Protein AF-0000000084757538 (afdb_homodimer)

Organism: Klebsiella aerogenes (strain ATCC 13048 / DSM 30053 / CCUG 1429 / JCM 1235 / KCTC 2190 / NBRC 13534 / NCIMB 10102 / NCTC 10006 / CDC 819-56) (NCBI:txid1028307)

Solvent-accessible surface area (backbone atoms only — not comparable to full-atom values): 34537 Å² total; per-residue (Å²): 108,47,73,35,72,35,31,36,33,19,5,46,74,22,21,28,42,41,33,50,49,86,73,46,60,85,51,63,68,59,29,51,52,49,52,36,50,53,30,12,39,52,32,66,54,6,53,72,26,73,19,21,38,37,78,52,29,20,33,37,40,35,35,41,74,34,88,49,92,84,24,53,26,31,37,37,36,36,43,40,37,40,66,39,83,50,72,43,50,78,51,77,53,51,27,54,52,47,32,46,46,53,50,35,38,75,71,64,66,38,85,64,34,67,53,53,28,76,38,34,33,28,35,59,49,45,71,28,42,34,42,30,37,35,39,8,58,91,46,37,78,48,45,73,45,81,43,66,53,62,70,42,88,70,55,14,21,58,26,41,37,34,36,67,42,27,43,11,31,82,69,70,29,46,38,45,61,75,39,51,56,49,73,46,95,90,31,67,27,20,45,36,14,27,58,37,47,28,39,39,30,51,15,62,76,74,77,37,78,32,73,70,50,40,69,60,54,58,67,34,64,70,58,51,54,55,52,47,53,40,40,42,54,47,15,40,53,41,68,65,39,82,27,87,89,48,64,52,42,24,42,28,29,34,28,77,42,87,79,84,46,55,30,17,35,44,35,28,66,58,87,37,48,42,59,40,71,56,51,31,53,48,48,28,52,50,50,35,26,40,38,81,69,22,62,52,12,70,72,52,70,46,64,68,68,46,78,37,32,39,30,29,76,45,42,51,48,62,37,37,39,43,44,92,80,74,40,79,68,56,39,26,40,32,37,76,42,32,30,42,71,36,34,42,36,36,31,47,37,86,122,109,48,75,36,71,34,30,38,32,19,5,47,75,22,20,29,42,40,33,49,49,86,74,46,59,85,53,63,67,58,28,51,52,49,51,36,50,52,30,12,38,52,31,65,55,6,52,73,27,73,19,22,38,37,78,52,27,22,33,37,40,35,35,41,72,34,90,48,94,85,25,54,27,31,36,38,36,36,43,40,38,38,66,38,84,49,74,43,50,78,51,75,52,50,28,53,52,47,33,46,48,53,50,36,38,76,70,64,65,38,84,64,34,67,53,54,26,77,38,32,32,27,35,59,50,42,72,28,43,34,43,31,38,34,40,9,58,88,47,37,77,48,44,71,46,80,43,68,55,62,71,42,87,70,54,14,21,57,27,40,38,34,38,68,44,26,44,10,31,82,70,69,29,46,39,45,62,74,39,49,56,47,73,48,94,89,31,66,27,19,46,35,13,27,57,37,47,29,40,38,30,52,15,64,75,74,77,38,79,33,74,70,50,38,68,60,54,58,68,34,62,70,58,50,52,56,50,49,52,40,41,42,50,47,16,41,53,43,68,63,41,84,27,87,91,48,62,51,42,22,41,29,30,35,28,78,42,87,81,84,45,56,30,16,36,42,34,28,66,58,86,36,47,42,60,41,72,55,50,31,52,49,48,29,51,48,50,34,26,40,36,83,70,20,62,52,12,70,73,51,70,46,63,68,68,45,77,37,32,38,30,29,76,44,43,53,49,61,38,37,40,45,45,91,80,74,41,78,68,58,38,26,39,32,38,77,43,32,32,41,72,35,35,42,35,37,32,48,37,85,122

pLDDT: mean 95.44, std 4.36, range [70.56, 98.94]

Structure (mmCIF, N/CA/C/O backbone):
data_AF-0000000084757538-model_v1
#
loop_
_entity.id
_entity.type
_entity.pdbx_description
1 polymer 'FldA family protein'
#
loop_
_atom_site.group_PDB
_atom_site.id
_atom_site.type_symbol
_atom_site.label_atom_id
_atom_site.label_alt_id
_atom_site.label_comp_id
_atom_site.label_asym_id
_atom_site.label_entity_id
_atom_site.label_seq_id
_atom_site.pdbx_PDB_ins_code
_atom_site.Cartn_x
_atom_site.Cartn_y
_atom_site.Cartn_z
_atom_site.occupancy
_atom_site.B_iso_or_equiv
_atom_site.auth_seq_id
_atom_site.auth_comp_id
_atom_site.auth_asym_id
_atom_site.auth_atom_id
_atom_site.pdbx_PDB_model_num
ATOM 1 N N . MET A 1 1 ? -20.234 8.828 -9.836 1 85.88 1 MET A N 1
ATOM 2 C CA . MET A 1 1 ? -19.266 7.762 -9.641 1 85.88 1 MET A CA 1
ATOM 3 C C . MET A 1 1 ? -19.875 6.402 -9.977 1 85.88 1 MET A C 1
ATOM 5 O O . MET A 1 1 ? -21.031 6.137 -9.641 1 85.88 1 MET A O 1
ATOM 9 N N . LYS A 1 2 ? -19.125 5.648 -10.805 1 92.38 2 LYS A N 1
ATOM 10 C CA . LYS A 1 2 ? -19.469 4.25 -11.039 1 92.38 2 LYS A CA 1
ATOM 11 C C . LYS A 1 2 ? -19.094 3.385 -9.836 1 92.38 2 LYS A C 1
ATOM 13 O O . LYS A 1 2 ? -18.047 3.588 -9.227 1 92.38 2 LYS A O 1
ATOM 18 N N . GLN A 1 3 ? -20 2.49 -9.469 1 97.19 3 GLN A N 1
ATOM 19 C CA . GLN A 1 3 ? -19.75 1.592 -8.352 1 97.19 3 GLN A CA 1
ATOM 20 C C . GLN A 1 3 ? -19.656 0.142 -8.812 1 97.19 3 GLN A C 1
ATOM 22 O O . GLN A 1 3 ? -20.453 -0.307 -9.641 1 97.19 3 GLN A O 1
ATOM 27 N N . ILE A 1 4 ? -18.672 -0.597 -8.312 1 98.5 4 ILE A N 1
ATOM 28 C CA . ILE A 1 4 ? -18.453 -2.002 -8.641 1 98.5 4 ILE A CA 1
ATOM 29 C C . ILE A 1 4 ? -18.219 -2.799 -7.355 1 98.5 4 ILE A C 1
ATOM 31 O O . ILE A 1 4 ? -17.406 -2.402 -6.508 1 98.5 4 ILE A O 1
ATOM 35 N N . PRO A 1 5 ? -19 -3.91 -7.133 1 98.75 5 PRO A N 1
ATOM 36 C CA . PRO A 1 5 ? -18.672 -4.762 -5.988 1 98.75 5 PRO A CA 1
ATOM 37 C C . PRO A 1 5 ? -17.219 -5.234 -6.016 1 98.75 5 PRO A C 1
ATOM 39 O O . PRO A 1 5 ? -16.703 -5.621 -7.07 1 98.75 5 PRO A O 1
ATOM 42 N N . CYS A 1 6 ? -16.547 -5.117 -4.914 1 98.75 6 CYS A N 1
ATOM 43 C CA . CYS A 1 6 ? -15.133 -5.422 -4.828 1 98.75 6 CYS A CA 1
ATOM 44 C C . CYS A 1 6 ? -14.781 -6.027 -3.473 1 98.75 6 CYS A C 1
ATOM 46 O O . CYS A 1 6 ? -15.344 -5.629 -2.449 1 98.75 6 CYS A O 1
ATOM 48 N N . VAL A 1 7 ? -13.977 -7.02 -3.447 1 98.88 7 VAL A N 1
ATOM 49 C CA . VAL A 1 7 ? -13.438 -7.59 -2.217 1 98.88 7 VAL A CA 1
ATOM 50 C C . VAL A 1 7 ? -11.914 -7.488 -2.223 1 98.88 7 VAL A C 1
ATOM 52 O O . VAL A 1 7 ? -11.266 -7.84 -3.213 1 98.88 7 VAL A O 1
ATOM 55 N N . LEU A 1 8 ? -11.367 -6.906 -1.212 1 98.88 8 LEU A N 1
ATOM 56 C CA . LEU A 1 8 ? -9.922 -6.938 -0.974 1 98.88 8 LEU A CA 1
ATOM 57 C C . LEU A 1 8 ? -9.539 -8.164 -0.153 1 98.88 8 LEU A C 1
ATOM 59 O O . LEU A 1 8 ? -10.047 -8.359 0.954 1 98.88 8 LEU A O 1
ATOM 63 N N . MET A 1 9 ? -8.648 -9.031 -0.701 1 98.81 9 MET A N 1
ATOM 64 C CA . MET A 1 9 ? -8.25 -10.242 -0.001 1 98.81 9 MET A CA 1
ATOM 65 C C . MET A 1 9 ? -6.734 -10.414 -0.024 1 98.81 9 MET A C 1
ATOM 67 O O . MET A 1 9 ? -6.055 -9.875 -0.899 1 98.81 9 MET A O 1
ATOM 71 N N . ARG A 1 10 ? -6.254 -11.062 0.943 1 98.38 10 ARG A N 1
ATOM 72 C CA . ARG A 1 10 ? -4.898 -11.609 0.933 1 98.38 10 ARG A CA 1
ATOM 73 C C . ARG A 1 10 ? -4.902 -13.078 0.513 1 98.38 10 ARG A C 1
ATOM 75 O O . ARG A 1 10 ? -5.676 -13.875 1.045 1 98.38 10 ARG A O 1
ATOM 82 N N . GLY A 1 11 ? -4.164 -13.445 -0.445 1 98 11 GLY A N 1
ATOM 83 C CA . GLY A 1 11 ? -3.82 -14.805 -0.809 1 98 11 GLY A CA 1
ATOM 84 C C . GLY A 1 11 ? -2.336 -15.102 -0.694 1 98 11 GLY A C 1
ATOM 85 O O . GLY A 1 11 ? -1.524 -14.508 -1.412 1 98 11 GLY A O 1
ATOM 86 N N . GLY A 1 12 ? -2.047 -16.094 0.207 1 96.38 12 GLY A N 1
ATOM 87 C CA . GLY A 1 12 ? -0.625 -16.266 0.453 1 96.38 12 GLY A CA 1
ATOM 88 C C . GLY A 1 12 ? 0.081 -14.977 0.838 1 96.38 12 GLY A C 1
ATOM 89 O O . GLY A 1 12 ? -0.339 -14.289 1.771 1 96.38 12 GLY A O 1
ATOM 90 N N . THR A 1 13 ? 1.152 -14.703 0.089 1 95.19 13 THR A N 1
ATOM 91 C CA . THR A 1 13 ? 1.952 -13.516 0.381 1 95.19 13 THR A CA 1
ATOM 92 C C . THR A 1 13 ? 1.604 -12.375 -0.575 1 95.19 13 THR A C 1
ATOM 94 O O . THR A 1 13 ? 2.455 -11.539 -0.888 1 95.19 13 THR A O 1
ATOM 97 N N . SER A 1 14 ? 0.384 -12.43 -1.133 1 96 14 SER A N 1
ATOM 98 C CA . SER A 1 14 ? -0.091 -11.391 -2.035 1 96 14 SER A CA 1
ATOM 99 C C . SER A 1 14 ? -1.436 -10.828 -1.578 1 96 14 SER A C 1
ATOM 101 O O . SER A 1 14 ? -2.137 -11.461 -0.786 1 96 14 SER A O 1
ATOM 103 N N . LYS A 1 15 ? -1.733 -9.711 -2.025 1 97.69 15 LYS A N 1
ATOM 104 C CA . LYS A 1 15 ? -2.979 -9.008 -1.733 1 97.69 15 LYS A CA 1
ATOM 105 C C . LYS A 1 15 ? -3.514 -8.297 -2.977 1 97.69 15 LYS A C 1
ATOM 107 O O . LYS A 1 15 ? -2.742 -7.758 -3.77 1 97.69 15 LYS A O 1
ATOM 112 N N . GLY A 1 16 ? -4.832 -8.312 -3.16 1 98.5 16 GLY A N 1
ATOM 113 C CA . GLY A 1 16 ? -5.371 -7.602 -4.305 1 98.5 16 GLY A CA 1
ATOM 114 C C . GLY A 1 16 ? -6.887 -7.57 -4.332 1 98.5 16 GLY A C 1
ATOM 115 O O . GLY A 1 16 ? -7.535 -7.891 -3.332 1 98.5 16 GLY A O 1
ATOM 116 N N . ALA A 1 17 ? -7.438 -7.074 -5.441 1 98.88 17 ALA A N 1
ATOM 117 C CA . ALA A 1 17 ? -8.875 -6.949 -5.664 1 98.88 17 ALA A CA 1
ATOM 118 C C . ALA A 1 17 ? -9.453 -8.227 -6.27 1 98.88 17 ALA A C 1
ATOM 120 O O . ALA A 1 17 ? -8.859 -8.812 -7.18 1 98.88 17 ALA A O 1
ATOM 121 N N . PHE A 1 18 ? -10.516 -8.672 -5.742 1 98.94 18 PHE A N 1
ATOM 122 C CA . PHE A 1 18 ? -11.297 -9.766 -6.297 1 98.94 18 PHE A CA 1
ATOM 123 C C . PHE A 1 18 ? -12.625 -9.258 -6.844 1 98.94 18 PHE A C 1
ATOM 125 O O . PHE A 1 18 ? -13.406 -8.648 -6.121 1 98.94 18 PHE A O 1
ATOM 132 N N . LEU A 1 19 ? -12.844 -9.484 -8.109 1 98.94 19 LEU A N 1
ATOM 133 C CA . LEU A 1 19 ? -14 -8.977 -8.836 1 98.94 19 LEU A CA 1
ATOM 134 C C . LEU A 1 19 ? -14.688 -10.094 -9.609 1 98.94 19 LEU A C 1
ATOM 136 O O . LEU A 1 19 ? -14.039 -11.039 -10.055 1 98.94 19 LEU A O 1
ATOM 140 N N . LEU A 1 20 ? -15.984 -10.008 -9.734 1 98.88 20 LEU A N 1
ATOM 141 C CA . LEU A 1 20 ? -16.688 -10.875 -10.664 1 98.88 20 LEU A CA 1
ATOM 142 C C . LEU A 1 20 ? -16.609 -10.344 -12.086 1 98.88 20 LEU A C 1
ATOM 144 O O . LEU A 1 20 ? -16.734 -9.133 -12.312 1 98.88 20 LEU A O 1
ATOM 148 N N . ALA A 1 21 ? -16.375 -11.25 -13.039 1 98.62 21 ALA A N 1
ATOM 149 C CA . ALA A 1 21 ? -16.297 -10.859 -14.445 1 98.62 21 ALA A CA 1
ATOM 150 C C . ALA A 1 21 ? -17.547 -10.109 -14.875 1 98.62 21 ALA A C 1
ATOM 152 O O . ALA A 1 21 ? -17.484 -9.156 -15.648 1 98.62 21 ALA A O 1
ATOM 153 N N . ASP A 1 22 ? -18.672 -10.453 -14.352 1 98.12 22 ASP A N 1
ATOM 154 C CA . ASP A 1 22 ? -19.953 -9.898 -14.75 1 98.12 22 ASP A CA 1
ATOM 155 C C . ASP A 1 22 ? -20.094 -8.445 -14.32 1 98.12 22 ASP A C 1
ATOM 157 O O . ASP A 1 22 ? -20.953 -7.715 -14.828 1 98.12 22 ASP A O 1
ATOM 161 N N . ASP A 1 23 ? -19.328 -8.016 -13.391 1 98.38 23 ASP A N 1
ATOM 162 C CA . ASP A 1 23 ? -19.406 -6.648 -12.891 1 98.38 23 ASP A CA 1
ATOM 163 C C . ASP A 1 23 ? -18.469 -5.73 -13.68 1 98.38 23 ASP A C 1
ATOM 165 O O . ASP A 1 23 ? -18.438 -4.52 -13.445 1 98.38 23 ASP A O 1
ATOM 169 N N . LEU A 1 24 ? -17.703 -6.289 -14.602 1 98.56 24 LEU A N 1
ATOM 170 C CA . LEU A 1 24 ? -16.703 -5.539 -15.367 1 98.56 24 LEU A CA 1
ATOM 171 C C . LEU A 1 24 ? -17.141 -5.383 -16.812 1 98.56 24 LEU A C 1
ATOM 173 O O . LEU A 1 24 ? -17.953 -6.164 -17.312 1 98.56 24 LEU A O 1
ATOM 177 N N . PRO A 1 25 ? -16.594 -4.367 -17.531 1 97.5 25 PRO A N 1
ATOM 178 C CA . PRO A 1 25 ? -16.859 -4.266 -18.969 1 97.5 25 PRO A CA 1
ATOM 179 C C . PRO A 1 25 ? -16.406 -5.5 -19.734 1 97.5 25 PRO A C 1
ATOM 181 O O . PRO A 1 25 ? -15.359 -6.078 -19.422 1 97.5 25 PRO A O 1
ATOM 184 N N . GLU A 1 26 ? -17.094 -5.875 -20.75 1 96.69 26 GLU A N 1
ATOM 185 C CA . GLU A 1 26 ? -16.734 -6.988 -21.609 1 96.69 26 GLU A CA 1
ATOM 186 C C . GLU A 1 26 ? -15.57 -6.617 -22.531 1 96.69 26 GLU A C 1
ATOM 188 O O . GLU A 1 26 ? -14.719 -7.453 -22.844 1 96.69 26 GLU A O 1
ATOM 193 N N . ASP A 1 27 ? -15.625 -5.324 -22.938 1 97.75 27 ASP A N 1
ATOM 194 C CA . ASP A 1 27 ? -14.523 -4.824 -23.75 1 97.75 27 ASP A CA 1
ATOM 195 C C . ASP A 1 27 ? -13.211 -4.84 -22.969 1 97.75 27 ASP A C 1
ATOM 197 O O . ASP A 1 27 ? -13.109 -4.234 -21.906 1 97.75 27 ASP A O 1
ATOM 201 N N . ILE A 1 28 ? -12.211 -5.484 -23.5 1 96.88 28 ILE A N 1
ATOM 202 C CA . ILE A 1 28 ? -10.953 -5.746 -22.797 1 96.88 28 ILE A CA 1
ATOM 203 C C . ILE A 1 28 ? -10.273 -4.422 -22.453 1 96.88 28 ILE A C 1
ATOM 205 O O . ILE A 1 28 ? -9.742 -4.254 -21.359 1 96.88 28 ILE A O 1
ATOM 209 N N . GLN A 1 29 ? -10.25 -3.502 -23.375 1 97 29 GLN A N 1
ATOM 210 C CA . GLN A 1 29 ? -9.609 -2.215 -23.125 1 97 29 GLN A CA 1
ATOM 211 C C . GLN A 1 29 ? -10.305 -1.461 -22 1 97 29 GLN A C 1
ATOM 213 O O . GLN A 1 29 ? -9.648 -0.88 -21.141 1 97 29 GLN A O 1
ATOM 218 N N . LYS A 1 30 ? -11.625 -1.469 -22.047 1 97.5 30 LYS A N 1
ATOM 219 C CA . LYS A 1 30 ? -12.398 -0.808 -21 1 97.5 30 LYS A CA 1
ATOM 220 C C . LYS A 1 30 ? -12.227 -1.519 -19.656 1 97.5 30 LYS A C 1
ATOM 222 O O . LYS A 1 30 ? -12.156 -0.872 -18.609 1 97.5 30 LYS A O 1
ATOM 227 N N . ARG A 1 31 ? -12.219 -2.82 -19.703 1 98.12 31 ARG A N 1
ATOM 228 C CA . ARG A 1 31 ? -11.961 -3.605 -18.5 1 98.12 31 ARG A CA 1
ATOM 229 C C . ARG A 1 31 ? -10.625 -3.225 -17.875 1 98.12 31 ARG A C 1
ATOM 231 O O . ARG A 1 31 ? -10.555 -2.934 -16.672 1 98.12 31 ARG A O 1
ATOM 238 N N . ASP A 1 32 ? -9.562 -3.193 -18.719 1 97.69 32 ASP A N 1
ATOM 239 C CA . ASP A 1 32 ? -8.227 -2.895 -18.219 1 97.69 32 ASP A CA 1
ATOM 240 C C . ASP A 1 32 ? -8.164 -1.49 -17.625 1 97.69 32 ASP A C 1
ATOM 242 O O . ASP A 1 32 ? -7.559 -1.283 -16.562 1 97.69 32 ASP A O 1
ATOM 246 N N . GLU A 1 33 ? -8.805 -0.548 -18.266 1 97.06 33 GLU A N 1
ATOM 247 C CA . GLU A 1 33 ? -8.859 0.81 -17.734 1 97.06 33 GLU A CA 1
ATOM 248 C C . GLU A 1 33 ? -9.57 0.848 -16.391 1 97.06 33 GLU A C 1
ATOM 250 O O . GLU A 1 33 ? -9.172 1.587 -15.484 1 97.06 33 GLU A O 1
ATOM 255 N N . THR A 1 34 ? -10.625 0.096 -16.281 1 98.12 34 THR A N 1
ATOM 256 C CA . THR A 1 34 ? -11.359 -0.01 -15.031 1 98.12 34 THR A CA 1
ATOM 257 C C . THR A 1 34 ? -10.469 -0.562 -13.93 1 98.12 34 THR A C 1
ATOM 259 O O . THR A 1 34 ? -10.438 -0.02 -12.82 1 98.12 34 THR A O 1
ATOM 262 N N . LEU A 1 35 ? -9.695 -1.594 -14.234 1 98.62 35 LEU A N 1
ATOM 263 C CA . LEU A 1 35 ? -8.812 -2.213 -13.25 1 98.62 35 LEU A CA 1
ATOM 264 C C . LEU A 1 35 ? -7.719 -1.243 -12.812 1 98.62 35 LEU A C 1
ATOM 266 O O . LEU A 1 35 ? -7.379 -1.173 -11.633 1 98.62 35 LEU A O 1
ATOM 270 N N . LEU A 1 36 ? -7.176 -0.509 -13.805 1 97.88 36 LEU A N 1
ATOM 271 C CA . LEU A 1 36 ? -6.141 0.476 -13.508 1 97.88 36 LEU A CA 1
ATOM 272 C C . LEU A 1 36 ? -6.664 1.551 -12.562 1 97.88 36 LEU A C 1
ATOM 274 O O . LEU A 1 36 ? -5.961 1.973 -11.648 1 97.88 36 LEU A O 1
ATOM 278 N N . THR A 1 37 ? -7.887 1.945 -12.727 1 97 37 THR A N 1
ATOM 279 C CA . THR A 1 37 ? -8.508 2.965 -11.891 1 97 37 THR A CA 1
ATOM 280 C C . THR A 1 37 ? -8.82 2.412 -10.5 1 97 37 THR A C 1
ATOM 282 O O . THR A 1 37 ? -8.586 3.08 -9.492 1 97 37 THR A O 1
ATOM 285 N N . ILE A 1 38 ? -9.312 1.183 -10.43 1 98.44 38 ILE A N 1
ATOM 286 C CA . ILE A 1 38 ? -9.617 0.542 -9.156 1 98.44 38 ILE A CA 1
ATOM 287 C C . ILE A 1 38 ? -8.359 0.479 -8.297 1 98.44 38 ILE A C 1
ATOM 289 O O . ILE A 1 38 ? -8.398 0.799 -7.105 1 98.44 38 ILE A O 1
ATOM 293 N N . MET A 1 39 ? -7.258 0.162 -8.914 1 98.31 39 MET A N 1
ATOM 294 C CA . MET A 1 39 ? -6.031 -0.082 -8.156 1 98.31 39 MET A CA 1
ATOM 295 C C . MET A 1 39 ? -5.27 1.219 -7.922 1 98.31 39 MET A C 1
ATOM 297 O O . MET A 1 39 ? -4.5 1.326 -6.965 1 98.31 39 MET A O 1
ATOM 301 N N . GLY A 1 40 ? -5.488 2.219 -8.695 1 97.12 40 GLY A N 1
ATOM 302 C CA . GLY A 1 40 ? -4.785 3.488 -8.578 1 97.12 40 GLY A CA 1
ATOM 303 C C . GLY A 1 40 ? -3.408 3.469 -9.219 1 97.12 40 GLY A C 1
ATOM 304 O O . GLY A 1 40 ? -2.484 4.121 -8.734 1 97.12 40 GLY A O 1
ATOM 305 N N . SER A 1 41 ? -3.262 2.705 -10.266 1 95.19 41 SER A N 1
ATOM 306 C CA . SER A 1 41 ? -1.971 2.584 -10.93 1 95.19 41 SER A CA 1
ATOM 307 C C . SER A 1 41 ? -1.569 3.895 -11.602 1 95.19 41 SER A C 1
ATOM 309 O O . SER A 1 41 ? -2.426 4.719 -11.93 1 95.19 41 SER A O 1
ATOM 311 N N . GLY A 1 42 ? -0.297 4.117 -11.875 1 93.69 42 GLY A N 1
ATOM 312 C CA . GLY A 1 42 ? 0.25 5.34 -12.445 1 93.69 42 GLY A CA 1
ATOM 313 C C . GLY A 1 42 ? 0.878 6.254 -11.406 1 93.69 42 GLY A C 1
ATOM 314 O O . GLY A 1 42 ? 1.385 7.324 -11.742 1 93.69 42 GLY A O 1
ATOM 315 N N . HIS A 1 43 ? 0.747 5.84 -10.242 1 93.19 43 HIS A N 1
ATOM 316 C CA . HIS A 1 43 ? 1.344 6.504 -9.086 1 93.19 43 HIS A CA 1
ATOM 317 C C . HIS A 1 43 ? 2.074 5.508 -8.195 1 93.19 43 HIS A C 1
ATOM 319 O O . HIS A 1 43 ? 1.571 4.41 -7.945 1 93.19 43 HIS A O 1
ATOM 325 N N . GLU A 1 44 ? 3.207 5.836 -7.66 1 91.94 44 GLU A N 1
ATOM 326 C CA . GLU A 1 44 ? 4.09 4.898 -6.973 1 91.94 44 GLU A CA 1
ATOM 327 C C . GLU A 1 44 ? 3.42 4.312 -5.734 1 91.94 44 GLU A C 1
ATOM 329 O O . GLU A 1 44 ? 3.703 3.178 -5.344 1 91.94 44 GLU A O 1
ATOM 334 N N . LEU A 1 45 ? 2.498 5.082 -5.137 1 94.12 45 LEU A N 1
ATOM 335 C CA . LEU A 1 45 ? 1.846 4.617 -3.916 1 94.12 45 LEU A CA 1
ATOM 336 C C . LEU A 1 45 ? 0.435 4.117 -4.211 1 94.12 45 LEU A C 1
ATOM 338 O O . LEU A 1 45 ? -0.309 3.768 -3.291 1 94.12 45 LEU A O 1
ATOM 342 N N . GLU A 1 46 ? 0.058 4.188 -5.52 1 96.62 46 GLU A N 1
ATOM 343 C CA . GLU A 1 46 ? -1.331 3.896 -5.863 1 96.62 46 GLU A CA 1
ATOM 344 C C . GLU A 1 46 ? -2.295 4.598 -4.91 1 96.62 46 GLU A C 1
ATOM 346 O O . GLU A 1 46 ? -3.242 3.984 -4.414 1 96.62 46 GLU A O 1
ATOM 351 N N . ILE A 1 47 ? -2.045 5.836 -4.695 1 95.88 47 ILE A N 1
ATOM 352 C CA . ILE A 1 47 ? -2.672 6.609 -3.629 1 95.88 47 ILE A CA 1
ATOM 353 C C . ILE A 1 47 ? -4.152 6.816 -3.941 1 95.88 47 ILE A C 1
ATOM 355 O O . ILE A 1 47 ? -4.961 7.023 -3.035 1 95.88 47 ILE A O 1
ATOM 359 N N . ASP A 1 48 ? -4.582 6.789 -5.219 1 96.56 48 ASP A N 1
ATOM 360 C CA . ASP A 1 48 ? -5.953 7.039 -5.645 1 96.56 48 ASP A CA 1
ATOM 361 C C . ASP A 1 48 ? -6.668 5.734 -5.996 1 96.56 48 ASP A C 1
ATOM 363 O O . ASP A 1 48 ? -7.512 5.703 -6.891 1 96.56 48 ASP A O 1
ATOM 367 N N . GLY A 1 49 ? -6.359 4.668 -5.391 1 97.69 49 GLY A N 1
ATOM 368 C CA . GLY A 1 49 ? -6.969 3.357 -5.551 1 97.69 49 GLY A CA 1
ATOM 369 C C . GLY A 1 49 ? -6.688 2.422 -4.391 1 97.69 49 GLY A C 1
ATOM 370 O O . GLY A 1 49 ? -6.133 2.836 -3.371 1 97.69 49 GLY A O 1
ATOM 371 N N . ILE A 1 50 ? -7.098 1.163 -4.512 1 98.31 50 ILE A N 1
ATOM 372 C CA . ILE A 1 50 ? -7.016 0.241 -3.385 1 98.31 50 ILE A CA 1
ATOM 373 C C . ILE A 1 50 ? -5.652 -0.445 -3.377 1 98.31 50 ILE A C 1
ATOM 375 O O . ILE A 1 50 ? -5.316 -1.162 -2.43 1 98.31 50 ILE A O 1
ATOM 379 N N . GLY A 1 51 ? -4.809 -0.222 -4.418 1 98 51 GLY A N 1
ATOM 380 C CA . GLY A 1 51 ? -3.502 -0.852 -4.504 1 98 51 GLY A CA 1
ATOM 381 C C . GLY A 1 51 ? -2.57 -0.451 -3.375 1 98 51 GLY A C 1
ATOM 382 O O . GLY A 1 51 ? -2.742 0.609 -2.77 1 98 51 GLY A O 1
ATOM 383 N N . GLY A 1 52 ? -1.586 -1.267 -3.152 1 96.56 52 GLY A N 1
ATOM 384 C CA . GLY A 1 52 ? -0.682 -1.064 -2.031 1 96.56 52 GLY A CA 1
ATOM 385 C C . GLY A 1 52 ? 0.665 -0.502 -2.445 1 96.56 52 GLY A C 1
ATOM 386 O O . GLY A 1 52 ? 1.566 -0.363 -1.616 1 96.56 52 GLY A O 1
ATOM 387 N N . GLY A 1 53 ? 0.869 -0.27 -3.703 1 94.94 53 GLY A N 1
ATOM 388 C CA . GLY A 1 53 ? 2.094 0.371 -4.152 1 94.94 53 GLY A CA 1
ATOM 389 C C . GLY A 1 53 ? 3.234 -0.607 -4.367 1 94.94 53 GLY A C 1
ATOM 390 O O . GLY A 1 53 ? 4.398 -0.205 -4.445 1 94.94 53 GLY A O 1
ATOM 391 N N . SER A 1 54 ? 2.979 -1.874 -4.355 1 92.12 54 SER A N 1
ATOM 392 C CA . SER A 1 54 ? 3.947 -2.93 -4.625 1 92.12 54 SER A CA 1
ATOM 393 C C . SER A 1 54 ? 3.375 -3.977 -5.578 1 92.12 54 SER A C 1
ATOM 395 O O . SER A 1 54 ? 2.16 -4.184 -5.621 1 92.12 54 SER A O 1
ATOM 397 N N . PRO A 1 55 ? 4.305 -4.621 -6.32 1 90 55 PRO A N 1
ATOM 398 C CA . PRO A 1 55 ? 3.803 -5.684 -7.195 1 90 55 PRO A CA 1
ATOM 399 C C . PRO A 1 55 ? 3.068 -6.781 -6.426 1 90 55 PRO A C 1
ATOM 401 O O . PRO A 1 55 ? 2.146 -7.402 -6.961 1 90 55 PRO A O 1
ATOM 404 N N . GLN A 1 56 ? 3.377 -7.043 -5.176 1 92.81 56 GLN A N 1
ATOM 405 C CA . GLN A 1 56 ? 2.781 -8.094 -4.355 1 92.81 56 GLN A CA 1
ATOM 406 C C . GLN A 1 56 ? 1.41 -7.672 -3.834 1 92.81 56 GLN A C 1
ATOM 408 O O . GLN A 1 56 ? 0.629 -8.508 -3.377 1 92.81 56 GLN A O 1
ATOM 413 N N . THR A 1 57 ? 1.12 -6.324 -3.883 1 96.56 57 THR A N 1
ATOM 414 C CA . THR A 1 57 ? -0.138 -5.836 -3.328 1 96.56 57 THR A CA 1
ATOM 415 C C . THR A 1 57 ? -0.911 -5.031 -4.371 1 96.56 57 THR A C 1
ATOM 417 O O . THR A 1 57 ? -1.735 -4.184 -4.02 1 96.56 57 THR A O 1
ATOM 420 N N . SER A 1 58 ? -0.544 -5.129 -5.582 1 96.31 58 SER A N 1
ATOM 421 C CA . SER A 1 58 ? -1.222 -4.504 -6.715 1 96.31 58 SER A CA 1
ATOM 422 C C . SER A 1 58 ? -1.652 -5.547 -7.742 1 96.31 58 SER A C 1
ATOM 424 O O . SER A 1 58 ? -1.135 -5.574 -8.859 1 96.31 58 SER A O 1
ATOM 426 N N . LYS A 1 59 ? -2.627 -6.352 -7.297 1 96.94 59 LYS A N 1
ATOM 427 C CA . LYS A 1 59 ? -3.062 -7.504 -8.086 1 96.94 59 LYS A CA 1
ATOM 428 C C . LYS A 1 59 ? -4.586 -7.562 -8.18 1 96.94 59 LYS A C 1
ATOM 430 O O . LYS A 1 59 ? -5.285 -7.031 -7.312 1 96.94 59 LYS A O 1
ATOM 435 N N . VAL A 1 60 ? -5.066 -8.156 -9.305 1 98.69 60 VAL A N 1
ATOM 436 C CA . VAL A 1 60 ? -6.508 -8.328 -9.477 1 98.69 60 VAL A CA 1
ATOM 437 C C . VAL A 1 60 ? -6.82 -9.766 -9.867 1 98.69 60 VAL A C 1
ATOM 439 O O . VAL A 1 60 ? -6.117 -10.359 -10.695 1 98.69 60 VAL A O 1
ATOM 442 N N . ALA A 1 61 ? -7.773 -10.344 -9.211 1 98.81 61 ALA A N 1
ATOM 443 C CA . ALA A 1 61 ? -8.383 -11.609 -9.602 1 98.81 61 ALA A CA 1
ATOM 444 C C . ALA A 1 61 ? -9.789 -11.391 -10.156 1 98.81 61 ALA A C 1
ATOM 446 O O . ALA A 1 61 ? -10.641 -10.812 -9.484 1 98.81 61 ALA A O 1
ATOM 447 N N . ILE A 1 62 ? -10.016 -11.773 -11.328 1 98.88 62 ILE A N 1
ATOM 448 C CA . ILE A 1 62 ? -11.336 -11.766 -11.938 1 98.88 62 ILE A CA 1
ATOM 449 C C . ILE A 1 62 ? -11.891 -13.188 -11.984 1 98.88 62 ILE A C 1
ATOM 451 O O . ILE A 1 62 ? -11.258 -14.086 -12.531 1 98.88 62 ILE A O 1
ATOM 455 N N . VAL A 1 63 ? -13.078 -13.398 -11.422 1 98.88 63 VAL A N 1
ATOM 456 C CA . VAL A 1 63 ? -13.625 -14.742 -11.242 1 98.88 63 VAL A CA 1
ATOM 457 C C . VAL A 1 63 ? -14.992 -14.836 -11.914 1 98.88 63 VAL A C 1
ATOM 459 O O . VAL A 1 63 ? -15.781 -13.891 -11.859 1 98.88 63 VAL A O 1
ATOM 462 N N . SER A 1 64 ? -15.266 -15.906 -12.547 1 98.75 64 SER A N 1
ATOM 463 C CA . SER A 1 64 ? -16.562 -16.188 -13.156 1 98.75 64 SER A CA 1
ATOM 464 C C . SER A 1 64 ? -16.859 -17.688 -13.125 1 98.75 64 SER A C 1
ATOM 466 O O . SER A 1 64 ? -15.984 -18.5 -12.828 1 98.75 64 SER A O 1
ATOM 468 N N . LYS A 1 65 ? -18.109 -18.031 -13.336 1 98.38 65 LYS A N 1
ATOM 469 C CA . LYS A 1 65 ? -18.422 -19.422 -13.594 1 98.38 65 LYS A CA 1
ATOM 470 C C . LYS A 1 65 ? -17.688 -19.938 -14.828 1 98.38 65 LYS A C 1
ATOM 472 O O . LYS A 1 65 ? -17.594 -19.234 -15.836 1 98.38 65 LYS A O 1
ATOM 477 N N . SER A 1 66 ? -17.203 -21.156 -14.711 1 98.31 66 SER A N 1
ATOM 478 C CA . SER A 1 66 ? -16.422 -21.688 -15.828 1 98.31 66 SER A CA 1
ATOM 479 C C . SER A 1 66 ? -17.328 -22.219 -16.938 1 98.31 66 SER A C 1
ATOM 481 O O . SER A 1 66 ? -18.406 -22.766 -16.656 1 98.31 66 SER A O 1
ATOM 483 N N . THR A 1 67 ? -16.797 -22.078 -18.141 1 94.44 67 THR A N 1
ATOM 484 C CA . THR A 1 67 ? -17.484 -22.719 -19.266 1 94.44 67 THR A CA 1
ATOM 485 C C . THR A 1 67 ? -16.938 -24.125 -19.5 1 94.44 67 THR A C 1
ATOM 487 O O . THR A 1 67 ? -17.516 -24.891 -20.281 1 94.44 67 THR A O 1
ATOM 490 N N . SER A 1 68 ? -15.875 -24.406 -18.891 1 95.81 68 SER A N 1
ATOM 491 C CA . SER A 1 68 ? -15.289 -25.734 -19.016 1 95.81 68 SER A CA 1
ATOM 492 C C . SER A 1 68 ? -15.992 -26.734 -18.109 1 95.81 68 SER A C 1
ATOM 494 O O . SER A 1 68 ? -16.344 -26.422 -16.969 1 95.81 68 SER A O 1
ATOM 496 N N . GLN A 1 69 ? -16.172 -27.969 -18.547 1 95.44 69 GLN A N 1
ATOM 497 C CA . GLN A 1 69 ? -16.766 -29.031 -17.75 1 95.44 69 GLN A CA 1
ATOM 498 C C . GLN A 1 69 ? -15.773 -29.531 -16.688 1 95.44 69 GLN A C 1
ATOM 500 O O . GLN A 1 69 ? -16.172 -30.234 -15.758 1 95.44 69 GLN A O 1
ATOM 505 N N . GLN A 1 70 ? -14.562 -29.156 -16.844 1 96.75 70 GLN A N 1
ATOM 506 C CA . GLN A 1 70 ? -13.516 -29.641 -15.953 1 96.75 70 GLN A CA 1
ATOM 507 C C . GLN A 1 70 ? -13.297 -28.703 -14.781 1 96.75 70 GLN A C 1
ATOM 509 O O . GLN A 1 70 ? -12.492 -28.984 -13.891 1 96.75 70 GLN A O 1
ATOM 514 N N . ALA A 1 71 ? -14.031 -27.609 -14.781 1 98.56 71 ALA A N 1
ATOM 515 C CA . ALA A 1 71 ? -13.812 -26.625 -13.727 1 98.56 71 ALA A CA 1
ATOM 516 C C . ALA A 1 71 ? -15.141 -26.031 -13.25 1 98.56 71 ALA A C 1
ATOM 518 O O . ALA A 1 71 ? -16.109 -25.984 -14.008 1 98.56 71 ALA A O 1
ATOM 519 N N . ASP A 1 72 ? -15.172 -25.625 -12 1 98.75 72 ASP A N 1
ATOM 520 C CA . ASP A 1 72 ? -16.312 -24.906 -11.445 1 98.75 72 ASP A CA 1
ATOM 521 C C . ASP A 1 72 ? -16.25 -23.422 -11.797 1 98.75 72 ASP A C 1
ATOM 523 O O . ASP A 1 72 ? -17.266 -22.828 -12.133 1 98.75 72 ASP A O 1
ATOM 527 N N . ILE A 1 73 ? -15.062 -22.844 -11.727 1 98.88 73 ILE A N 1
ATOM 528 C CA . ILE A 1 73 ? -14.906 -21.422 -11.953 1 98.88 73 ILE A CA 1
ATOM 529 C C . ILE A 1 73 ? -13.672 -21.172 -12.82 1 98.88 73 ILE A C 1
ATOM 531 O O . ILE A 1 73 ? -12.789 -22.031 -12.93 1 98.88 73 ILE A O 1
ATOM 535 N N . ASP A 1 74 ? -13.695 -19.984 -13.523 1 98.69 74 ASP A N 1
ATOM 536 C CA . ASP A 1 74 ? -12.531 -19.422 -14.195 1 98.69 74 ASP A CA 1
ATOM 537 C C . ASP A 1 74 ? -11.891 -18.312 -13.359 1 98.69 74 ASP A C 1
ATOM 539 O O . ASP A 1 74 ? -12.602 -17.531 -12.727 1 98.69 74 ASP A O 1
ATOM 543 N N . TYR A 1 75 ? -10.648 -18.359 -13.289 1 98.62 75 TYR A N 1
ATOM 544 C CA . TYR A 1 75 ? -9.836 -17.344 -12.633 1 98.62 75 TYR A CA 1
ATOM 545 C C . TYR A 1 75 ? -8.883 -16.688 -13.617 1 98.62 75 TYR A C 1
ATOM 547 O O . TYR A 1 75 ? -8.016 -17.344 -14.195 1 98.62 75 TYR A O 1
ATOM 555 N N . LEU A 1 76 ? -9.047 -15.375 -13.859 1 98.25 76 LEU A N 1
ATOM 556 C CA . LEU A 1 76 ? -8.102 -14.57 -14.617 1 98.25 76 LEU A CA 1
ATOM 557 C C . LEU A 1 76 ? -7.305 -13.648 -13.695 1 98.25 76 LEU A C 1
ATOM 559 O O . LEU A 1 76 ? -7.879 -12.805 -13.008 1 98.25 76 LEU A O 1
ATOM 563 N N . PHE A 1 77 ? -6.031 -13.906 -13.703 1 97.38 77 PHE A N 1
ATOM 564 C CA . PHE A 1 77 ? -5.133 -13.047 -12.953 1 97.38 77 PHE A CA 1
ATOM 565 C C . PHE A 1 77 ? -4.711 -11.844 -13.781 1 97.38 77 PHE A C 1
ATOM 567 O O . PHE A 1 77 ? -4.379 -11.984 -14.961 1 97.38 77 PHE A O 1
ATOM 574 N N . VAL A 1 78 ? -4.719 -10.68 -13.188 1 96.88 78 VAL A N 1
ATOM 575 C CA . VAL A 1 78 ? -4.234 -9.469 -13.828 1 96.88 78 VAL A CA 1
ATOM 576 C C . VAL A 1 78 ? -3.197 -8.789 -12.938 1 96.88 78 VAL A C 1
ATOM 578 O O . VAL A 1 78 ? -3.508 -8.383 -11.812 1 96.88 78 VAL A O 1
ATOM 581 N N . GLN A 1 79 ? -1.973 -8.781 -13.391 1 93 79 GLN A N 1
ATOM 582 C CA . GLN A 1 79 ? -0.961 -7.965 -12.727 1 93 79 GLN A CA 1
ATOM 583 C C . GLN A 1 79 ? -1.081 -6.496 -13.125 1 93 79 GLN A C 1
ATOM 585 O O . GLN A 1 79 ? -0.983 -6.164 -14.312 1 93 79 GLN A O 1
ATOM 590 N N . VAL A 1 80 ? -1.316 -5.664 -12.172 1 94.56 80 VAL A N 1
ATOM 591 C CA . VAL A 1 80 ? -1.341 -4.223 -12.414 1 94.56 80 VAL A CA 1
ATOM 592 C C . VAL A 1 80 ? 0.044 -3.635 -12.156 1 94.56 80 VAL A C 1
ATOM 594 O O . VAL A 1 80 ? 0.632 -3.854 -11.094 1 94.56 80 VAL A O 1
ATOM 597 N N . ILE A 1 81 ? 0.628 -2.953 -13.133 1 90.44 81 ILE A N 1
ATOM 598 C CA . ILE A 1 81 ? 1.935 -2.328 -12.961 1 90.44 81 ILE A CA 1
ATOM 599 C C . ILE A 1 81 ? 1.781 -1.013 -12.203 1 90.44 81 ILE A C 1
ATOM 601 O O . ILE A 1 81 ? 1.104 -0.093 -12.664 1 90.44 81 ILE A O 1
ATOM 605 N N . VAL A 1 82 ? 2.389 -0.911 -11.094 1 91.75 82 VAL A N 1
ATOM 606 C CA . VAL A 1 82 ? 2.139 0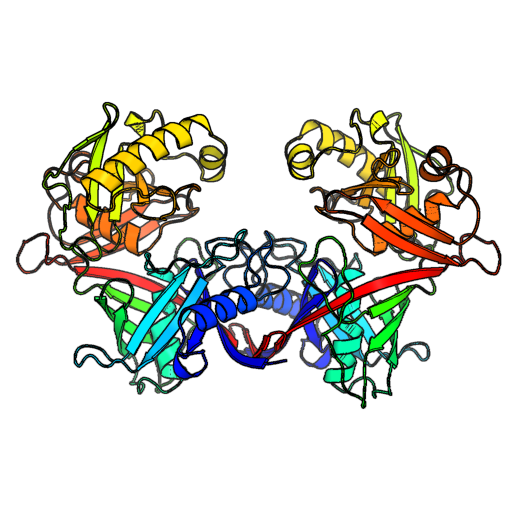.135 -10.102 1 91.75 82 VAL A CA 1
ATOM 607 C C . VAL A 1 82 ? 2.395 1.505 -10.727 1 91.75 82 VAL A C 1
ATOM 609 O O . VAL A 1 82 ? 1.517 2.371 -10.719 1 91.75 82 VAL A O 1
ATOM 612 N N . ASN A 1 83 ? 3.58 1.67 -11.375 1 91.06 83 ASN A N 1
ATOM 613 C CA . ASN A 1 83 ? 4.035 2.998 -11.773 1 91.06 83 ASN A CA 1
ATOM 614 C C . ASN A 1 83 ? 3.6 3.336 -13.195 1 91.06 83 ASN A C 1
ATOM 616 O O . ASN A 1 83 ? 3.824 4.453 -13.664 1 91.06 83 ASN A O 1
ATOM 620 N N . GLU A 1 84 ? 3.023 2.293 -13.797 1 90.88 84 GLU A N 1
ATOM 621 C CA . GLU A 1 84 ? 2.58 2.471 -15.18 1 90.88 84 GLU A CA 1
ATOM 622 C C . GLU A 1 84 ? 1.098 2.145 -15.328 1 90.88 84 GLU A C 1
ATOM 624 O O . GLU A 1 84 ? 0.583 1.245 -14.656 1 90.88 84 GLU A O 1
ATOM 629 N N . ARG A 1 85 ? 0.426 2.879 -16.141 1 91.56 85 ARG A N 1
ATOM 630 C CA . ARG A 1 85 ? -0.973 2.568 -16.422 1 91.56 85 ARG A CA 1
ATOM 631 C C . ARG A 1 85 ? -1.094 1.441 -17.438 1 91.56 85 ARG A C 1
ATOM 633 O O . ARG A 1 85 ? -1.592 1.652 -18.547 1 91.56 85 ARG A O 1
ATOM 640 N N . ARG A 1 86 ? -0.663 0.297 -17.031 1 92.81 86 ARG A N 1
ATOM 641 C CA . ARG A 1 86 ? -0.726 -0.903 -17.859 1 92.81 86 ARG A CA 1
ATOM 642 C C . ARG A 1 86 ? -0.958 -2.146 -17.016 1 92.81 86 ARG A C 1
ATOM 644 O O . ARG A 1 86 ? -0.603 -2.172 -15.836 1 92.81 86 ARG A O 1
ATOM 651 N N . VAL A 1 87 ? -1.66 -3.105 -17.609 1 93.62 87 VAL A N 1
ATOM 652 C CA . VAL A 1 87 ? -1.865 -4.398 -16.969 1 93.62 87 VAL A CA 1
ATOM 653 C C . VAL A 1 87 ? -1.172 -5.496 -17.781 1 93.62 87 VAL A C 1
ATOM 655 O O . VAL A 1 87 ? -0.865 -5.305 -18.953 1 93.62 87 VAL A O 1
ATOM 658 N N . ASP A 1 88 ? -0.771 -6.539 -17.156 1 90 88 ASP A N 1
ATOM 659 C CA . ASP A 1 88 ? -0.178 -7.719 -17.781 1 90 88 ASP A CA 1
ATOM 660 C C . ASP A 1 88 ? -0.934 -8.984 -17.391 1 90 88 ASP A C 1
ATOM 662 O O . ASP A 1 88 ? -1.059 -9.297 -16.203 1 90 88 ASP A O 1
ATOM 666 N N . ILE A 1 89 ? -1.474 -9.695 -18.328 1 91.56 89 ILE A N 1
ATOM 667 C CA . ILE A 1 89 ? -2.225 -10.906 -18.031 1 91.56 89 ILE A CA 1
ATOM 668 C C . ILE A 1 89 ? -1.402 -12.133 -18.406 1 91.56 89 ILE A C 1
ATOM 670 O O . ILE A 1 89 ? -1.912 -13.258 -18.422 1 91.56 89 ILE A O 1
ATOM 674 N N . THR A 1 90 ? -0.152 -11.961 -18.703 1 83.75 90 THR A N 1
ATOM 675 C CA . THR A 1 90 ? 0.677 -13.07 -19.156 1 83.75 90 THR A CA 1
ATOM 676 C C . THR A 1 90 ? 1.069 -13.961 -17.984 1 83.75 90 THR A C 1
ATOM 678 O O . THR A 1 90 ? 1.257 -15.172 -18.141 1 83.75 90 THR A O 1
ATOM 681 N N . PRO A 1 91 ? 1.181 -13.359 -16.844 1 83.25 91 PRO A N 1
ATOM 682 C CA . PRO A 1 91 ? 1.525 -14.227 -15.711 1 83.25 91 PRO A CA 1
ATOM 683 C C . PRO A 1 91 ? 0.296 -14.773 -14.992 1 83.25 91 PRO A C 1
ATOM 685 O O . PRO A 1 91 ? -0.823 -14.312 -15.234 1 83.25 91 PRO A O 1
ATOM 688 N N . ASN A 1 92 ? 0.481 -15.867 -14.281 1 89.12 92 ASN A N 1
ATOM 689 C CA . ASN A 1 92 ? -0.467 -16.297 -13.258 1 89.12 92 ASN A CA 1
ATOM 690 C C . ASN A 1 92 ? 0.085 -16.062 -11.852 1 89.12 92 ASN A C 1
ATOM 692 O O . ASN A 1 92 ? 1.28 -15.82 -11.68 1 89.12 92 ASN A O 1
ATOM 696 N N . CYS A 1 93 ? -0.769 -16.094 -10.906 1 92.12 93 CYS A N 1
ATOM 697 C CA . CYS A 1 93 ? -0.349 -15.906 -9.523 1 92.12 93 CYS A CA 1
ATOM 698 C C . CYS A 1 93 ? -0.961 -16.969 -8.625 1 92.12 93 CYS A C 1
ATOM 700 O O . CYS A 1 93 ? -2.156 -16.938 -8.32 1 92.12 93 CYS A O 1
ATOM 702 N N . GLY A 1 94 ? -0.152 -17.844 -8.156 1 94.75 94 GLY A N 1
ATOM 703 C CA . GLY A 1 94 ? -0.609 -18.891 -7.258 1 94.75 94 GLY A CA 1
ATOM 704 C C . GLY A 1 94 ? -1.068 -18.375 -5.914 1 94.75 94 GLY A C 1
ATOM 705 O O . GLY A 1 94 ? -1.937 -18.969 -5.27 1 94.75 94 GLY A O 1
ATOM 706 N N . ASN A 1 95 ? -0.488 -17.297 -5.492 1 95.81 95 ASN A N 1
ATOM 707 C CA . ASN A 1 95 ? -0.9 -16.703 -4.223 1 95.81 95 ASN A CA 1
ATOM 708 C C . ASN A 1 95 ? -2.342 -16.203 -4.277 1 95.81 95 ASN A C 1
ATOM 710 O O . ASN A 1 95 ? -3.156 -16.562 -3.424 1 95.81 95 ASN A O 1
ATOM 714 N N . MET A 1 96 ? -2.629 -15.398 -5.293 1 97.44 96 MET A N 1
ATOM 715 C CA . MET A 1 96 ? -3.996 -14.906 -5.434 1 97.44 96 MET A CA 1
ATOM 716 C C . MET A 1 96 ? -4.98 -16.062 -5.57 1 97.44 96 MET A C 1
ATOM 718 O O . MET A 1 96 ? -6.105 -15.992 -5.066 1 97.44 96 MET A O 1
ATOM 722 N N . LEU A 1 97 ? -4.535 -17.109 -6.203 1 97.56 97 LEU A N 1
ATOM 723 C CA . LEU A 1 97 ? -5.355 -18.297 -6.406 1 97.56 97 LEU A CA 1
ATOM 724 C C . LEU A 1 97 ? -5.809 -18.891 -5.074 1 97.56 97 LEU A C 1
ATOM 726 O O . LEU A 1 97 ? -6.891 -19.469 -4.984 1 97.56 97 LEU A O 1
ATOM 730 N N . CYS A 1 98 ? -5.051 -18.656 -4.012 1 97.31 98 CYS A N 1
ATOM 731 C CA . CYS A 1 98 ? -5.375 -19.172 -2.686 1 97.31 98 CYS A CA 1
ATOM 732 C C . CYS A 1 98 ? -6.699 -18.625 -2.189 1 97.31 98 CYS A C 1
ATOM 734 O O . CYS A 1 98 ? -7.398 -19.266 -1.404 1 97.31 98 CYS A O 1
ATOM 736 N N . ALA A 1 99 ? -7.059 -17.469 -2.652 1 98.69 99 ALA A N 1
ATOM 737 C CA . ALA A 1 99 ? -8.234 -16.797 -2.109 1 98.69 99 ALA A CA 1
ATOM 738 C C . ALA A 1 99 ? -9.43 -16.953 -3.047 1 98.69 99 ALA A C 1
ATOM 740 O O . ALA A 1 99 ? -10.562 -16.609 -2.684 1 98.69 99 ALA A O 1
ATOM 741 N N . VAL A 1 100 ? -9.227 -17.531 -4.254 1 98.81 100 VAL A N 1
ATOM 742 C CA . VAL A 1 100 ? -10.234 -17.547 -5.309 1 98.81 100 VAL A CA 1
ATOM 743 C C . VAL A 1 100 ? -11.375 -18.484 -4.918 1 98.81 100 VAL A C 1
ATOM 745 O O . VAL A 1 100 ? -12.547 -18.156 -5.133 1 98.81 100 VAL A O 1
ATOM 748 N N . GLY A 1 101 ? -11.008 -19.656 -4.371 1 98.81 101 GLY A N 1
ATOM 749 C CA . GLY A 1 101 ? -12.031 -20.625 -3.99 1 98.81 101 GLY A CA 1
ATOM 750 C C . GLY A 1 101 ? -13.008 -20.062 -2.963 1 98.81 101 GLY A C 1
ATOM 751 O O . GLY A 1 101 ? -14.227 -20.156 -3.145 1 98.81 101 GLY A O 1
ATOM 752 N N . GLY A 1 102 ? -12.477 -19.547 -1.819 1 98.75 102 GLY A N 1
ATOM 753 C CA . GLY A 1 102 ? -13.32 -18.938 -0.803 1 98.75 102 GLY A CA 1
ATOM 754 C C . GLY A 1 102 ? -14.188 -17.828 -1.34 1 98.75 102 GLY A C 1
ATOM 755 O O . GLY A 1 102 ? -15.383 -17.75 -1.034 1 98.75 102 GLY A O 1
ATOM 756 N N . PHE A 1 103 ? -13.602 -16.984 -2.18 1 98.88 103 PHE A N 1
ATOM 757 C CA . PHE A 1 103 ? -14.328 -15.891 -2.816 1 98.88 103 PHE A CA 1
ATOM 758 C C . PHE A 1 103 ? -15.5 -16.422 -3.631 1 98.88 103 PHE A C 1
ATOM 760 O O . PHE A 1 103 ? -16.625 -15.914 -3.535 1 98.88 103 PHE A O 1
ATOM 767 N N . ALA A 1 104 ? -15.234 -17.422 -4.457 1 98.88 104 ALA A N 1
ATOM 768 C CA . ALA A 1 104 ? -16.25 -17.984 -5.332 1 98.88 104 ALA A CA 1
ATOM 769 C C . ALA A 1 104 ? -17.422 -18.562 -4.523 1 98.88 104 ALA A C 1
ATOM 771 O O . ALA A 1 104 ? -18.578 -18.391 -4.883 1 98.88 104 ALA A O 1
ATOM 772 N N . ILE A 1 105 ? -17.078 -19.297 -3.453 1 98.81 105 ILE A N 1
ATOM 773 C CA . ILE A 1 105 ? -18.109 -19.859 -2.59 1 98.81 105 ILE A CA 1
ATOM 774 C C . ILE A 1 105 ? -18.953 -18.75 -1.99 1 98.81 105 ILE A C 1
ATOM 776 O O . ILE A 1 105 ? -20.188 -18.812 -2.033 1 98.81 105 ILE A O 1
ATOM 780 N N . GLU A 1 106 ? -18.328 -17.672 -1.502 1 98.5 106 GLU A N 1
ATOM 781 C CA . GLU A 1 106 ? -19.031 -16.578 -0.839 1 98.5 106 GLU A CA 1
ATOM 782 C C . GLU A 1 106 ? -19.891 -15.805 -1.828 1 98.5 106 GLU A C 1
ATOM 784 O O . GLU A 1 106 ? -20.938 -15.258 -1.45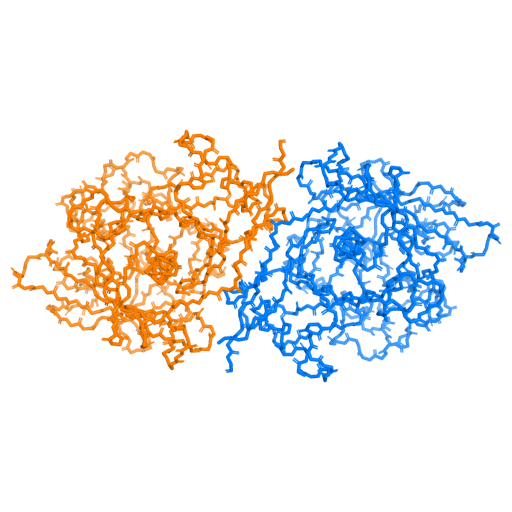8 1 98.5 106 GLU A O 1
ATOM 789 N N . LYS A 1 107 ? -19.5 -15.812 -3.064 1 98.38 107 LYS A N 1
ATOM 790 C CA . LYS A 1 107 ? -20.266 -15.094 -4.086 1 98.38 107 LYS A CA 1
ATOM 791 C C . LYS A 1 107 ? -21.328 -15.992 -4.703 1 98.38 107 LYS A C 1
ATOM 793 O O . LYS A 1 107 ? -22.062 -15.562 -5.602 1 98.38 107 LYS A O 1
ATOM 798 N N . GLY A 1 108 ? -21.391 -17.219 -4.324 1 98.06 108 GLY A N 1
ATOM 799 C CA . GLY A 1 108 ? -22.453 -18.125 -4.746 1 98.06 108 GLY A CA 1
ATOM 800 C C . GLY A 1 108 ? -22.156 -18.812 -6.07 1 98.06 108 GLY A C 1
ATOM 801 O O . GLY A 1 108 ? -23.062 -19.375 -6.688 1 98.06 108 GLY A O 1
ATOM 802 N N . LEU A 1 109 ? -20.922 -18.75 -6.547 1 98.5 109 LEU A N 1
ATOM 803 C CA . LEU A 1 109 ? -20.562 -19.391 -7.812 1 98.5 109 LEU A CA 1
ATOM 804 C C . LEU A 1 109 ? -20.406 -20.891 -7.629 1 98.5 109 LEU A C 1
ATOM 806 O O . LEU A 1 109 ? -20.531 -21.656 -8.586 1 98.5 109 LEU A O 1
ATOM 810 N N . VAL A 1 110 ? -20.016 -21.297 -6.418 1 98.56 110 VAL A N 1
ATOM 811 C CA . VAL A 1 110 ? -19.828 -22.703 -6.07 1 98.56 110 VAL A CA 1
ATOM 812 C C . VAL A 1 110 ? -20.594 -23.016 -4.785 1 98.56 110 VAL A C 1
ATOM 814 O O . VAL A 1 110 ? -20.5 -22.266 -3.805 1 98.56 110 VAL A O 1
ATOM 817 N N . ALA A 1 111 ? -21.344 -24.078 -4.777 1 98.12 111 ALA A N 1
ATOM 818 C CA . ALA A 1 111 ? -22.031 -24.516 -3.57 1 98.12 111 ALA A CA 1
ATOM 819 C C . ALA A 1 111 ? -21.062 -25.125 -2.568 1 98.12 111 ALA A C 1
ATOM 821 O O . ALA A 1 111 ? -20.188 -25.906 -2.943 1 98.12 111 ALA A O 1
ATOM 822 N N . ALA A 1 112 ? -21.234 -24.766 -1.329 1 98.25 112 ALA A N 1
ATOM 823 C CA . ALA A 1 112 ? -20.344 -25.25 -0.285 1 98.25 112 ALA A CA 1
ATOM 824 C C . ALA A 1 112 ? -20.75 -26.641 0.178 1 98.25 112 ALA A C 1
ATOM 826 O O . ALA A 1 112 ? -21.938 -26.969 0.229 1 98.25 112 ALA A O 1
ATOM 827 N N . ASN A 1 113 ? -19.766 -27.375 0.438 1 97.12 113 ASN A N 1
ATOM 828 C CA . ASN A 1 113 ? -19.906 -28.625 1.179 1 97.12 113 ASN A CA 1
ATOM 829 C C . ASN A 1 113 ? -19.375 -28.5 2.604 1 97.12 113 ASN A C 1
ATOM 831 O O . ASN A 1 113 ? -18.984 -27.406 3.029 1 97.12 113 ASN A O 1
ATOM 835 N N . SER A 1 114 ? -19.484 -29.594 3.387 1 97.19 114 SER A N 1
ATOM 836 C CA . SER A 1 114 ? -18.953 -29.656 4.742 1 97.19 114 SER A CA 1
ATOM 837 C C . SER A 1 114 ? -18.125 -30.922 4.953 1 97.19 114 SER A C 1
ATOM 839 O O . SER A 1 114 ? -18.516 -32 4.5 1 97.19 114 SER A O 1
ATOM 841 N N . PRO A 1 115 ? -16.984 -30.797 5.723 1 97.94 115 PRO A N 1
ATOM 842 C CA . PRO A 1 115 ? -16.375 -29.609 6.316 1 97.94 115 PRO A CA 1
ATOM 843 C C . PRO A 1 115 ? -15.414 -28.891 5.359 1 97.94 115 PRO A C 1
ATOM 845 O O . PRO A 1 115 ? -14.875 -27.828 5.691 1 97.94 115 PRO A O 1
ATOM 848 N N . VAL A 1 116 ? -15.133 -29.531 4.191 1 98.62 116 VAL A N 1
ATOM 849 C CA . VAL A 1 116 ? -14.227 -29 3.182 1 98.62 116 VAL A CA 1
ATOM 850 C C . VAL A 1 116 ? -14.93 -28.953 1.826 1 98.62 116 VAL A C 1
ATOM 852 O O . VAL A 1 116 ? -15.695 -29.859 1.488 1 98.62 116 VAL A O 1
ATOM 855 N N . THR A 1 117 ? -14.773 -27.938 1.075 1 98.81 117 THR A N 1
ATOM 856 C CA . THR A 1 117 ? -15.273 -27.812 -0.291 1 98.81 117 THR A CA 1
ATOM 857 C C . THR A 1 117 ? -14.109 -27.781 -1.285 1 98.81 117 THR A C 1
ATOM 859 O O . THR A 1 117 ? -13.234 -26.922 -1.197 1 98.81 117 THR A O 1
ATOM 862 N N . ARG A 1 118 ? -14.031 -28.672 -2.188 1 98.62 118 ARG A N 1
ATOM 863 C CA . ARG A 1 118 ? -13.078 -28.625 -3.295 1 98.62 118 ARG A CA 1
ATOM 864 C C . ARG A 1 118 ? -13.617 -27.766 -4.438 1 98.62 118 ARG A C 1
ATOM 866 O O . ARG A 1 118 ? -14.695 -28.047 -4.977 1 98.62 118 ARG A O 1
ATOM 873 N N . VAL A 1 119 ? -13.016 -26.719 -4.738 1 98.88 119 VAL A N 1
ATOM 874 C CA . VAL A 1 119 ? -13.344 -25.875 -5.875 1 98.88 119 VAL A CA 1
ATOM 875 C C . VAL A 1 119 ? -12.391 -26.156 -7.031 1 98.88 119 VAL A C 1
ATOM 877 O O . VAL A 1 119 ? -11.172 -26.016 -6.887 1 98.88 119 VAL A O 1
ATOM 880 N N . ARG A 1 120 ? -12.875 -26.609 -8.188 1 98.69 120 ARG A N 1
ATOM 881 C CA . ARG A 1 120 ? -12.078 -26.812 -9.391 1 98.69 120 ARG A CA 1
ATOM 882 C C . ARG A 1 120 ? -11.93 -25.516 -10.172 1 98.69 120 ARG A C 1
ATOM 884 O O . ARG A 1 120 ? -12.922 -24.938 -10.625 1 98.69 120 ARG A O 1
ATOM 891 N N . ILE A 1 121 ? -10.688 -25.078 -10.344 1 98.69 121 ILE A N 1
ATOM 892 C CA . ILE A 1 121 ? -10.414 -23.75 -10.891 1 98.69 121 ILE A CA 1
ATOM 893 C C . ILE A 1 121 ? -9.68 -23.891 -12.227 1 98.69 121 ILE A C 1
ATOM 895 O O . ILE A 1 121 ? -8.68 -24.609 -12.32 1 98.69 121 ILE A O 1
ATOM 899 N N . ARG A 1 122 ? -10.18 -23.281 -13.227 1 98.38 122 ARG A N 1
ATOM 900 C CA . ARG A 1 122 ? -9.422 -23.094 -14.461 1 98.38 122 ARG A CA 1
ATOM 901 C C . ARG A 1 122 ? -8.688 -21.766 -14.461 1 98.38 122 ARG A C 1
ATOM 903 O O . ARG A 1 122 ? -9.32 -20.703 -14.375 1 98.38 122 ARG A O 1
ATOM 910 N N . ASN A 1 123 ? -7.398 -21.797 -14.406 1 96.69 123 ASN A N 1
ATOM 911 C CA . ASN A 1 123 ? -6.59 -20.609 -14.617 1 96.69 123 ASN A CA 1
ATOM 912 C C . ASN A 1 123 ? -6.598 -20.172 -16.078 1 96.69 123 ASN A C 1
ATOM 914 O O . ASN A 1 123 ? -5.977 -20.812 -16.922 1 96.69 123 ASN A O 1
ATOM 918 N N . VAL A 1 124 ? -7.168 -19.062 -16.344 1 95.44 124 VAL A N 1
ATOM 919 C CA . VAL A 1 124 ? -7.398 -18.609 -17.703 1 95.44 124 VAL A CA 1
ATOM 920 C C . VAL A 1 124 ? -6.09 -18.109 -18.312 1 95.44 124 VAL A C 1
ATOM 922 O O . VAL A 1 124 ? -5.887 -18.219 -19.531 1 95.44 124 VAL A O 1
ATOM 925 N N . ASN A 1 125 ? -5.172 -17.578 -17.516 1 93.12 125 ASN A N 1
ATOM 926 C CA . ASN A 1 125 ? -3.9 -17.094 -18.031 1 93.12 125 ASN A CA 1
ATOM 927 C C . ASN A 1 125 ? -3.123 -18.188 -18.75 1 93.12 125 ASN A C 1
ATOM 929 O O . ASN A 1 125 ? -2.426 -17.922 -19.734 1 93.12 125 ASN A O 1
ATOM 933 N N . THR A 1 126 ? -3.238 -19.453 -18.203 1 90.19 126 THR A N 1
ATOM 934 C CA . THR A 1 126 ? -2.375 -20.531 -18.672 1 90.19 126 THR A CA 1
ATOM 935 C C . THR A 1 126 ? -3.201 -21.719 -19.141 1 90.19 126 THR A C 1
ATOM 937 O O . THR A 1 126 ? -2.652 -22.719 -19.625 1 90.19 126 THR A O 1
ATOM 940 N N . ASN A 1 127 ? -4.445 -21.609 -19.047 1 91.75 127 ASN A N 1
ATOM 941 C CA . ASN A 1 127 ? -5.367 -22.703 -19.344 1 91.75 127 ASN A CA 1
ATOM 942 C C . ASN A 1 127 ? -5 -23.969 -18.578 1 91.75 127 ASN A C 1
ATOM 944 O O . ASN A 1 127 ? -4.926 -25.047 -19.172 1 91.75 127 ASN A O 1
ATOM 948 N N . THR A 1 128 ? -4.668 -23.844 -17.359 1 93.94 128 THR A N 1
ATOM 949 C CA . THR A 1 128 ? -4.367 -24.953 -16.469 1 93.94 128 THR A CA 1
ATOM 950 C C . THR A 1 128 ? -5.453 -25.109 -15.406 1 93.94 128 THR A C 1
ATOM 952 O O . THR A 1 128 ? -6.312 -24.234 -15.266 1 93.94 128 THR A O 1
ATOM 955 N N . PHE A 1 129 ? -5.438 -26.266 -14.734 1 96.69 129 PHE A N 1
ATOM 956 C CA . PHE A 1 129 ? -6.473 -26.594 -13.766 1 96.69 129 PHE A CA 1
ATOM 957 C C . PHE A 1 129 ? -5.871 -26.812 -12.383 1 96.69 129 PHE A C 1
ATOM 959 O O . PHE A 1 129 ? -4.809 -27.422 -12.25 1 96.69 129 PHE A O 1
ATOM 966 N N . VAL A 1 130 ? -6.539 -26.234 -11.391 1 97.75 130 VAL A N 1
ATOM 967 C CA . VAL A 1 130 ? -6.094 -26.312 -10 1 97.75 130 VAL A CA 1
ATOM 968 C C . VAL A 1 130 ? -7.266 -26.703 -9.102 1 97.75 130 VAL A C 1
ATOM 970 O O . VAL A 1 130 ? -8.375 -26.172 -9.266 1 97.75 130 VAL A O 1
ATOM 973 N N . ASP A 1 131 ? -7.047 -27.672 -8.266 1 98.38 131 ASP A N 1
ATOM 974 C CA . ASP A 1 131 ? -8.008 -27.938 -7.199 1 98.38 131 ASP A CA 1
ATOM 975 C C . ASP A 1 131 ? -7.668 -27.141 -5.945 1 98.38 131 ASP A C 1
ATOM 977 O O . ASP A 1 131 ? -6.52 -27.125 -5.5 1 98.38 131 ASP A O 1
ATOM 981 N N . ALA A 1 132 ? -8.633 -26.453 -5.43 1 98.75 132 ALA A N 1
ATOM 982 C CA . ALA A 1 132 ? -8.484 -25.719 -4.168 1 98.75 132 ALA A CA 1
ATOM 983 C C . ALA A 1 132 ? -9.406 -26.297 -3.094 1 98.75 132 ALA A C 1
ATOM 985 O O . ALA A 1 132 ? -10.617 -26.375 -3.279 1 98.75 132 ALA A O 1
ATOM 986 N N . ASP A 1 133 ? -8.891 -26.766 -2.037 1 98.81 133 ASP A N 1
ATOM 987 C CA . ASP A 1 133 ? -9.656 -27.266 -0.897 1 98.81 133 ASP A CA 1
ATOM 988 C C . ASP A 1 133 ? -9.844 -26.172 0.153 1 98.81 133 ASP A C 1
ATOM 990 O O . ASP A 1 133 ? -8.883 -25.75 0.792 1 98.81 133 ASP A O 1
ATOM 994 N N . ILE A 1 134 ? -11.086 -25.766 0.329 1 98.81 134 ILE A N 1
ATOM 995 C CA . ILE A 1 134 ? -11.453 -24.656 1.201 1 98.81 134 ILE A CA 1
ATOM 996 C C . ILE A 1 134 ? -12.156 -25.188 2.447 1 98.81 134 ILE A C 1
ATOM 998 O O . ILE A 1 134 ? -13.062 -26.016 2.35 1 98.81 134 ILE A O 1
ATOM 1002 N N . GLN A 1 135 ? -11.727 -24.703 3.635 1 98.69 135 GLN A N 1
ATOM 1003 C CA . GLN A 1 135 ? -12.406 -25.078 4.871 1 98.69 135 GLN A CA 1
ATOM 1004 C C . GLN A 1 135 ? -13.797 -24.453 4.949 1 98.69 135 GLN A C 1
ATOM 1006 O O . GLN A 1 135 ? -13.93 -23.234 4.996 1 98.69 135 GLN A O 1
ATOM 1011 N N . THR A 1 136 ? -14.797 -25.234 4.98 1 98.56 136 THR A N 1
ATOM 1012 C CA . THR A 1 136 ? -16.188 -24.781 5.012 1 98.56 136 THR A CA 1
ATOM 1013 C C . THR A 1 136 ? -16.984 -25.578 6.035 1 98.56 136 THR A C 1
ATOM 1015 O O . THR A 1 136 ? -18.062 -26.094 5.719 1 98.56 136 THR A O 1
ATOM 1018 N N . PRO A 1 137 ? -16.484 -25.5 7.277 1 97.5 137 PRO A N 1
ATOM 1019 C CA . PRO A 1 137 ? -17.344 -26.141 8.273 1 97.5 137 PRO A CA 1
ATOM 1020 C C . PRO A 1 137 ? -18.75 -25.531 8.305 1 97.5 137 PRO A C 1
ATOM 1022 O O . PRO A 1 137 ? -18.906 -24.312 8.258 1 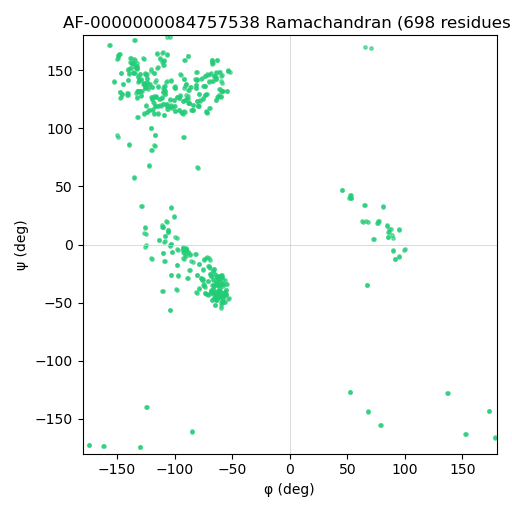97.5 137 PRO A O 1
ATOM 1025 N N . ASP A 1 138 ? -19.812 -26.422 8.297 1 95.94 138 ASP A N 1
ATOM 1026 C CA . ASP A 1 138 ? -21.219 -26.047 8.297 1 95.94 138 ASP A CA 1
ATOM 1027 C C . ASP A 1 138 ? -21.578 -25.266 7.035 1 95.94 138 ASP A C 1
ATOM 1029 O O . ASP A 1 138 ? -22.406 -24.359 7.082 1 95.94 138 ASP A O 1
ATOM 1033 N N . GLY A 1 139 ? -20.797 -25.391 6.031 1 96.81 139 GLY A N 1
ATOM 1034 C CA . GLY A 1 139 ? -21.109 -24.844 4.719 1 96.81 139 GLY A CA 1
ATOM 1035 C C . GLY A 1 139 ? -20.719 -23.391 4.574 1 96.81 139 GLY A C 1
ATOM 1036 O O . GLY A 1 139 ? -21.234 -22.688 3.703 1 96.81 139 GLY A O 1
ATOM 1037 N N . GLN A 1 140 ? -19.922 -22.953 5.445 1 97 140 GLN A N 1
ATOM 1038 C CA . GLN A 1 140 ? -19.469 -21.562 5.379 1 97 140 GLN A CA 1
ATOM 1039 C C . GLN A 1 140 ? -17.953 -21.484 5.363 1 97 140 GLN A C 1
ATOM 1041 O O . GLN A 1 140 ? -17.266 -22.219 6.086 1 97 140 GLN A O 1
ATOM 1046 N N . VAL A 1 141 ? -17.469 -20.641 4.484 1 98.19 141 VAL A N 1
ATOM 1047 C CA . VAL A 1 141 ? -16.016 -20.453 4.402 1 98.19 141 VAL A CA 1
ATOM 1048 C C . VAL A 1 141 ? -15.477 -19.969 5.746 1 98.19 141 VAL A C 1
ATOM 1050 O O . VAL A 1 141 ? -16.031 -19.047 6.348 1 98.19 141 VAL A O 1
ATOM 1053 N N . VAL A 1 142 ? -14.469 -20.562 6.207 1 97.5 142 VAL A N 1
ATOM 1054 C CA . VAL A 1 142 ? -13.773 -20.109 7.41 1 97.5 142 VAL A CA 1
ATOM 1055 C C . VAL A 1 142 ? -12.336 -19.719 7.066 1 97.5 142 VAL A C 1
ATOM 1057 O O . VAL A 1 142 ? -11.609 -20.5 6.449 1 97.5 142 VAL A O 1
ATOM 1060 N N . TYR A 1 143 ? -11.938 -18.531 7.449 1 97.19 143 TYR A N 1
ATOM 1061 C CA . TYR A 1 143 ? -10.594 -18.047 7.188 1 97.19 143 TYR A CA 1
ATOM 1062 C C . TYR A 1 143 ? -9.688 -18.25 8.398 1 97.19 143 TYR A C 1
ATOM 1064 O O . TYR A 1 143 ? -8.477 -18.422 8.25 1 97.19 143 TYR A O 1
ATOM 1072 N N . GLU A 1 144 ? -10.219 -18.281 9.547 1 96.44 144 GLU A N 1
ATOM 1073 C CA . GLU A 1 144 ? -9.445 -18.453 10.773 1 96.44 144 GLU A CA 1
ATOM 1074 C C . GLU A 1 144 ? -9 -19.906 10.953 1 96.44 144 GLU A C 1
ATOM 1076 O O . GLU A 1 144 ? -9.742 -20.828 10.617 1 96.44 144 GLU A O 1
ATOM 1081 N N . GLY A 1 145 ? -7.828 -20.078 11.461 1 97 145 GLY A N 1
ATOM 1082 C CA . GLY A 1 145 ? -7.246 -21.391 11.711 1 97 145 GLY A CA 1
ATOM 1083 C C . GLY A 1 145 ? -5.836 -21.312 12.266 1 97 145 GLY A C 1
ATOM 1084 O O . GLY A 1 145 ? -5.371 -20.25 12.656 1 97 145 GLY A O 1
ATOM 1085 N N . ASP A 1 146 ? -5.137 -22.406 12.266 1 97 146 ASP A N 1
ATOM 1086 C CA . ASP A 1 146 ? -3.869 -22.484 12.992 1 97 146 ASP A CA 1
ATOM 1087 C C . ASP A 1 146 ? -2.695 -22.641 12.023 1 97 146 ASP A C 1
ATOM 1089 O O . ASP A 1 146 ? -1.543 -22.734 12.453 1 97 146 ASP A O 1
ATOM 1093 N N . THR A 1 147 ? -2.961 -22.609 10.789 1 97.88 147 THR A N 1
ATOM 1094 C CA . THR A 1 147 ? -1.896 -22.812 9.812 1 97.88 147 THR A CA 1
ATOM 1095 C C . THR A 1 147 ? -1.069 -21.531 9.641 1 97.88 147 THR A C 1
ATOM 1097 O O . THR A 1 147 ? -1.623 -20.453 9.477 1 97.88 147 THR A O 1
ATOM 1100 N N . HIS A 1 148 ? 0.228 -21.75 9.742 1 96.88 148 HIS A N 1
ATOM 1101 C CA . HIS A 1 148 ? 1.179 -20.656 9.516 1 96.88 148 HIS A CA 1
ATOM 1102 C C . HIS A 1 148 ? 1.94 -20.859 8.211 1 96.88 148 HIS A C 1
ATOM 1104 O O . HIS A 1 148 ? 2.316 -21.984 7.867 1 96.88 148 HIS A O 1
ATOM 1110 N N . ILE A 1 149 ? 2.098 -19.828 7.453 1 95.81 149 ILE A N 1
ATOM 1111 C CA . ILE A 1 149 ? 2.988 -19.859 6.301 1 95.81 149 ILE A CA 1
ATOM 1112 C C . ILE A 1 149 ? 4.012 -18.734 6.402 1 95.81 149 ILE A C 1
ATOM 1114 O O . ILE A 1 149 ? 3.709 -17.656 6.91 1 95.81 149 ILE A O 1
ATOM 1118 N N . ASP A 1 150 ? 5.227 -18.98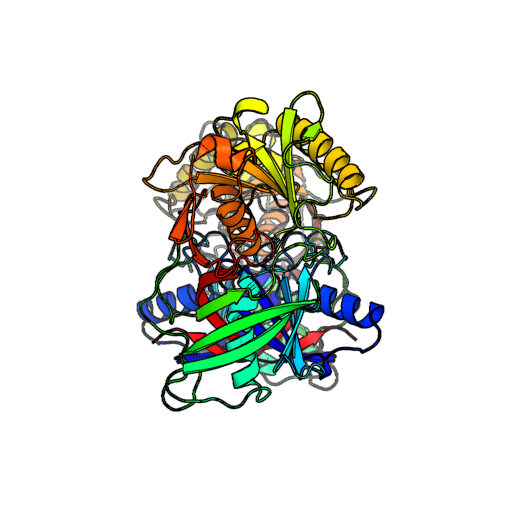4 5.914 1 94.19 150 ASP A N 1
ATOM 1119 C CA . ASP A 1 150 ? 6.277 -17.969 5.961 1 94.19 150 ASP A CA 1
ATOM 1120 C C . ASP A 1 150 ? 5.945 -16.781 5.066 1 94.19 150 ASP A C 1
ATOM 1122 O O . ASP A 1 150 ? 5.402 -16.953 3.973 1 94.19 150 ASP A O 1
ATOM 1126 N N . GLY A 1 151 ? 6.262 -15.602 5.578 1 91.44 151 GLY A N 1
ATOM 1127 C CA . GLY A 1 151 ? 6.031 -14.383 4.824 1 91.44 151 GLY A CA 1
ATOM 1128 C C . GLY A 1 151 ? 4.707 -13.719 5.152 1 91.44 151 GLY A C 1
ATOM 1129 O O . GLY A 1 151 ? 4.426 -12.609 4.688 1 91.44 151 GLY A O 1
ATOM 1130 N N . VAL A 1 152 ? 3.854 -14.391 5.898 1 93.94 152 VAL A N 1
ATOM 1131 C CA . VAL A 1 152 ? 2.568 -13.852 6.32 1 93.94 152 VAL A CA 1
ATOM 1132 C C . VAL A 1 152 ? 2.473 -13.875 7.844 1 93.94 152 VAL A C 1
ATOM 1134 O O . VAL A 1 152 ? 2.811 -14.883 8.477 1 93.94 152 VAL A O 1
ATOM 1137 N N . PRO A 1 153 ? 2.027 -12.758 8.43 1 92.19 153 PRO A N 1
ATOM 1138 C CA . PRO A 1 153 ? 1.876 -12.781 9.883 1 92.19 153 PRO A CA 1
ATOM 1139 C C . PRO A 1 153 ? 0.702 -13.648 10.344 1 92.19 153 PRO A C 1
ATOM 1141 O O . PRO A 1 153 ? -0.301 -13.758 9.633 1 92.19 153 PRO A O 1
ATOM 1144 N N . GLY A 1 154 ? 0.932 -14.289 11.531 1 93.06 154 GLY A N 1
ATOM 1145 C CA . GLY A 1 154 ? -0.17 -14.969 12.195 1 93.06 154 GLY A CA 1
ATOM 1146 C C . GLY A 1 154 ? -0.494 -16.312 11.586 1 93.06 154 GLY A C 1
ATOM 1147 O O . GLY A 1 154 ? 0.404 -17.031 11.141 1 93.06 154 GLY A O 1
ATOM 1148 N N . HIS A 1 155 ? -1.782 -16.734 11.789 1 96.38 155 HIS A N 1
ATOM 1149 C CA . HIS A 1 155 ? -2.277 -18.031 11.352 1 96.38 155 HIS A CA 1
ATOM 1150 C C . HIS A 1 155 ? -3.637 -17.906 10.68 1 96.38 155 HIS A C 1
ATOM 1152 O O . HIS A 1 155 ? -4.348 -16.922 10.875 1 96.38 155 HIS A O 1
ATOM 1158 N N . ALA A 1 156 ? -4 -18.859 9.906 1 97.56 156 ALA A N 1
ATOM 1159 C CA . ALA A 1 156 ? -5.273 -18.906 9.188 1 97.56 156 ALA A CA 1
ATOM 1160 C C . ALA A 1 156 ? -5.648 -20.344 8.844 1 97.56 156 ALA A C 1
ATOM 1162 O O . ALA A 1 156 ? -4.906 -21.281 9.148 1 97.56 156 ALA A O 1
ATOM 1163 N N . ALA A 1 157 ? -6.852 -20.516 8.359 1 98.19 157 ALA A N 1
ATOM 1164 C CA . ALA A 1 157 ? -7.273 -21.828 7.863 1 98.19 157 ALA A CA 1
ATOM 1165 C C . ALA A 1 157 ? -6.441 -22.25 6.656 1 98.19 157 ALA A C 1
ATOM 1167 O O . ALA A 1 157 ? -6.078 -21.422 5.82 1 98.19 157 ALA A O 1
ATOM 1168 N N . PRO A 1 158 ? -6.129 -23.516 6.57 1 98.56 158 PRO A N 1
ATOM 1169 C CA . PRO A 1 158 ? -5.367 -23.984 5.41 1 98.56 158 PRO A CA 1
ATOM 1170 C C . PRO A 1 158 ? -6.184 -23.969 4.121 1 98.56 158 PRO A C 1
ATOM 1172 O O . PRO A 1 158 ? -7.387 -24.25 4.145 1 98.56 158 PRO A O 1
ATOM 1175 N N . VAL A 1 159 ? -5.613 -23.609 3.104 1 98.69 159 VAL A N 1
ATOM 1176 C CA . VAL A 1 159 ? -6.09 -23.781 1.735 1 98.69 159 VAL A CA 1
ATOM 1177 C C . VAL A 1 159 ? -5.152 -24.734 0.985 1 98.69 159 VAL A C 1
ATOM 1179 O O . VAL A 1 159 ? -3.98 -24.406 0.768 1 98.69 159 VAL A O 1
ATOM 1182 N N . GLY A 1 160 ? -5.625 -25.891 0.643 1 98.44 160 GLY A N 1
ATOM 1183 C CA . GLY A 1 160 ? -4.836 -26.812 -0.156 1 98.44 160 GLY A CA 1
ATOM 1184 C C . GLY A 1 160 ? -4.984 -26.594 -1.649 1 98.44 160 GLY A C 1
ATOM 1185 O O . GLY A 1 160 ? -6.102 -26.578 -2.174 1 98.44 160 GLY A O 1
ATOM 1186 N N . LEU A 1 161 ? -3.889 -26.344 -2.305 1 98.06 161 LEU A N 1
ATOM 1187 C CA . LEU A 1 161 ? -3.887 -26.203 -3.758 1 98.06 161 LEU A CA 1
ATOM 1188 C C . LEU A 1 161 ? -3.172 -27.375 -4.418 1 98.06 161 LEU A C 1
ATOM 1190 O O . LEU A 1 161 ? -2.078 -27.75 -3.994 1 98.06 161 LEU A O 1
ATOM 1194 N N . THR A 1 162 ? -3.781 -27.938 -5.371 1 97.56 162 THR A N 1
ATOM 1195 C CA . THR A 1 162 ? -3.16 -28.969 -6.199 1 97.56 162 THR A CA 1
ATOM 1196 C C . THR A 1 162 ? -3.178 -28.562 -7.668 1 97.56 162 THR A C 1
ATOM 1198 O O . THR A 1 162 ? -4.246 -28.406 -8.266 1 97.56 162 THR A O 1
ATOM 1201 N N . PHE A 1 163 ? -2.02 -28.375 -8.227 1 96.5 163 PHE A N 1
ATOM 1202 C CA . PHE A 1 163 ? -1.865 -28.062 -9.641 1 96.5 163 PHE A CA 1
ATOM 1203 C C . PHE A 1 163 ? -1.856 -29.328 -10.484 1 96.5 163 PHE A C 1
ATOM 1205 O O . PHE A 1 163 ? -0.925 -30.125 -10.398 1 96.5 163 PHE A O 1
ATOM 1212 N N . LEU A 1 164 ? -2.891 -29.469 -11.375 1 94.81 164 LEU A N 1
ATOM 1213 C CA . LEU A 1 164 ? -3.18 -30.75 -12.008 1 94.81 164 LEU A CA 1
ATOM 1214 C C . LEU A 1 164 ? -2.393 -30.906 -13.305 1 94.81 164 LEU A C 1
ATOM 1216 O O . LEU A 1 164 ? -2.111 -32.031 -13.742 1 94.81 164 LEU A O 1
ATOM 1220 N N . ASN A 1 165 ? -2.104 -29.859 -13.914 1 92.12 165 ASN A N 1
ATOM 1221 C CA . ASN A 1 165 ? -1.325 -29.812 -15.148 1 92.12 165 ASN A CA 1
ATOM 1222 C C . ASN A 1 165 ? -0.522 -28.531 -15.266 1 92.12 165 ASN A C 1
ATOM 1224 O O . ASN A 1 165 ? -0.932 -27.594 -15.961 1 92.12 165 ASN A O 1
ATOM 1228 N N . ALA A 1 166 ? 0.717 -28.562 -14.805 1 91.88 166 ALA A N 1
ATOM 1229 C CA . ALA A 1 166 ? 1.522 -27.344 -14.711 1 91.88 166 ALA A CA 1
ATOM 1230 C C . ALA A 1 166 ? 2.623 -27.344 -15.773 1 91.88 166 ALA A C 1
ATOM 1232 O O . ALA A 1 166 ? 3.229 -26.297 -16.047 1 91.88 166 ALA A O 1
ATOM 1233 N N . ALA A 1 167 ? 2.869 -28.5 -16.375 1 94.5 167 ALA A N 1
ATOM 1234 C CA . ALA A 1 167 ? 3.957 -28.609 -17.344 1 94.5 167 ALA A CA 1
ATOM 1235 C C . ALA A 1 167 ? 3.602 -27.891 -18.641 1 94.5 167 ALA A C 1
ATOM 1237 O O . ALA A 1 167 ? 2.529 -28.125 -19.219 1 94.5 167 ALA A O 1
ATOM 1238 N N . GLY A 1 168 ? 4.488 -27.062 -19.078 1 94.81 168 GLY A N 1
ATOM 1239 C CA . GLY A 1 168 ? 4.297 -26.391 -20.359 1 94.81 168 GLY A CA 1
ATOM 1240 C C . GLY A 1 168 ? 3.113 -25.438 -20.344 1 94.81 168 GLY A C 1
ATOM 1241 O O . GLY A 1 168 ? 2.387 -25.328 -21.344 1 94.81 168 GLY A O 1
ATOM 1242 N N . ALA A 1 169 ? 2.848 -24.797 -19.25 1 89.31 169 ALA A N 1
ATOM 1243 C CA . ALA A 1 169 ? 1.648 -23.984 -19.047 1 89.31 169 ALA A CA 1
ATOM 1244 C C . ALA A 1 169 ? 1.595 -22.828 -20.031 1 89.31 169 ALA A C 1
ATOM 1246 O O . ALA A 1 169 ? 0.516 -22.453 -20.484 1 89.31 169 ALA A O 1
ATOM 1247 N N . LYS A 1 170 ? 2.703 -22.266 -20.453 1 89.06 170 LYS A N 1
ATOM 1248 C CA . LYS A 1 170 ? 2.732 -21.125 -21.344 1 89.06 170 LYS A CA 1
ATOM 1249 C C . LYS A 1 170 ? 3.271 -21.516 -22.719 1 89.06 170 LYS A C 1
ATOM 1251 O O . LYS A 1 170 ? 2.686 -21.156 -23.75 1 89.06 170 LYS A O 1
ATOM 1256 N N . SER A 1 171 ? 4.277 -22.344 -22.812 1 92.5 171 SER A N 1
ATOM 1257 C CA . SER A 1 171 ? 4.992 -22.625 -24.062 1 92.5 171 SER A CA 1
ATOM 1258 C C . SER A 1 171 ? 4.484 -23.906 -24.719 1 92.5 171 SER A C 1
ATOM 1260 O O . SER A 1 171 ? 4.77 -24.156 -25.891 1 92.5 171 SER A O 1
ATOM 1262 N N . GLY A 1 172 ? 3.805 -24.688 -23.922 1 93.25 172 GLY A N 1
ATOM 1263 C CA . GLY A 1 172 ? 3.365 -25.969 -24.438 1 93.25 172 GLY A CA 1
ATOM 1264 C C . GLY A 1 172 ? 4.363 -27.094 -24.172 1 93.25 172 GLY A C 1
ATOM 1265 O O . GLY A 1 172 ? 4.047 -28.266 -24.344 1 93.25 172 GLY A O 1
ATOM 1266 N N . GLN A 1 173 ? 5.52 -26.719 -23.781 1 95.94 173 GLN A N 1
ATOM 1267 C CA . GLN A 1 173 ? 6.551 -27.703 -23.484 1 95.94 173 GLN A CA 1
ATOM 1268 C C . GLN A 1 173 ? 7.172 -27.469 -22.109 1 95.94 173 GLN A C 1
ATOM 1270 O O . GLN A 1 173 ? 7.402 -26.328 -21.719 1 95.94 173 GLN A O 1
ATOM 1275 N N . LEU A 1 174 ? 7.469 -28.531 -21.422 1 97.06 174 LEU A N 1
ATOM 1276 C CA . LEU A 1 174 ? 8.109 -28.453 -20.109 1 97.06 174 LEU A CA 1
ATOM 1277 C C . LEU A 1 174 ? 9.484 -27.812 -20.219 1 97.06 174 LEU A C 1
ATOM 1279 O O . LEU A 1 174 ? 9.859 -27 -19.359 1 97.06 174 LEU A O 1
ATOM 1283 N N . PHE A 1 175 ? 10.188 -28.188 -21.203 1 98.12 175 PHE A N 1
ATOM 1284 C CA . PHE A 1 175 ? 11.461 -27.578 -21.578 1 98.12 175 PHE A CA 1
ATOM 1285 C C . PHE A 1 175 ? 11.383 -26.953 -22.953 1 98.12 175 PHE A C 1
ATOM 1287 O O . PHE A 1 175 ? 11.766 -27.578 -23.953 1 98.12 175 PHE A O 1
ATOM 1294 N N . PRO A 1 176 ? 11.078 -25.609 -23 1 98.19 176 PRO A N 1
ATOM 1295 C CA . PRO A 1 176 ? 10.719 -25 -24.266 1 98.19 176 PRO A CA 1
ATOM 1296 C C . PRO A 1 176 ? 11.906 -24.906 -25.234 1 98.19 176 PRO A C 1
ATOM 1298 O O . PRO A 1 176 ? 11.719 -24.781 -26.438 1 98.19 176 PRO A O 1
ATOM 1301 N N . THR A 1 177 ? 13.141 -24.969 -24.766 1 98.38 177 THR A N 1
ATOM 1302 C CA . THR A 1 177 ? 14.312 -24.844 -25.625 1 98.38 177 THR A CA 1
ATOM 1303 C C . THR A 1 177 ? 14.656 -26.188 -26.266 1 98.38 177 THR A C 1
ATOM 1305 O O . THR A 1 177 ? 15.453 -26.25 -27.203 1 98.38 177 THR A O 1
ATOM 1308 N N . GLY A 1 178 ? 14.078 -27.203 -25.703 1 97.56 178 GLY A N 1
ATOM 1309 C CA . GLY A 1 178 ? 14.414 -28.547 -26.125 1 97.56 178 GLY A CA 1
ATOM 1310 C C . GLY A 1 178 ? 15.578 -29.156 -25.359 1 97.56 178 GLY A C 1
ATOM 1311 O O . GLY A 1 178 ? 15.922 -30.312 -25.547 1 97.56 178 GLY A O 1
ATOM 1312 N N . ASN A 1 179 ? 16.172 -28.406 -24.516 1 97.81 179 ASN A N 1
ATOM 1313 C CA . ASN A 1 179 ? 17.328 -28.828 -23.734 1 97.81 179 ASN A CA 1
ATOM 1314 C C . ASN A 1 179 ? 17.047 -28.75 -22.234 1 97.81 179 ASN A C 1
ATOM 1316 O O . ASN A 1 179 ? 16.234 -27.922 -21.797 1 97.81 179 ASN A O 1
ATOM 1320 N N . ARG A 1 180 ? 17.719 -29.625 -21.516 1 97.38 180 ARG A N 1
ATOM 1321 C CA . ARG A 1 180 ? 17.672 -29.531 -20.062 1 97.38 180 ARG A CA 1
ATOM 1322 C C . ARG A 1 180 ? 18.547 -28.375 -19.562 1 97.38 180 ARG A C 1
ATOM 1324 O O . ARG A 1 180 ? 18.266 -27.766 -18.531 1 97.38 180 ARG A O 1
ATOM 1331 N N . VAL A 1 181 ? 19.609 -28.188 -20.266 1 98.38 181 VAL A N 1
ATOM 1332 C CA . VAL A 1 181 ? 20.547 -27.125 -19.938 1 98.38 181 VAL A CA 1
ATOM 1333 C C . VAL A 1 181 ? 20.906 -26.344 -21.203 1 98.38 181 VAL A C 1
ATOM 1335 O O . VAL A 1 181 ? 21.125 -26.922 -22.266 1 98.38 181 VAL A O 1
ATOM 1338 N N . ASP A 1 182 ? 20.859 -25.078 -21.141 1 98.62 182 ASP A N 1
ATOM 1339 C CA . ASP A 1 182 ? 21.328 -24.125 -22.156 1 98.62 182 ASP A CA 1
ATOM 1340 C C . ASP A 1 182 ? 22.484 -23.297 -21.625 1 98.62 182 ASP A C 1
ATOM 1342 O O . ASP A 1 182 ? 22.797 -23.328 -20.438 1 98.62 182 ASP A O 1
ATOM 1346 N N . ILE A 1 183 ? 23.172 -22.656 -22.562 1 98.69 183 ILE A N 1
ATOM 1347 C CA . ILE A 1 183 ? 24.281 -21.766 -22.203 1 98.69 183 ILE A CA 1
ATOM 1348 C C . ILE A 1 183 ? 24.031 -20.375 -22.781 1 98.69 183 ILE A C 1
ATOM 1350 O O . ILE A 1 183 ? 23.922 -20.203 -23.984 1 98.69 183 ILE A O 1
ATOM 1354 N N . PHE A 1 184 ? 23.828 -19.422 -21.938 1 98.69 184 PHE A N 1
ATOM 1355 C CA . PHE A 1 184 ? 23.719 -18.016 -22.297 1 98.69 184 PHE A CA 1
ATOM 1356 C C . PHE A 1 184 ? 24.797 -17.188 -21.609 1 98.69 184 PHE A C 1
ATOM 1358 O O . PHE A 1 184 ? 24.922 -17.234 -20.375 1 98.69 184 PHE A O 1
ATOM 1365 N N . ASP A 1 185 ? 25.594 -16.375 -22.375 1 98.31 185 ASP A N 1
ATOM 1366 C CA . ASP A 1 185 ? 26.688 -15.562 -21.828 1 98.31 185 ASP A CA 1
ATOM 1367 C C . ASP A 1 185 ? 27.625 -16.422 -20.984 1 98.31 185 ASP A C 1
ATOM 1369 O O . ASP A 1 185 ? 27.938 -16.062 -19.844 1 98.31 185 ASP A O 1
ATOM 1373 N N . ASP A 1 186 ? 27.891 -17.547 -21.438 1 97.69 186 ASP A N 1
ATOM 1374 C CA . ASP A 1 186 ? 28.812 -18.5 -20.828 1 97.69 186 ASP A CA 1
ATOM 1375 C C . ASP A 1 186 ? 28.281 -19 -19.484 1 97.69 186 ASP A C 1
ATOM 1377 O O . ASP A 1 186 ? 29.047 -19.422 -18.625 1 97.69 186 ASP A O 1
ATOM 1381 N N . THR A 1 187 ? 27.016 -18.891 -19.234 1 98.44 187 THR A N 1
ATOM 1382 C CA . THR A 1 187 ? 26.375 -19.344 -18.016 1 98.44 187 THR A CA 1
ATOM 1383 C C . THR A 1 187 ? 25.422 -20.5 -18.297 1 98.44 187 THR A C 1
ATOM 1385 O O . THR A 1 187 ? 24.547 -20.391 -19.172 1 98.44 187 THR A O 1
ATOM 1388 N N . ARG A 1 188 ? 25.625 -21.594 -17.594 1 98.25 188 ARG A N 1
ATOM 1389 C CA . ARG A 1 188 ? 24.719 -22.719 -17.703 1 98.25 188 ARG A CA 1
ATOM 1390 C C . ARG A 1 188 ? 23.391 -22.438 -17 1 98.25 188 ARG A C 1
ATOM 1392 O O . ARG A 1 188 ? 23.391 -22.016 -15.836 1 98.25 188 ARG A O 1
ATOM 1399 N N . VAL A 1 189 ? 22.297 -22.656 -17.703 1 98.75 189 VAL A N 1
ATOM 1400 C CA . VAL A 1 189 ? 21 -22.375 -17.125 1 98.75 189 VAL A CA 1
ATOM 1401 C C . VAL A 1 189 ? 20.016 -23.484 -17.5 1 98.75 189 VAL A C 1
ATOM 1403 O O . VAL A 1 189 ? 20.266 -24.266 -18.406 1 98.75 189 VAL A O 1
ATOM 1406 N N . THR A 1 190 ? 18.969 -23.688 -16.766 1 98.75 190 THR A N 1
ATOM 1407 C CA . THR A 1 190 ? 17.812 -24.469 -17.172 1 98.75 190 THR A CA 1
ATOM 1408 C C . THR A 1 190 ? 16.625 -23.562 -17.469 1 98.75 190 THR A C 1
ATOM 1410 O O . THR A 1 190 ? 16.234 -22.75 -16.625 1 98.75 190 THR A O 1
ATOM 1413 N N . CYS A 1 191 ? 16.156 -23.625 -18.703 1 98.75 191 CYS A N 1
ATOM 1414 C CA . CYS A 1 191 ? 14.898 -22.984 -19.078 1 98.75 191 CYS A CA 1
ATOM 1415 C C . CYS A 1 191 ? 13.734 -23.953 -18.938 1 98.75 191 CYS A C 1
ATOM 1417 O O . CYS A 1 191 ? 13.688 -24.984 -19.625 1 98.75 191 CYS A O 1
ATOM 1419 N N . ILE A 1 192 ? 12.805 -23.688 -18.031 1 98.25 192 ILE A N 1
ATOM 1420 C CA . ILE A 1 192 ? 11.711 -24.625 -17.75 1 98.25 192 ILE A CA 1
ATOM 1421 C C . ILE A 1 192 ? 10.383 -23.875 -17.75 1 98.25 192 ILE A C 1
ATOM 1423 O O . ILE A 1 192 ? 10.336 -22.672 -17.438 1 98.25 192 ILE A O 1
ATOM 1427 N N . ASP A 1 193 ? 9.352 -24.516 -18.219 1 97.25 193 ASP A N 1
ATOM 1428 C CA . ASP A 1 193 ? 7.977 -24.016 -18.125 1 97.25 193 ASP A CA 1
ATOM 1429 C C . ASP A 1 193 ? 7.105 -25 -17.344 1 97.25 193 ASP A C 1
ATOM 1431 O O . ASP A 1 193 ? 6.414 -25.828 -17.922 1 97.25 193 ASP A O 1
ATOM 1435 N N . MET A 1 194 ? 7.184 -24.922 -16.078 1 95.94 194 MET A N 1
ATOM 1436 C CA . MET A 1 194 ? 6.379 -25.656 -15.102 1 95.94 194 MET A CA 1
ATOM 1437 C C . MET A 1 194 ? 5.598 -24.703 -14.211 1 95.94 194 MET A C 1
ATOM 1439 O O . MET A 1 194 ? 6.098 -24.281 -13.164 1 95.94 194 MET A O 1
ATOM 1443 N N . ALA A 1 195 ? 4.301 -24.453 -14.445 1 93.75 195 ALA A N 1
ATOM 1444 C CA . ALA A 1 195 ? 3.432 -23.453 -13.812 1 93.75 195 ALA A CA 1
ATOM 1445 C C . ALA A 1 195 ? 3.865 -22.031 -14.172 1 93.75 195 ALA A C 1
ATOM 1447 O O . ALA A 1 195 ? 3.025 -21.156 -14.359 1 93.75 195 ALA A O 1
ATOM 1448 N N . MET A 1 196 ? 5.133 -21.719 -14.328 1 93.31 196 MET A N 1
ATOM 1449 C CA . MET A 1 196 ? 5.754 -20.438 -14.648 1 93.31 196 MET A CA 1
ATOM 1450 C C . MET A 1 196 ? 7.012 -20.641 -15.492 1 93.31 196 MET A C 1
ATOM 1452 O O . MET A 1 196 ? 7.863 -21.469 -15.156 1 93.31 196 MET A O 1
ATOM 1456 N N . PRO A 1 197 ? 7.066 -19.938 -16.656 1 95.88 197 PRO A N 1
ATOM 1457 C CA . PRO A 1 197 ? 8.352 -19.969 -17.359 1 95.88 197 PRO A CA 1
ATOM 1458 C C . PRO A 1 197 ? 9.484 -19.344 -16.547 1 95.88 197 PRO A C 1
ATOM 1460 O O . PRO A 1 197 ? 9.367 -18.203 -16.094 1 95.88 197 PRO A O 1
ATOM 1463 N N . MET A 1 198 ? 10.547 -20.078 -16.391 1 97.75 198 MET A N 1
ATOM 1464 C CA . MET A 1 198 ? 11.664 -19.594 -15.578 1 97.75 198 MET A CA 1
ATOM 1465 C C . MET A 1 198 ? 12.992 -19.875 -16.266 1 97.75 198 MET A C 1
ATOM 1467 O O . MET A 1 198 ? 13.094 -20.797 -17.094 1 97.75 198 MET A O 1
ATOM 1471 N N . VAL A 1 199 ? 13.922 -19.047 -16.062 1 98.69 199 VAL A N 1
ATOM 1472 C CA . VAL A 1 199 ? 15.328 -19.328 -16.344 1 98.69 199 VAL A CA 1
ATOM 1473 C C . VAL A 1 199 ? 16.094 -19.469 -15.023 1 98.69 199 VAL A C 1
ATOM 1475 O O . VAL A 1 199 ? 16.219 -18.5 -14.266 1 98.69 199 VAL A O 1
ATOM 1478 N N . ILE A 1 200 ? 16.547 -20.688 -14.711 1 98.81 200 ILE A N 1
ATOM 1479 C CA . ILE A 1 200 ? 17.172 -21.031 -13.43 1 98.81 200 ILE A CA 1
ATOM 1480 C C . ILE A 1 200 ? 18.688 -21 -13.57 1 98.81 200 ILE A C 1
ATOM 1482 O O . ILE A 1 200 ? 19.25 -21.656 -14.453 1 98.81 200 ILE A O 1
ATOM 1486 N N . ILE A 1 201 ? 19.312 -20.25 -12.688 1 98.75 201 ILE A N 1
ATOM 1487 C CA . ILE A 1 201 ? 20.75 -19.969 -12.805 1 98.75 201 ILE A CA 1
ATOM 1488 C C . ILE A 1 201 ? 21.438 -20.281 -11.484 1 98.75 201 ILE A C 1
ATOM 1490 O O . ILE A 1 201 ? 21.016 -19.812 -10.422 1 98.75 201 ILE A O 1
ATOM 1494 N N . PRO A 1 202 ? 22.531 -21.094 -11.531 1 98.31 202 PRO A N 1
ATOM 1495 C CA . PRO A 1 202 ? 23.328 -21.188 -10.305 1 98.31 202 PRO A CA 1
ATOM 1496 C C . PRO A 1 202 ? 23.891 -19.828 -9.859 1 98.31 202 PRO A C 1
ATOM 1498 O O . PRO A 1 202 ? 24.531 -19.141 -10.648 1 98.31 202 PRO A O 1
ATOM 1501 N N . ALA A 1 203 ? 23.625 -19.516 -8.625 1 98.31 203 ALA A N 1
ATOM 1502 C CA . ALA A 1 203 ? 23.969 -18.188 -8.117 1 98.31 203 ALA A CA 1
ATOM 1503 C C . ALA A 1 203 ? 25.453 -17.891 -8.328 1 98.31 203 ALA A C 1
ATOM 1505 O O . ALA A 1 203 ? 25.812 -16.797 -8.75 1 98.31 203 ALA A O 1
ATOM 1506 N N . HIS A 1 204 ? 26.281 -18.859 -8.141 1 97.12 204 HIS A N 1
ATOM 1507 C CA . HIS A 1 204 ? 27.734 -18.672 -8.219 1 97.12 204 HIS A CA 1
ATOM 1508 C C . HIS A 1 204 ? 28.156 -18.281 -9.633 1 97.12 204 HIS A C 1
ATOM 1510 O O . HIS A 1 204 ? 29.172 -17.609 -9.82 1 97.12 204 HIS A O 1
ATOM 1516 N N . SER A 1 205 ? 27.391 -18.656 -10.617 1 97.19 205 SER A N 1
ATOM 1517 C CA . SER A 1 205 ? 27.703 -18.359 -12.008 1 97.19 205 SER A CA 1
ATOM 1518 C C . SER A 1 205 ? 27.625 -16.859 -12.281 1 97.19 205 SER A C 1
ATOM 1520 O O . SER A 1 205 ? 28.219 -16.359 -13.25 1 97.19 205 SER A O 1
ATOM 1522 N N . LEU A 1 206 ? 26.891 -16.172 -11.469 1 97.75 206 LEU A N 1
ATOM 1523 C CA . LEU A 1 206 ? 26.781 -14.719 -11.625 1 97.75 206 LEU A CA 1
ATOM 1524 C C . LEU A 1 206 ? 27.484 -13.992 -10.484 1 97.75 206 LEU A C 1
ATOM 1526 O O . LEU A 1 206 ? 27.172 -12.836 -10.188 1 97.75 206 LEU A O 1
ATOM 1530 N N . GLY A 1 207 ? 28.281 -14.688 -9.781 1 97.25 207 GLY A N 1
ATOM 1531 C CA . GLY A 1 207 ? 29.094 -14.094 -8.719 1 97.25 207 GLY A CA 1
ATOM 1532 C C . GLY A 1 207 ? 28.297 -13.82 -7.457 1 97.25 207 GLY A C 1
ATOM 1533 O O . GLY A 1 207 ? 28.672 -12.953 -6.66 1 97.25 207 GLY A O 1
ATOM 1534 N N . LYS A 1 208 ? 27.219 -14.438 -7.293 1 98.31 208 LYS A N 1
ATOM 1535 C CA . LYS A 1 208 ? 26.391 -14.281 -6.098 1 98.31 208 LYS A CA 1
ATOM 1536 C C . LYS A 1 208 ? 26.438 -15.531 -5.23 1 98.31 208 LYS A C 1
ATOM 1538 O O . LYS A 1 208 ? 26.703 -16.625 -5.719 1 98.31 208 LYS A O 1
ATOM 1543 N N . THR A 1 209 ? 26.203 -15.414 -3.969 1 97.88 209 THR A N 1
ATOM 1544 C CA . THR A 1 209 ? 26.172 -16.547 -3.045 1 97.88 209 THR A CA 1
ATOM 1545 C C . THR A 1 209 ? 24.844 -17.266 -3.105 1 97.88 209 THR A C 1
ATOM 1547 O O . THR A 1 209 ? 24.766 -18.469 -2.836 1 97.88 209 THR A O 1
ATOM 1550 N N . GLY A 1 210 ? 23.797 -16.594 -3.48 1 97.44 210 GLY A N 1
ATOM 1551 C CA . GLY A 1 210 ? 22.453 -17.141 -3.447 1 97.44 210 GLY A CA 1
ATOM 1552 C C . GLY A 1 210 ? 21.75 -16.922 -2.123 1 97.44 210 GLY A C 1
ATOM 1553 O O . GLY A 1 210 ? 20.625 -17.406 -1.918 1 97.44 210 GLY A O 1
ATOM 1554 N N . TYR A 1 211 ? 22.422 -16.109 -1.247 1 97.75 211 TYR A N 1
ATOM 1555 C CA . TYR A 1 211 ? 21.859 -15.891 0.084 1 97.75 211 TYR A CA 1
ATOM 1556 C C . TYR A 1 211 ? 21.719 -14.398 0.372 1 97.75 211 TYR A C 1
ATOM 1558 O O . TYR A 1 211 ? 21.438 -14 1.507 1 97.75 211 TYR A O 1
ATOM 1566 N N . GLU A 1 212 ? 21.938 -13.562 -0.721 1 97.19 212 GLU A N 1
ATOM 1567 C CA . GLU A 1 212 ? 21.797 -12.117 -0.565 1 97.19 212 GLU A CA 1
ATOM 1568 C C . GLU A 1 212 ? 20.359 -11.734 -0.212 1 97.19 212 GLU A C 1
ATOM 1570 O O . GLU A 1 212 ? 19.422 -12.422 -0.607 1 97.19 212 GLU A O 1
ATOM 1575 N N . SER A 1 213 ? 20.203 -10.68 0.555 1 95.12 2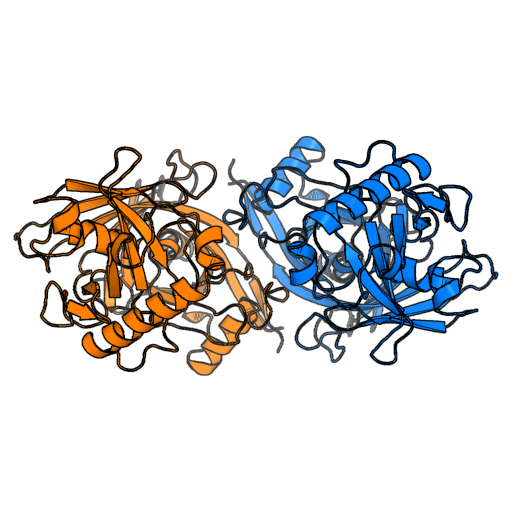13 SER A N 1
ATOM 1576 C CA . SER A 1 213 ? 18.859 -10.133 0.756 1 95.12 213 SER A CA 1
ATOM 1577 C C . SER A 1 213 ? 18.312 -9.531 -0.534 1 95.12 213 SER A C 1
ATOM 1579 O O . SER A 1 213 ? 19.078 -9.195 -1.444 1 95.12 213 SER A O 1
ATOM 1581 N N . ALA A 1 214 ? 17 -9.445 -0.594 1 92.62 214 ALA A N 1
ATOM 1582 C CA . ALA A 1 214 ? 16.375 -8.805 -1.747 1 92.62 214 ALA A CA 1
ATOM 1583 C C . ALA A 1 214 ? 16.891 -7.387 -1.944 1 92.62 214 ALA A C 1
ATOM 1585 O O . ALA A 1 214 ? 17.156 -6.969 -3.074 1 92.62 214 ALA A O 1
ATOM 1586 N N . ALA A 1 215 ? 17.062 -6.668 -0.871 1 88.5 215 ALA A N 1
ATOM 1587 C CA . ALA A 1 215 ? 17.516 -5.281 -0.924 1 88.5 215 ALA A CA 1
ATOM 1588 C C . ALA A 1 215 ? 18.922 -5.188 -1.509 1 88.5 215 ALA A C 1
ATOM 1590 O O . ALA A 1 215 ? 19.203 -4.289 -2.301 1 88.5 215 ALA A O 1
ATOM 1591 N N . GLU A 1 216 ? 19.781 -6.066 -1.115 1 93.12 216 GLU A N 1
ATOM 1592 C CA . GLU A 1 216 ? 21.141 -6.113 -1.63 1 93.12 216 GLU A CA 1
ATOM 1593 C C . GLU A 1 216 ? 21.156 -6.371 -3.135 1 93.12 216 GLU A C 1
ATOM 1595 O O . GLU A 1 216 ? 21.906 -5.715 -3.873 1 93.12 216 GLU A O 1
ATOM 1600 N N . LEU A 1 217 ? 20.359 -7.277 -3.545 1 96.06 217 LEU A N 1
ATOM 1601 C CA . LEU A 1 217 ? 20.312 -7.621 -4.961 1 96.06 217 LEU A CA 1
ATOM 1602 C C . LEU A 1 217 ? 19.719 -6.473 -5.773 1 96.06 217 LEU A C 1
ATOM 1604 O O . LEU A 1 217 ? 20.234 -6.133 -6.844 1 96.06 217 LEU A O 1
ATOM 1608 N N . ASP A 1 218 ? 18.688 -5.859 -5.234 1 91.81 218 ASP A N 1
ATOM 1609 C CA . ASP A 1 218 ? 17.984 -4.801 -5.949 1 91.81 218 ASP A CA 1
ATOM 1610 C C . ASP A 1 218 ? 18.891 -3.582 -6.152 1 91.81 218 ASP A C 1
ATOM 1612 O O . ASP A 1 218 ? 18.672 -2.799 -7.078 1 91.81 218 ASP A O 1
ATOM 1616 N N . GLN A 1 219 ? 19.891 -3.445 -5.383 1 89.75 219 GLN A N 1
ATOM 1617 C CA . GLN A 1 219 ? 20.781 -2.295 -5.457 1 89.75 219 GLN A CA 1
ATOM 1618 C C . GLN A 1 219 ? 21.953 -2.562 -6.406 1 89.75 219 GLN A C 1
ATOM 1620 O O . GLN A 1 219 ? 22.688 -1.641 -6.777 1 89.75 219 GLN A O 1
ATOM 1625 N N . ASP A 1 220 ? 22.078 -3.789 -6.836 1 94.44 220 ASP A N 1
ATOM 1626 C CA . ASP A 1 220 ? 23.219 -4.18 -7.66 1 94.44 220 ASP A CA 1
ATOM 1627 C C . ASP A 1 220 ? 22.891 -4.047 -9.148 1 94.44 220 ASP A C 1
ATOM 1629 O O . ASP A 1 220 ? 22.531 -5.031 -9.797 1 94.44 220 ASP A O 1
ATOM 1633 N N . LYS A 1 221 ? 23.203 -2.9 -9.727 1 93.44 221 LYS A N 1
ATOM 1634 C CA . LYS A 1 221 ? 22.828 -2.596 -11.109 1 93.44 221 LYS A CA 1
ATOM 1635 C C . LYS A 1 221 ? 23.594 -3.484 -12.086 1 93.44 221 LYS A C 1
ATOM 1637 O O . LYS A 1 221 ? 23.047 -3.924 -13.094 1 93.44 221 LYS A O 1
ATOM 1642 N N . GLU A 1 222 ? 24.797 -3.709 -11.82 1 96 222 GLU A N 1
ATOM 1643 C CA . GLU A 1 222 ? 25.625 -4.547 -12.695 1 96 222 GLU A CA 1
ATOM 1644 C C . GLU A 1 222 ? 25.094 -5.98 -12.742 1 96 222 GLU A C 1
ATOM 1646 O O . GLU A 1 222 ? 25.016 -6.586 -13.805 1 96 222 GLU A O 1
ATOM 1651 N N . PHE A 1 223 ? 24.766 -6.508 -11.633 1 97 223 PHE A N 1
ATOM 1652 C CA . PHE A 1 223 ? 24.172 -7.836 -11.531 1 97 223 PHE A CA 1
ATOM 1653 C C . PHE A 1 223 ? 22.906 -7.93 -12.391 1 97 223 PHE A C 1
ATOM 1655 O O . PHE A 1 223 ? 22.75 -8.875 -13.164 1 97 223 PHE A O 1
ATOM 1662 N N . PHE A 1 224 ? 22.031 -6.938 -12.383 1 96.75 224 PHE A N 1
ATOM 1663 C CA . PHE A 1 224 ? 20.766 -6.973 -13.094 1 96.75 224 PHE A CA 1
ATOM 1664 C C . PHE A 1 224 ? 20.984 -6.875 -14.602 1 96.75 224 PHE A C 1
ATOM 1666 O O . PHE A 1 224 ? 20.219 -7.449 -15.383 1 96.75 224 PHE A O 1
ATOM 1673 N N . GLN A 1 225 ? 22.016 -6.172 -14.938 1 96.62 225 GLN A N 1
ATOM 1674 C CA . GLN A 1 225 ? 22.328 -6.121 -16.359 1 96.62 225 GLN A CA 1
ATOM 1675 C C . GLN A 1 225 ? 22.672 -7.508 -16.906 1 96.62 225 GLN A C 1
ATOM 1677 O O . GLN A 1 225 ? 22.219 -7.891 -17.984 1 96.62 225 GLN A O 1
ATOM 1682 N N . ARG A 1 226 ? 23.469 -8.227 -16.188 1 97.62 226 ARG A N 1
ATOM 1683 C CA . ARG A 1 226 ? 23.844 -9.586 -16.578 1 97.62 226 ARG A CA 1
ATOM 1684 C C . ARG A 1 226 ? 22.625 -10.508 -16.562 1 97.62 226 ARG A C 1
ATOM 1686 O O . ARG A 1 226 ? 22.422 -11.297 -17.484 1 97.62 226 ARG A O 1
ATOM 1693 N N . LEU A 1 227 ? 21.859 -10.367 -15.484 1 98.06 227 LEU A N 1
ATOM 1694 C CA . LEU A 1 227 ? 20.656 -11.188 -15.328 1 98.06 227 LEU A CA 1
ATOM 1695 C C . LEU A 1 227 ? 19.703 -10.953 -16.484 1 98.06 227 LEU A C 1
ATOM 1697 O O . LEU A 1 227 ? 19.141 -11.906 -17.031 1 98.06 227 LEU A O 1
ATOM 1701 N N . GLU A 1 228 ? 19.516 -9.734 -16.859 1 97.75 228 GLU A N 1
ATOM 1702 C CA . GLU A 1 228 ? 18.609 -9.375 -17.938 1 97.75 228 GLU A CA 1
ATOM 1703 C C . GLU A 1 228 ? 19.109 -9.883 -19.281 1 97.75 228 GLU A C 1
ATOM 1705 O O . GLU A 1 228 ? 18.328 -10.289 -20.141 1 97.75 228 GLU A O 1
ATOM 1710 N N . SER A 1 229 ? 20.391 -9.828 -19.469 1 98.38 229 SER A N 1
ATOM 1711 C CA . SER A 1 229 ? 20.969 -10.383 -20.688 1 98.38 229 SER A CA 1
ATOM 1712 C C . SER A 1 229 ? 20.641 -11.859 -20.844 1 98.38 229 SER A C 1
ATOM 1714 O O . SER A 1 229 ? 20.172 -12.297 -21.891 1 98.38 229 SER A O 1
ATOM 1716 N N . ILE A 1 230 ? 20.797 -12.547 -19.828 1 98.5 230 ILE A N 1
ATOM 1717 C CA . ILE A 1 230 ? 20.5 -13.977 -19.828 1 98.5 230 ILE A CA 1
ATOM 1718 C C . ILE A 1 230 ? 19.016 -14.203 -20.031 1 98.5 230 ILE A C 1
ATOM 1720 O O . ILE A 1 230 ? 18.609 -15.039 -20.844 1 98.5 230 ILE A O 1
ATOM 1724 N N . ARG A 1 231 ? 18.203 -13.453 -19.312 1 98.38 231 ARG A N 1
ATOM 1725 C CA . ARG A 1 231 ? 16.75 -13.594 -19.391 1 98.38 231 ARG A CA 1
ATOM 1726 C C . ARG A 1 231 ? 16.266 -13.367 -20.828 1 98.38 231 ARG A C 1
ATOM 1728 O O . ARG A 1 231 ? 15.43 -14.117 -21.328 1 98.38 231 ARG A O 1
ATOM 1735 N N . LYS A 1 232 ? 16.812 -12.367 -21.484 1 98.31 232 LYS A N 1
ATOM 1736 C CA . LYS A 1 232 ? 16.391 -12.039 -22.844 1 98.31 232 LYS A CA 1
ATOM 1737 C C . LYS A 1 232 ? 16.766 -13.148 -23.812 1 98.31 232 LYS A C 1
ATOM 1739 O O . LYS A 1 232 ? 15.984 -13.508 -24.703 1 98.31 232 LYS A O 1
ATOM 1744 N N . GLN A 1 233 ? 17.922 -13.68 -23.688 1 98.56 233 GLN A N 1
ATOM 1745 C CA . GLN A 1 233 ? 18.344 -14.812 -24.5 1 98.56 233 GLN A CA 1
ATOM 1746 C C . GLN A 1 233 ? 17.469 -16.031 -24.25 1 98.56 233 GLN A C 1
ATOM 1748 O O . GLN A 1 233 ? 17.047 -16.719 -25.203 1 98.56 233 GLN A O 1
ATOM 1753 N N . ALA A 1 234 ? 17.188 -16.266 -23.016 1 98.56 234 ALA A N 1
ATOM 1754 C CA . ALA A 1 234 ? 16.312 -17.375 -22.656 1 98.56 234 ALA A CA 1
ATOM 1755 C C . ALA A 1 234 ? 14.922 -17.188 -23.266 1 98.56 234 ALA A C 1
ATOM 1757 O O . ALA A 1 234 ? 14.32 -18.141 -23.766 1 98.56 234 ALA A O 1
ATOM 1758 N N . GLY A 1 235 ? 14.43 -15.953 -23.156 1 97.88 235 GLY A N 1
ATOM 1759 C CA . GLY A 1 235 ? 13.133 -15.664 -23.75 1 97.88 235 GLY A CA 1
ATOM 1760 C C . GLY A 1 235 ? 13.039 -16.047 -25.219 1 97.88 235 GLY A C 1
ATOM 1761 O O . GLY A 1 235 ? 12.078 -16.688 -25.625 1 97.88 235 GLY A O 1
ATOM 1762 N N . VAL A 1 236 ? 14.055 -15.672 -25.969 1 98.12 236 VAL A N 1
ATOM 1763 C CA . VAL A 1 236 ? 14.125 -16 -27.391 1 98.12 236 VAL A CA 1
ATOM 1764 C C . VAL A 1 236 ? 14.195 -17.516 -27.562 1 98.12 236 VAL A C 1
ATOM 1766 O O . VAL A 1 236 ? 13.445 -18.094 -28.359 1 98.12 236 VAL A O 1
ATOM 1769 N N . ALA A 1 237 ? 15.031 -18.109 -26.828 1 98.38 237 ALA A N 1
ATOM 1770 C CA . ALA A 1 237 ? 15.25 -19.562 -26.953 1 98.38 237 ALA A CA 1
ATOM 1771 C C . ALA A 1 237 ? 13.992 -20.344 -26.578 1 98.38 237 ALA A C 1
ATOM 1773 O O . ALA A 1 237 ? 13.734 -21.406 -27.125 1 98.38 237 ALA A O 1
ATOM 1774 N N . MET A 1 238 ? 13.219 -19.797 -25.641 1 98.12 238 MET A N 1
ATOM 1775 C CA . MET A 1 238 ? 12.016 -20.469 -25.156 1 98.12 238 MET A CA 1
ATOM 1776 C C . MET A 1 238 ? 10.844 -20.219 -26.109 1 98.12 238 MET A C 1
ATOM 1778 O O . MET A 1 238 ? 9.758 -20.766 -25.906 1 98.12 238 MET A O 1
ATOM 1782 N N . GLY A 1 239 ? 11.07 -19.344 -27.047 1 97 239 GLY A N 1
ATOM 1783 C CA . GLY A 1 239 ? 10.039 -19.094 -28.047 1 97 239 GLY A CA 1
ATOM 1784 C C . GLY A 1 239 ? 9.148 -17.922 -27.719 1 97 239 GLY A C 1
ATOM 1785 O O . GLY A 1 239 ? 8.102 -17.734 -28.328 1 97 239 GLY A O 1
ATOM 1786 N N . PHE A 1 240 ? 9.555 -17.062 -26.703 1 94.62 240 PHE A N 1
ATOM 1787 C CA . PHE A 1 240 ? 8.727 -15.93 -26.281 1 94.62 240 PHE A CA 1
ATOM 1788 C C . PHE A 1 240 ? 9.125 -14.664 -27.047 1 94.62 240 PHE A C 1
ATOM 1790 O O . PHE A 1 240 ? 8.445 -13.641 -26.953 1 94.62 240 PHE A O 1
ATOM 1797 N N . GLY A 1 241 ? 10.156 -14.758 -27.859 1 96.12 241 GLY A N 1
ATOM 1798 C CA . GLY A 1 241 ? 10.641 -13.586 -28.562 1 96.12 241 GLY A CA 1
ATOM 1799 C C . GLY A 1 241 ? 11.258 -12.547 -27.656 1 96.12 241 GLY A C 1
ATOM 1800 O O . GLY A 1 241 ? 12.055 -12.875 -26.766 1 96.12 241 GLY A O 1
ATOM 1801 N N . ASP A 1 242 ? 11.031 -11.32 -28.016 1 95.81 242 ASP A N 1
ATOM 1802 C CA . ASP A 1 242 ? 11.523 -10.227 -27.188 1 95.81 242 ASP A CA 1
ATOM 1803 C C . ASP A 1 242 ? 10.711 -10.109 -25.891 1 95.81 242 ASP A C 1
ATOM 1805 O O . ASP A 1 242 ? 9.539 -9.719 -25.922 1 95.81 242 ASP A O 1
ATOM 1809 N N . VAL A 1 243 ? 11.352 -10.359 -24.781 1 93 243 VAL A N 1
ATOM 1810 C CA . VAL A 1 243 ? 10.625 -10.414 -23.516 1 93 243 VAL A CA 1
ATOM 1811 C C . VAL A 1 243 ? 10.938 -9.164 -22.688 1 93 243 VAL A C 1
ATOM 1813 O O . VAL A 1 243 ? 10.688 -9.133 -21.484 1 93 243 VAL A O 1
ATOM 1816 N N . SER A 1 244 ? 11.43 -8.109 -23.312 1 90.44 244 SER A N 1
ATOM 1817 C CA . SER A 1 244 ? 11.844 -6.906 -22.609 1 90.44 244 SER A CA 1
ATOM 1818 C C . SER A 1 244 ? 10.664 -6.273 -21.859 1 90.44 244 SER A C 1
ATOM 1820 O O . SER A 1 244 ? 10.852 -5.656 -20.812 1 90.44 244 SER A O 1
ATOM 1822 N N . ASN A 1 245 ? 9.477 -6.457 -22.375 1 82.81 245 ASN A N 1
ATOM 1823 C CA . ASN A 1 245 ? 8.297 -5.852 -21.766 1 82.81 245 ASN A CA 1
ATOM 1824 C C . ASN A 1 245 ? 7.383 -6.898 -21.141 1 82.81 245 ASN A C 1
ATOM 1826 O O . ASN A 1 245 ? 6.188 -6.668 -20.969 1 82.81 245 ASN A O 1
ATOM 1830 N N . MET A 1 246 ? 7.965 -8.086 -20.938 1 84.38 246 MET A N 1
ATOM 1831 C CA . MET A 1 246 ? 7.223 -9.164 -20.297 1 84.38 246 MET A CA 1
ATOM 1832 C C . MET A 1 246 ? 7.809 -9.492 -18.922 1 84.38 246 MET A C 1
ATOM 1834 O O . MET A 1 246 ? 8.961 -9.141 -18.641 1 84.38 246 MET A O 1
ATOM 1838 N N . VAL A 1 247 ? 7.008 -10.109 -18.188 1 86.44 247 VAL A N 1
ATOM 1839 C CA . VAL A 1 247 ? 7.5 -10.469 -16.859 1 86.44 247 VAL A CA 1
ATOM 1840 C C . VAL A 1 247 ? 7.988 -11.914 -16.859 1 86.44 247 VAL A C 1
ATOM 1842 O O . VAL A 1 247 ? 8.492 -12.406 -15.844 1 86.44 247 VAL A O 1
ATOM 1845 N N . ILE A 1 248 ? 7.844 -12.68 -17.969 1 90.69 248 ILE A N 1
ATOM 1846 C CA . ILE A 1 248 ? 8.383 -14.031 -18.125 1 90.69 248 ILE A CA 1
ATOM 1847 C C . ILE A 1 248 ? 9.508 -14.031 -19.156 1 90.69 248 ILE A C 1
ATOM 1849 O O . ILE A 1 248 ? 9.531 -13.188 -20.047 1 90.69 248 ILE A O 1
ATOM 1853 N N . PRO A 1 249 ? 10.375 -14.906 -19.172 1 96.25 249 PRO A N 1
ATOM 1854 C CA . PRO A 1 249 ? 10.586 -15.875 -18.094 1 96.25 249 PRO A CA 1
ATOM 1855 C C . PRO A 1 249 ? 11.133 -15.234 -16.828 1 96.25 249 PRO A C 1
ATOM 1857 O O . PRO A 1 249 ? 11.852 -14.234 -16.891 1 96.25 249 PRO A O 1
ATOM 1860 N N . LYS A 1 250 ? 10.734 -15.789 -15.641 1 95.75 250 LYS A N 1
ATOM 1861 C CA . LYS A 1 250 ? 11.273 -15.312 -14.375 1 95.75 250 LYS A CA 1
ATOM 1862 C C . LYS A 1 250 ? 12.695 -15.812 -14.148 1 95.75 250 LYS A C 1
ATOM 1864 O O . LYS A 1 250 ? 12.945 -17.016 -14.219 1 95.75 250 LYS A O 1
ATOM 1869 N N . PRO A 1 251 ? 13.609 -14.898 -13.891 1 97.88 251 PRO A N 1
ATOM 1870 C CA . PRO A 1 251 ? 14.93 -15.375 -13.461 1 97.88 251 PRO A CA 1
ATOM 1871 C C . PRO A 1 251 ? 14.922 -15.898 -12.023 1 97.88 251 PRO A C 1
ATOM 1873 O O . PRO A 1 251 ? 14.234 -15.336 -11.164 1 97.88 251 PRO A O 1
ATOM 1876 N N . VAL A 1 252 ? 15.719 -16.922 -11.805 1 98.56 252 VAL A N 1
ATOM 1877 C CA . VAL A 1 252 ? 15.867 -17.453 -10.453 1 98.56 252 VAL A CA 1
ATOM 1878 C C . VAL A 1 252 ? 17.328 -17.844 -10.203 1 98.56 252 VAL A C 1
ATOM 1880 O O . VAL A 1 252 ? 17.953 -18.516 -11.023 1 98.56 252 VAL A O 1
ATOM 1883 N N . LEU A 1 253 ? 17.875 -17.375 -9.133 1 98.62 253 LEU A N 1
ATOM 1884 C CA . LEU A 1 253 ? 19.141 -17.875 -8.641 1 98.62 253 LEU A CA 1
ATOM 1885 C C . LEU A 1 253 ? 18.938 -19.031 -7.668 1 98.62 253 LEU A C 1
ATOM 1887 O O . LEU A 1 253 ? 18.016 -19 -6.844 1 98.62 253 LEU A O 1
ATOM 1891 N N . VAL A 1 254 ? 19.781 -20.016 -7.832 1 98.62 254 VAL A N 1
ATOM 1892 C CA . VAL A 1 254 ? 19.656 -21.156 -6.93 1 98.62 254 VAL A CA 1
ATOM 1893 C C . VAL A 1 254 ? 21 -21.422 -6.254 1 98.62 254 VAL A C 1
ATOM 1895 O O . VAL A 1 254 ? 22.062 -21.172 -6.836 1 98.62 254 VAL A O 1
ATOM 1898 N N . ALA A 1 255 ? 20.969 -21.891 -5.059 1 98.38 255 ALA A N 1
ATOM 1899 C CA . ALA A 1 255 ? 22.125 -22.25 -4.23 1 98.38 255 ALA A CA 1
ATOM 1900 C C . ALA A 1 255 ? 21.766 -23.391 -3.268 1 98.38 255 ALA A C 1
ATOM 1902 O O . ALA A 1 255 ? 20.578 -23.703 -3.092 1 98.38 255 ALA A O 1
ATOM 1903 N N . PRO A 1 256 ? 22.781 -24.109 -2.748 1 97.19 256 PRO A N 1
ATOM 1904 C CA . PRO A 1 256 ? 22.484 -25.094 -1.705 1 97.19 256 PRO A CA 1
ATOM 1905 C C . PRO A 1 256 ? 21.703 -24.484 -0.537 1 97.19 256 PRO A C 1
ATOM 1907 O O . PRO A 1 256 ? 21.844 -23.297 -0.246 1 97.19 256 PRO A O 1
ATOM 1910 N N . PRO A 1 257 ? 20.859 -25.328 0.12 1 96.81 257 PRO A N 1
ATOM 1911 C CA . PRO A 1 257 ? 20.094 -24.828 1.266 1 96.81 257 PRO A CA 1
ATOM 1912 C C . PRO A 1 257 ? 20.984 -24.5 2.463 1 96.81 257 PRO A C 1
ATOM 1914 O O . PRO A 1 257 ? 22.109 -24.969 2.549 1 96.81 257 PRO A O 1
ATOM 1917 N N . GLN A 1 258 ? 20.469 -23.609 3.289 1 96.81 258 GLN A N 1
ATOM 1918 C CA . GLN A 1 258 ? 21.219 -23.25 4.48 1 96.81 258 GLN A CA 1
ATOM 1919 C C . GLN A 1 258 ? 20.438 -23.578 5.75 1 96.81 258 GLN A C 1
ATOM 1921 O O . GLN A 1 258 ? 21.016 -23.609 6.844 1 96.81 258 GLN A O 1
ATOM 1926 N N . HIS A 1 259 ? 19.203 -23.875 5.645 1 95.69 259 HIS A N 1
ATOM 1927 C CA . HIS A 1 259 ? 18.359 -24 6.824 1 95.69 259 HIS A CA 1
ATOM 1928 C C . HIS A 1 259 ? 17.609 -25.328 6.82 1 95.69 259 HIS A C 1
ATOM 1930 O O . HIS A 1 259 ? 16.422 -25.375 7.172 1 95.69 259 HIS A O 1
ATOM 1936 N N . GLY A 1 260 ? 18.266 -26.328 6.277 1 93.44 260 GLY A N 1
ATOM 1937 C CA . GLY A 1 260 ? 17.719 -27.672 6.336 1 93.44 260 GLY A CA 1
ATOM 1938 C C . GLY A 1 260 ? 16.734 -27.969 5.223 1 93.44 260 GLY A C 1
ATOM 1939 O O . GLY A 1 260 ? 16.094 -29.016 5.211 1 93.44 260 GLY A O 1
ATOM 1940 N N . GLY A 1 261 ? 16.578 -27.062 4.273 1 95 261 GLY A N 1
ATOM 1941 C CA . GLY A 1 261 ? 15.695 -27.312 3.137 1 95 261 GLY A CA 1
ATOM 1942 C C . GLY A 1 261 ? 16.375 -28.078 2.016 1 95 261 GLY A C 1
ATOM 1943 O O . GLY A 1 261 ? 17.312 -28.828 2.256 1 95 261 GLY A O 1
ATOM 1944 N N . THR A 1 262 ? 15.789 -28 0.809 1 96 262 THR A N 1
ATOM 1945 C CA . THR A 1 262 ? 16.297 -28.703 -0.363 1 96 262 THR A CA 1
ATOM 1946 C C . THR A 1 262 ? 17.141 -27.781 -1.237 1 96 262 THR A C 1
ATOM 1948 O O . THR A 1 262 ? 18.141 -28.188 -1.812 1 96 262 THR A O 1
ATOM 1951 N N . LEU A 1 263 ? 16.656 -26.578 -1.309 1 96.31 263 LEU A N 1
ATOM 1952 C CA . LEU A 1 263 ? 17.219 -25.578 -2.207 1 96.31 263 LEU A CA 1
ATOM 1953 C C . LEU A 1 263 ? 16.984 -24.172 -1.667 1 96.31 263 LEU A C 1
ATOM 1955 O O . LEU A 1 263 ? 15.969 -23.906 -1.014 1 96.31 263 LEU A O 1
ATOM 1959 N N . SER A 1 264 ? 18 -23.297 -1.82 1 98.06 264 SER A N 1
ATOM 1960 C CA . SER A 1 264 ? 17.797 -21.859 -1.562 1 98.06 264 SER A CA 1
ATOM 1961 C C . SER A 1 264 ? 17.672 -21.078 -2.861 1 98.06 264 SER A C 1
ATOM 1963 O O . SER A 1 264 ? 18.375 -21.344 -3.832 1 98.06 264 SER A O 1
ATOM 1965 N N . VAL A 1 265 ? 16.75 -20.094 -2.828 1 98.31 265 VAL A N 1
ATOM 1966 C CA . VAL A 1 265 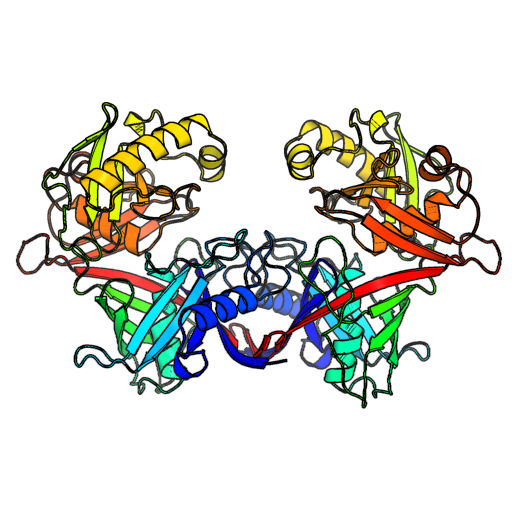? 16.5 -19.438 -4.105 1 98.31 265 VAL A CA 1
ATOM 1967 C C . VAL A 1 265 ? 16.375 -17.922 -3.893 1 98.31 265 VAL A C 1
ATOM 1969 O O . VAL A 1 265 ? 16.047 -17.469 -2.793 1 98.31 265 VAL A O 1
ATOM 1972 N N . ARG A 1 266 ? 16.703 -17.188 -4.883 1 98.5 266 ARG A N 1
ATOM 1973 C CA . ARG A 1 266 ? 16.297 -15.797 -5.113 1 98.5 266 ARG A CA 1
ATOM 1974 C C . ARG A 1 266 ? 15.484 -15.672 -6.398 1 98.5 266 ARG A C 1
ATOM 1976 O O . ARG A 1 266 ? 16 -15.945 -7.488 1 98.5 266 ARG A O 1
ATOM 1983 N N . TYR A 1 267 ? 14.227 -15.352 -6.227 1 96.75 267 TYR A N 1
ATOM 1984 C CA . TYR A 1 267 ? 13.25 -15.273 -7.312 1 96.75 267 TYR A CA 1
ATOM 1985 C C . TYR A 1 267 ? 13.047 -13.828 -7.75 1 96.75 267 TYR A C 1
ATOM 1987 O O . TYR A 1 267 ? 12.93 -12.93 -6.914 1 96.75 267 TYR A O 1
ATOM 1995 N N . PHE A 1 268 ? 13.031 -13.562 -9.07 1 94.81 268 PHE A N 1
ATOM 1996 C CA . PHE A 1 268 ? 12.984 -12.18 -9.539 1 94.81 268 PHE A CA 1
ATOM 1997 C C . PHE A 1 268 ? 11.711 -11.93 -10.344 1 94.81 268 PHE A C 1
ATOM 1999 O O . PHE A 1 268 ? 11.242 -12.805 -11.07 1 94.81 268 PHE A O 1
ATOM 2006 N N . MET A 1 269 ? 11.148 -10.641 -10.281 1 84 269 MET A N 1
ATOM 2007 C CA . MET A 1 269 ? 9.945 -10.188 -10.977 1 84 269 MET A CA 1
ATOM 2008 C C . MET A 1 269 ? 10.281 -9.078 -11.969 1 84 269 MET A C 1
ATOM 2010 O O . MET A 1 269 ? 9.984 -7.906 -11.719 1 84 269 MET A O 1
ATOM 2014 N N . PRO A 1 270 ? 10.703 -9.125 -13.188 1 84.19 270 PRO A N 1
ATOM 2015 C CA . PRO A 1 270 ? 12.07 -9.633 -13.227 1 84.19 270 PRO A CA 1
ATOM 2016 C C . PRO A 1 270 ? 13.094 -8.617 -12.711 1 84.19 270 PRO A C 1
ATOM 2018 O O . PRO A 1 270 ? 14.234 -8.984 -12.406 1 84.19 270 PRO A O 1
ATOM 2021 N N . HIS A 1 271 ? 12.688 -7.422 -12.531 1 84.81 271 HIS A N 1
ATOM 2022 C CA . HIS A 1 271 ? 13.633 -6.34 -12.281 1 84.81 271 HIS A CA 1
ATOM 2023 C C . HIS A 1 271 ? 13.75 -6.043 -10.789 1 84.81 271 HIS A C 1
ATOM 2025 O O . HIS A 1 271 ? 14.375 -5.051 -10.398 1 84.81 271 HIS A O 1
ATOM 2031 N N . ASN A 1 272 ? 13.102 -6.867 -10.062 1 89.19 272 ASN A N 1
ATOM 2032 C CA . ASN A 1 272 ? 13.211 -6.832 -8.602 1 89.19 272 ASN A CA 1
ATOM 2033 C C . ASN A 1 272 ? 13.266 -8.234 -8.016 1 89.19 272 ASN A C 1
ATOM 2035 O O . ASN A 1 272 ? 12.672 -9.172 -8.562 1 89.19 272 ASN A O 1
ATOM 2039 N N . CYS A 1 273 ? 14.008 -8.266 -6.938 1 93.69 273 CYS A N 1
ATOM 2040 C CA . CYS A 1 273 ? 14.039 -9.547 -6.234 1 93.69 273 CYS A CA 1
ATOM 2041 C C . CYS A 1 273 ? 12.805 -9.719 -5.355 1 93.69 273 CYS A C 1
ATOM 2043 O O . CYS A 1 273 ? 12.477 -8.836 -4.559 1 93.69 273 CYS A O 1
ATOM 2045 N N . HIS A 1 274 ? 12.117 -10.797 -5.605 1 91.69 274 HIS A N 1
ATOM 2046 C CA . HIS A 1 274 ? 10.969 -11.133 -4.77 1 91.69 274 HIS A CA 1
ATOM 2047 C C . HIS A 1 274 ? 11.383 -11.344 -3.32 1 91.69 274 HIS A C 1
ATOM 2049 O O . HIS A 1 274 ? 12.383 -12.016 -3.051 1 91.69 274 HIS A O 1
ATOM 2055 N N . LYS A 1 275 ? 10.695 -10.797 -2.377 1 88.94 275 LYS A N 1
ATOM 2056 C CA . LYS A 1 275 ? 11.047 -10.891 -0.963 1 88.94 275 LYS A CA 1
ATOM 2057 C C . LYS A 1 275 ? 10.711 -12.273 -0.405 1 88.94 275 LYS A C 1
ATOM 2059 O O . LYS A 1 275 ? 11.195 -12.656 0.66 1 88.94 275 LYS A O 1
ATOM 2064 N N . SER A 1 276 ? 9.844 -12.93 -1.068 1 91.69 276 SER A N 1
ATOM 2065 C CA . SER A 1 276 ? 9.531 -14.328 -0.828 1 91.69 276 SER A CA 1
ATOM 2066 C C . SER A 1 276 ? 9.688 -15.156 -2.102 1 91.69 276 SER A C 1
ATOM 2068 O O . SER A 1 276 ? 10.68 -15.023 -2.822 1 91.69 276 SER A O 1
ATOM 2070 N N . LEU A 1 277 ? 8.789 -16.047 -2.287 1 93.19 277 LEU A N 1
ATOM 2071 C CA . LEU A 1 277 ? 8.766 -16.891 -3.475 1 93.19 277 LEU A CA 1
ATOM 2072 C C . LEU A 1 277 ? 7.34 -17.109 -3.961 1 93.19 277 LEU A C 1
ATOM 2074 O O . LEU A 1 277 ? 6.445 -17.406 -3.166 1 93.19 277 LEU A O 1
ATOM 2078 N N . ALA A 1 278 ? 7.184 -16.875 -5.262 1 93.06 278 ALA A N 1
ATOM 2079 C CA . ALA A 1 278 ? 5.883 -17.156 -5.855 1 93.06 278 ALA A CA 1
ATOM 2080 C C . ALA A 1 278 ? 5.582 -18.656 -5.812 1 93.06 278 ALA A C 1
ATOM 2082 O O . ALA A 1 278 ? 6.473 -19.484 -6.016 1 93.06 278 ALA A O 1
ATOM 2083 N N . ILE A 1 279 ? 4.316 -18.984 -5.625 1 95.19 279 ILE A N 1
ATOM 2084 C CA . ILE A 1 279 ? 3.914 -20.391 -5.562 1 95.19 279 ILE A CA 1
ATOM 2085 C C . ILE A 1 279 ? 4.27 -21.078 -6.871 1 95.19 279 ILE A C 1
ATOM 2087 O O . ILE A 1 279 ? 4.84 -22.172 -6.867 1 95.19 279 ILE A O 1
ATOM 2091 N N . THR A 1 280 ? 3.99 -20.406 -7.961 1 94 280 THR A N 1
ATOM 2092 C CA . THR A 1 280 ? 4.246 -21.016 -9.266 1 94 280 THR A CA 1
ATOM 2093 C C . THR A 1 280 ? 5.746 -21.188 -9.492 1 94 280 THR A C 1
ATOM 2095 O O . THR A 1 280 ? 6.176 -22.172 -10.086 1 94 280 THR A O 1
ATOM 2098 N N . GLY A 1 281 ? 6.523 -20.297 -9.023 1 95.44 281 GLY A N 1
ATOM 2099 C CA . GLY A 1 281 ? 7.965 -20.5 -9.039 1 95.44 281 GLY A CA 1
ATOM 2100 C C . GLY A 1 281 ? 8.414 -21.688 -8.227 1 95.44 281 GLY A C 1
ATOM 2101 O O . GLY A 1 281 ? 9.258 -22.469 -8.672 1 95.44 281 GLY A O 1
ATOM 2102 N N . ALA A 1 282 ? 7.832 -21.812 -7.066 1 96.88 282 ALA A N 1
ATOM 2103 C CA . ALA A 1 282 ? 8.164 -22.922 -6.172 1 96.88 282 ALA A CA 1
ATOM 2104 C C . ALA A 1 282 ? 7.859 -24.266 -6.832 1 96.88 282 ALA A C 1
ATOM 2106 O O . ALA A 1 282 ? 8.625 -25.219 -6.684 1 96.88 282 ALA A O 1
ATOM 2107 N N . ILE A 1 283 ? 6.789 -24.312 -7.516 1 95.88 283 ILE A N 1
ATOM 2108 C CA . ILE A 1 283 ? 6.383 -25.547 -8.188 1 95.88 283 ILE A CA 1
ATOM 2109 C C . ILE A 1 283 ? 7.41 -25.906 -9.258 1 95.88 283 ILE A C 1
ATOM 2111 O O . ILE A 1 283 ? 7.848 -27.062 -9.336 1 95.88 283 ILE A O 1
ATOM 2115 N N . GLY A 1 284 ? 7.77 -24.906 -10.07 1 96.25 284 GLY A N 1
ATOM 2116 C CA . GLY A 1 284 ? 8.781 -25.156 -11.086 1 96.25 284 GLY A CA 1
ATOM 2117 C C . GLY A 1 284 ? 10.117 -25.578 -10.508 1 96.25 284 GLY A C 1
ATOM 2118 O O . GLY A 1 284 ? 10.758 -26.5 -11.016 1 96.25 284 GLY A O 1
ATOM 2119 N N . LEU A 1 285 ? 10.516 -24.953 -9.484 1 97.12 285 LEU A N 1
ATOM 2120 C CA . LEU A 1 285 ? 11.789 -25.234 -8.836 1 97.12 285 LEU A CA 1
ATOM 2121 C C . LEU A 1 285 ? 11.773 -26.625 -8.195 1 97.12 285 LEU A C 1
ATOM 2123 O O . LEU A 1 285 ? 12.703 -27.406 -8.383 1 97.12 285 LEU A O 1
ATOM 2127 N N . ALA A 1 286 ? 10.719 -26.906 -7.457 1 96.31 286 ALA A N 1
ATOM 2128 C CA . ALA A 1 286 ? 10.586 -28.203 -6.82 1 96.31 286 ALA A CA 1
ATOM 2129 C C . ALA A 1 286 ? 10.609 -29.328 -7.855 1 96.31 286 ALA A C 1
ATOM 2131 O O . ALA A 1 286 ? 11.297 -30.344 -7.672 1 96.31 286 ALA A O 1
ATOM 2132 N N . SER A 1 287 ? 9.883 -29.109 -8.914 1 95.25 287 SER A N 1
ATOM 2133 C CA . SER A 1 287 ? 9.859 -30.109 -9.977 1 95.25 287 SER A CA 1
ATOM 2134 C C . SER A 1 287 ? 11.25 -30.297 -10.594 1 95.25 287 SER A C 1
ATOM 2136 O O . SER A 1 287 ? 11.656 -31.422 -10.883 1 95.25 287 SER A O 1
ATOM 2138 N N . SER A 1 288 ? 11.945 -29.219 -10.773 1 95.38 288 SER A N 1
ATOM 2139 C CA . SER A 1 288 ? 13.281 -29.281 -11.359 1 95.38 288 SER A CA 1
ATOM 2140 C C . SER A 1 288 ? 14.242 -30.078 -10.484 1 95.38 288 SER A C 1
ATOM 2142 O O . SER A 1 288 ? 15.211 -30.641 -10.977 1 95.38 288 SER A O 1
ATOM 2144 N N . CYS A 1 289 ? 13.992 -30.094 -9.195 1 94.5 289 CYS A N 1
ATOM 2145 C CA . CYS A 1 289 ? 14.844 -30.844 -8.273 1 94.5 289 CYS A CA 1
ATOM 2146 C C . CYS A 1 289 ? 14.82 -32.344 -8.586 1 94.5 289 CYS A C 1
ATOM 2148 O O . CYS A 1 289 ? 15.82 -33.031 -8.391 1 94.5 289 CYS A O 1
ATOM 2150 N N . ILE A 1 290 ? 13.703 -32.812 -9.141 1 92.06 290 ILE A N 1
ATOM 2151 C CA . ILE A 1 290 ? 13.555 -34.25 -9.258 1 92.06 290 ILE A CA 1
ATOM 2152 C C . ILE A 1 290 ? 13.648 -34.656 -10.727 1 92.06 290 ILE A C 1
ATOM 2154 O O . ILE A 1 290 ? 13.562 -35.844 -11.055 1 92.06 290 ILE A O 1
ATOM 2158 N N . ILE A 1 291 ? 13.695 -33.719 -11.609 1 93.38 291 ILE A N 1
ATOM 2159 C CA . ILE A 1 291 ? 13.883 -34 -13.023 1 93.38 291 ILE A CA 1
ATOM 2160 C C . ILE A 1 291 ? 15.383 -34.031 -13.336 1 93.38 291 ILE A C 1
ATOM 2162 O O . ILE A 1 291 ? 16.094 -33.062 -13.141 1 93.38 291 ILE A O 1
ATOM 2166 N N . ALA A 1 292 ? 15.82 -35.094 -13.914 1 93.25 292 ALA A N 1
ATOM 2167 C CA . ALA A 1 292 ? 17.25 -35.344 -14.141 1 93.25 292 ALA A CA 1
ATOM 2168 C C . ALA A 1 292 ? 17.844 -34.312 -15.102 1 93.25 292 ALA A C 1
ATOM 2170 O O . ALA A 1 292 ? 17.156 -33.844 -16.016 1 93.25 292 ALA A O 1
ATOM 2171 N N . ASP A 1 293 ? 19.078 -33.938 -14.859 1 95.19 293 ASP A N 1
ATOM 2172 C CA . ASP A 1 293 ? 19.969 -33.25 -15.773 1 95.19 293 ASP A CA 1
ATOM 2173 C C . ASP A 1 293 ? 19.578 -31.766 -15.859 1 95.19 293 ASP A C 1
ATOM 2175 O O . ASP A 1 293 ? 19.812 -31.109 -16.891 1 95.19 293 ASP A O 1
ATOM 2179 N N . THR A 1 294 ? 18.828 -31.203 -14.914 1 96.75 294 THR A N 1
ATOM 2180 C CA . THR A 1 294 ? 18.641 -29.766 -14.758 1 96.75 294 THR A CA 1
ATOM 2181 C C . THR A 1 294 ? 19.734 -29.188 -13.859 1 96.75 294 THR A C 1
ATOM 2183 O O . THR A 1 294 ? 20.406 -29.922 -13.141 1 96.75 294 THR A O 1
ATOM 2186 N N . VAL A 1 295 ? 19.891 -27.875 -13.93 1 97.19 295 VAL A N 1
ATOM 2187 C CA . VAL A 1 295 ? 20.906 -27.25 -13.078 1 97.19 295 VAL A CA 1
ATOM 2188 C C . VAL A 1 295 ? 20.547 -27.453 -11.609 1 97.19 295 VAL A C 1
ATOM 2190 O O . VAL A 1 295 ? 21.438 -27.625 -10.766 1 97.19 295 VAL A O 1
ATOM 2193 N N . VAL A 1 296 ? 19.266 -27.469 -11.297 1 96.25 296 VAL A N 1
ATOM 2194 C CA . VAL A 1 296 ? 18.797 -27.641 -9.93 1 96.25 296 VAL A CA 1
ATOM 2195 C C . VAL A 1 296 ? 19.031 -29.094 -9.492 1 96.25 296 VAL A C 1
ATOM 2197 O O . VAL A 1 296 ? 19.422 -29.344 -8.352 1 96.25 296 VAL A O 1
ATOM 2200 N N . ASN A 1 297 ? 18.75 -30.047 -10.359 1 95 297 ASN A N 1
ATOM 2201 C CA . ASN A 1 297 ? 18.969 -31.453 -10.055 1 95 297 ASN A CA 1
ATOM 2202 C C . ASN A 1 297 ? 20.438 -31.766 -9.797 1 95 297 ASN A C 1
ATOM 2204 O O . ASN A 1 297 ? 20.766 -32.594 -8.961 1 95 297 ASN A O 1
ATOM 2208 N N . GLU A 1 298 ? 21.266 -31.062 -10.523 1 93.25 298 GLU A N 1
ATOM 2209 C CA . GLU A 1 298 ? 22.703 -31.219 -10.297 1 93.25 298 GLU A CA 1
ATOM 2210 C C . GLU A 1 298 ? 23.109 -30.781 -8.898 1 93.25 298 GLU A C 1
ATOM 2212 O O . GLU A 1 298 ? 24.031 -31.344 -8.297 1 93.25 298 GLU A O 1
ATOM 2217 N N . LEU A 1 299 ? 22.438 -29.797 -8.445 1 91.56 299 LEU A N 1
ATOM 2218 C CA . LEU A 1 299 ? 22.719 -29.203 -7.141 1 91.56 299 LEU A CA 1
ATOM 2219 C C . LEU A 1 299 ? 22.125 -30.062 -6.02 1 91.56 299 LEU A C 1
ATOM 2221 O O . LEU A 1 299 ? 22.734 -30.188 -4.949 1 91.56 299 LEU A O 1
ATOM 2225 N N . THR A 1 300 ? 20.984 -30.641 -6.195 1 91.44 300 THR A N 1
ATOM 2226 C CA . THR A 1 300 ? 20.234 -31.266 -5.109 1 91.44 300 THR A CA 1
ATOM 2227 C C . THR A 1 300 ? 20.375 -32.781 -5.16 1 91.44 300 THR A C 1
ATOM 2229 O O . THR A 1 300 ? 20.219 -33.469 -4.141 1 91.44 300 THR A O 1
ATOM 2232 N N . ARG A 1 301 ? 20.609 -33.375 -6.25 1 88 301 ARG A N 1
ATOM 2233 C CA . ARG A 1 301 ? 20.75 -34.812 -6.492 1 88 301 ARG A CA 1
ATOM 2234 C C . ARG A 1 301 ? 19.547 -35.562 -5.961 1 88 301 ARG A C 1
ATOM 2236 O O . ARG A 1 301 ? 19.703 -36.625 -5.352 1 88 301 ARG A O 1
ATOM 2243 N N . MET A 1 302 ? 18.406 -34.875 -6.215 1 86.62 302 MET A N 1
ATOM 2244 C CA . MET A 1 302 ? 17.172 -35.5 -5.75 1 86.62 302 MET A CA 1
ATOM 2245 C C . MET A 1 302 ? 16.516 -36.312 -6.859 1 86.62 302 MET A C 1
ATOM 2247 O O . MET A 1 302 ? 16.812 -36.125 -8.039 1 86.62 302 MET A O 1
ATOM 2251 N N . SER A 1 303 ? 15.914 -37.344 -6.406 1 76.12 303 SER A N 1
ATOM 2252 C CA . SER A 1 303 ? 15.102 -38.125 -7.324 1 76.12 303 SER A CA 1
ATOM 2253 C C . SER A 1 303 ? 13.734 -38.438 -6.727 1 76.12 303 SER A C 1
ATOM 2255 O O . SER A 1 303 ? 13.547 -38.344 -5.512 1 76.12 303 SER A O 1
ATOM 2257 N N . GLY A 1 304 ? 12.883 -38.656 -7.418 1 70.56 304 GLY A N 1
ATOM 2258 C CA . GLY A 1 304 ? 11.57 -39.188 -7.074 1 70.56 304 GLY A CA 1
ATOM 2259 C C . GLY A 1 304 ? 10.758 -38.25 -6.207 1 70.56 304 GLY A C 1
ATOM 2260 O O . GLY A 1 304 ? 11.273 -37.25 -5.707 1 70.56 304 GLY A O 1
ATOM 2261 N N . GLU A 1 305 ? 9.328 -38.594 -6.004 1 72.5 305 GLU A N 1
ATOM 2262 C CA . GLU A 1 305 ? 8.188 -37.969 -5.34 1 72.5 305 GLU A CA 1
ATOM 2263 C C . GLU A 1 305 ? 8.523 -37.594 -3.902 1 72.5 305 GLU A C 1
ATOM 2265 O O . GLU A 1 305 ? 9.508 -38.094 -3.342 1 72.5 305 GLU A O 1
ATOM 2270 N N . GLY A 1 306 ? 7.969 -36.594 -3.406 1 83.38 306 GLY A N 1
ATOM 2271 C CA . GLY A 1 306 ? 8.078 -36.25 -2.002 1 83.38 306 GLY A CA 1
ATOM 2272 C C . GLY A 1 306 ? 7.914 -34.75 -1.751 1 83.38 306 GLY A C 1
ATOM 2273 O O . GLY A 1 306 ? 7.293 -34.062 -2.553 1 83.38 306 GLY A O 1
ATOM 2274 N N . LEU A 1 307 ? 8.336 -34.344 -0.6 1 92.88 307 LEU A N 1
ATOM 2275 C CA . LEU A 1 307 ? 8.227 -33 -0.111 1 92.88 307 LEU A CA 1
ATOM 2276 C C . LEU A 1 307 ? 9.508 -32.219 -0.366 1 92.88 307 LEU A C 1
ATOM 2278 O O . LEU A 1 307 ? 10.594 -32.656 0.023 1 92.88 307 LEU A O 1
ATOM 2282 N N . ILE A 1 308 ? 9.43 -31.188 -1.179 1 95.75 308 ILE A N 1
ATOM 2283 C CA . ILE A 1 308 ? 10.555 -30.312 -1.475 1 95.75 308 ILE A CA 1
ATOM 2284 C C . ILE A 1 308 ? 10.391 -28.984 -0.725 1 95.75 308 ILE A C 1
ATOM 2286 O O . ILE A 1 308 ? 9.375 -28.297 -0.876 1 95.75 308 ILE A O 1
ATOM 2290 N N . ARG A 1 309 ? 11.328 -28.719 0.096 1 96.94 309 ARG A N 1
ATOM 2291 C CA . ARG A 1 309 ? 11.32 -27.453 0.839 1 96.94 309 ARG A CA 1
ATOM 2292 C C . ARG A 1 309 ? 12.242 -26.438 0.188 1 96.94 309 ARG A C 1
ATOM 2294 O O . ARG A 1 309 ? 13.469 -26.594 0.198 1 96.94 309 ARG A O 1
ATOM 2301 N N . VAL A 1 310 ? 11.719 -25.344 -0.327 1 97.69 310 VAL A N 1
ATOM 2302 C CA . VAL A 1 310 ? 12.492 -24.312 -1.01 1 97.69 310 VAL A CA 1
ATOM 2303 C C . VAL A 1 310 ? 12.68 -23.109 -0.087 1 97.69 310 VAL A C 1
ATOM 2305 O O . VAL A 1 310 ? 11.703 -22.469 0.317 1 97.69 310 VAL A O 1
ATOM 2308 N N . GLU A 1 311 ? 13.914 -22.812 0.233 1 97.75 311 GLU A N 1
ATOM 2309 C CA . GLU A 1 311 ? 14.234 -21.672 1.075 1 97.75 311 GLU A CA 1
ATOM 2310 C C . GLU A 1 311 ? 14.242 -20.375 0.266 1 97.75 311 GLU A C 1
ATOM 2312 O O . GLU A 1 311 ? 14.727 -20.344 -0.868 1 97.75 311 GLU A O 1
ATOM 2317 N N . HIS A 1 312 ? 13.648 -19.391 0.771 1 96.44 312 HIS A N 1
ATOM 2318 C CA . HIS A 1 312 ? 13.625 -18.062 0.175 1 96.44 312 HIS A CA 1
ATOM 2319 C C . HIS A 1 312 ? 13.883 -16.984 1.222 1 96.44 312 HIS A C 1
ATOM 2321 O O . HIS A 1 312 ? 14 -17.281 2.412 1 96.44 312 HIS A O 1
ATOM 2327 N N . PRO A 1 313 ? 13.984 -15.695 0.862 1 93.38 313 PRO A N 1
ATOM 2328 C CA . PRO A 1 313 ? 14.445 -14.656 1.789 1 93.38 313 PRO A CA 1
ATOM 2329 C C . PRO A 1 313 ? 13.562 -14.531 3.023 1 93.38 313 PRO A C 1
ATOM 2331 O O . PRO A 1 313 ? 14.031 -14.109 4.086 1 93.38 313 PRO A O 1
ATOM 2334 N N . SER A 1 314 ? 12.297 -14.898 2.895 1 91.88 314 SER A N 1
ATOM 2335 C CA . SER A 1 314 ? 11.367 -14.711 4.008 1 91.88 314 SER A CA 1
ATOM 2336 C C . SER A 1 314 ? 11.039 -16.031 4.68 1 91.88 314 SER A C 1
ATOM 2338 O O . SER A 1 314 ? 10.078 -16.125 5.449 1 91.88 314 SER A O 1
ATOM 2340 N N . GLY A 1 315 ? 11.781 -17.109 4.391 1 95 315 GLY A N 1
ATOM 2341 C CA . GLY A 1 315 ? 11.531 -18.406 4.977 1 95 315 GLY A CA 1
ATOM 2342 C C . GLY A 1 315 ? 11.617 -19.547 3.971 1 95 315 GLY A C 1
ATOM 2343 O O . GLY A 1 315 ? 12.617 -19.672 3.256 1 95 315 GLY A O 1
ATOM 2344 N N . SER A 1 316 ? 10.578 -20.312 3.986 1 97.06 316 SER A N 1
ATOM 2345 C CA . SER A 1 316 ? 10.555 -21.438 3.061 1 97.06 316 SER A CA 1
ATOM 2346 C C . SER A 1 316 ? 9.133 -21.766 2.627 1 97.06 316 SER A C 1
ATOM 2348 O O . SER A 1 316 ? 8.164 -21.281 3.225 1 97.06 316 SER A O 1
ATOM 2350 N N . ILE A 1 317 ? 9.031 -22.484 1.582 1 96.69 317 ILE A N 1
ATOM 2351 C CA . ILE A 1 3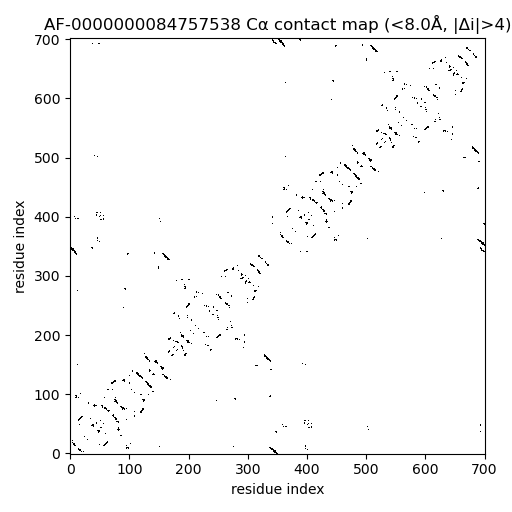17 ? 7.77 -23.031 1.093 1 96.69 317 ILE A CA 1
ATOM 2352 C C . ILE A 1 317 ? 7.938 -24.516 0.779 1 96.69 317 ILE A C 1
ATOM 2354 O O . ILE A 1 317 ? 8.93 -24.922 0.171 1 96.69 317 ILE A O 1
ATOM 2358 N N . ASP A 1 318 ? 6.98 -25.297 1.276 1 96.81 318 ASP A N 1
ATOM 2359 C CA . ASP A 1 318 ? 6.961 -26.734 1.028 1 96.81 318 ASP A CA 1
ATOM 2360 C C . ASP A 1 318 ? 6.059 -27.078 -0.156 1 96.81 318 ASP A C 1
ATOM 2362 O O . ASP A 1 318 ? 4.918 -26.609 -0.228 1 96.81 318 ASP A O 1
ATOM 2366 N N . VAL A 1 319 ? 6.602 -27.828 -1.063 1 97 319 VAL A N 1
ATOM 2367 C CA . VAL A 1 319 ? 5.855 -28.312 -2.215 1 97 319 VAL A CA 1
ATOM 2368 C C . VAL A 1 319 ? 5.832 -29.844 -2.201 1 97 319 VAL A C 1
ATOM 2370 O O . VAL A 1 319 ? 6.887 -30.484 -2.162 1 97 319 VAL A O 1
ATOM 2373 N N . SER A 1 320 ? 4.668 -30.406 -2.191 1 96.69 320 SER A N 1
ATOM 2374 C CA . SER A 1 320 ? 4.52 -31.844 -2.332 1 96.69 320 SER A CA 1
ATOM 2375 C C . SER A 1 320 ? 4.355 -32.25 -3.795 1 96.69 320 SER A C 1
ATOM 2377 O O . SER A 1 320 ? 3.447 -31.766 -4.477 1 96.69 320 SER A O 1
ATOM 2379 N N . LEU A 1 321 ? 5.227 -33.156 -4.25 1 94.88 321 LEU A N 1
ATOM 2380 C CA . LEU A 1 321 ? 5.188 -33.594 -5.637 1 94.88 321 LEU A CA 1
ATOM 2381 C C . LEU A 1 321 ? 4.699 -35.031 -5.734 1 94.88 321 LEU A C 1
ATOM 2383 O O . LEU A 1 321 ? 5.055 -35.875 -4.902 1 94.88 321 LEU A O 1
ATOM 2387 N N . SER A 1 322 ? 3.84 -35.219 -6.621 1 91.56 322 SER A N 1
ATOM 2388 C CA . SER A 1 322 ? 3.453 -36.594 -7.008 1 91.56 322 SER A CA 1
ATOM 2389 C C . SER A 1 322 ? 3.59 -36.781 -8.508 1 91.56 322 SER A C 1
ATOM 2391 O O . SER A 1 322 ? 3.352 -35.875 -9.297 1 91.56 322 SER A O 1
ATOM 2393 N N . ASN A 1 323 ? 4.117 -37.969 -8.875 1 86.94 323 ASN A N 1
ATOM 2394 C CA . ASN A 1 323 ? 4.316 -38.312 -10.281 1 86.94 323 ASN A CA 1
ATOM 2395 C C . ASN A 1 323 ? 3.951 -39.781 -10.555 1 86.94 323 ASN A C 1
ATOM 2397 O O . ASN A 1 323 ? 4.824 -40.625 -10.609 1 86.94 323 ASN A O 1
ATOM 2401 N N . ALA A 1 324 ? 2.723 -40.062 -10.812 1 75.44 324 ALA A N 1
ATOM 2402 C CA . ALA A 1 324 ? 2.205 -41.438 -10.906 1 75.44 324 ALA A CA 1
ATOM 2403 C C . ALA A 1 324 ? 2.826 -42.188 -12.086 1 75.44 324 ALA A C 1
ATOM 2405 O O . ALA A 1 324 ? 3.043 -43.406 -12.016 1 75.44 324 ALA A O 1
ATOM 2406 N N . ASN A 1 325 ? 3.084 -41.469 -13.172 1 75.56 325 ASN A N 1
ATOM 2407 C CA . ASN A 1 325 ? 3.496 -42.188 -14.367 1 75.56 325 ASN A CA 1
ATOM 2408 C C . ASN A 1 325 ? 4.977 -41.969 -14.672 1 75.56 325 ASN A C 1
ATOM 2410 O O . ASN A 1 325 ? 5.445 -42.312 -15.766 1 75.56 325 ASN A O 1
ATOM 2414 N N . GLU A 1 326 ? 5.648 -41.281 -13.867 1 78.56 326 GLU A N 1
ATOM 2415 C CA . GLU A 1 326 ? 7.098 -41.125 -13.867 1 78.56 326 GLU A CA 1
ATOM 2416 C C . GLU A 1 326 ? 7.555 -40.25 -15.023 1 78.56 326 GLU A C 1
ATOM 2418 O O . GLU A 1 326 ? 8.727 -40.281 -15.414 1 78.56 326 GLU A O 1
ATOM 2423 N N . THR A 1 327 ? 6.602 -39.719 -15.734 1 88 327 THR A N 1
ATOM 2424 C CA . THR A 1 327 ? 6.98 -38.719 -16.734 1 88 327 THR A CA 1
ATOM 2425 C C . THR A 1 327 ? 6.918 -37.312 -16.156 1 88 327 THR A C 1
ATOM 2427 O O . THR A 1 327 ? 5.957 -36.969 -15.453 1 88 327 THR A O 1
ATOM 2430 N N . PRO A 1 328 ? 7.938 -36.562 -16.438 1 89.75 328 PRO A N 1
ATOM 2431 C CA . PRO A 1 328 ? 8 -35.219 -15.852 1 89.75 328 PRO A CA 1
ATOM 2432 C C . PRO A 1 328 ? 6.777 -34.375 -16.188 1 89.75 328 PRO A C 1
ATOM 2434 O O . PRO A 1 328 ? 6.359 -33.531 -15.367 1 89.75 328 PRO A O 1
ATOM 2437 N N . GLU A 1 329 ? 6.156 -34.562 -17.297 1 91.19 329 GLU A N 1
ATOM 2438 C CA . GLU A 1 329 ? 5.016 -33.781 -17.766 1 91.19 329 GLU A CA 1
ATOM 2439 C C . GLU A 1 329 ? 3.777 -34.062 -16.906 1 91.19 329 GLU A C 1
ATOM 2441 O O . GLU A 1 329 ? 2.812 -33.281 -16.953 1 91.19 329 GLU A O 1
ATOM 2446 N N . ASN A 1 330 ? 3.818 -35.094 -16.109 1 91.25 330 ASN A N 1
ATOM 2447 C CA . ASN A 1 330 ? 2.652 -35.5 -15.328 1 91.25 330 ASN A CA 1
ATOM 2448 C C . ASN A 1 330 ? 2.838 -35.188 -13.844 1 91.25 330 ASN A C 1
ATOM 2450 O O . ASN A 1 330 ? 2.014 -35.562 -13.016 1 91.25 330 ASN A O 1
ATOM 2454 N N . ILE A 1 331 ? 3.893 -34.5 -13.57 1 91.75 331 ILE A N 1
ATOM 2455 C CA . ILE A 1 331 ? 4.137 -34.125 -12.18 1 91.75 331 ILE A CA 1
ATOM 2456 C C . ILE A 1 331 ? 3.01 -33.219 -11.68 1 91.75 331 ILE A C 1
ATOM 2458 O O . ILE A 1 331 ? 2.619 -32.281 -12.359 1 91.75 331 ILE A O 1
ATOM 2462 N N . ARG A 1 332 ? 2.412 -33.562 -10.562 1 93.94 332 ARG A N 1
ATOM 2463 C CA . ARG A 1 332 ? 1.457 -32.719 -9.836 1 93.94 332 ARG A CA 1
ATOM 2464 C C . ARG A 1 332 ? 2.082 -32.156 -8.57 1 93.94 332 ARG A C 1
ATOM 2466 O O . ARG A 1 332 ? 2.877 -32.812 -7.906 1 93.94 332 ARG A O 1
ATOM 2473 N N . ALA A 1 333 ? 1.757 -30.953 -8.344 1 95.5 333 ALA A N 1
ATOM 2474 C CA . ALA A 1 333 ? 2.307 -30.281 -7.176 1 95.5 333 ALA A CA 1
ATOM 2475 C C . ALA A 1 333 ? 1.194 -29.797 -6.25 1 95.5 333 ALA A C 1
ATOM 2477 O O . ALA A 1 333 ? 0.156 -29.312 -6.711 1 95.5 333 ALA A O 1
ATOM 2478 N N . SER A 1 334 ? 1.373 -29.953 -4.965 1 96.69 334 SER A N 1
ATOM 2479 C CA . SER A 1 334 ? 0.43 -29.484 -3.955 1 96.69 334 SER A CA 1
ATOM 2480 C C . SER A 1 334 ? 1.121 -28.609 -2.918 1 96.69 334 SER A C 1
ATOM 2482 O O . SER A 1 334 ? 2.26 -28.875 -2.529 1 96.69 334 SER A O 1
ATOM 2484 N N . VAL A 1 335 ? 0.474 -27.578 -2.561 1 97.25 335 VAL A N 1
ATOM 2485 C CA . VAL A 1 335 ? 0.973 -26.672 -1.542 1 97.25 335 VAL A CA 1
ATOM 2486 C C . VAL A 1 335 ? -0.148 -26.328 -0.563 1 97.25 335 VAL A C 1
ATOM 2488 O O . VAL A 1 335 ? -1.327 -26.375 -0.918 1 97.25 335 VAL A O 1
ATOM 2491 N N . ILE A 1 336 ? 0.201 -26.109 0.703 1 97.5 336 ILE A N 1
ATOM 2492 C CA . ILE A 1 336 ? -0.712 -25.562 1.697 1 97.5 336 ILE A CA 1
ATOM 2493 C C . ILE A 1 336 ? -0.427 -24.062 1.89 1 97.5 336 ILE A C 1
ATOM 2495 O O . ILE A 1 336 ? 0.71 -23.672 2.164 1 97.5 336 ILE A O 1
ATOM 2499 N N . ARG A 1 337 ? -1.466 -23.266 1.698 1 97.62 337 ARG A N 1
ATOM 2500 C CA . ARG A 1 337 ? -1.371 -21.828 1.864 1 97.62 337 ARG A CA 1
ATOM 2501 C C . ARG A 1 337 ? -2.49 -21.297 2.758 1 97.62 337 ARG A C 1
ATOM 2503 O O . ARG A 1 337 ? -3.137 -22.078 3.469 1 97.62 337 ARG A O 1
ATOM 2510 N N . THR A 1 338 ? -2.592 -20 2.895 1 98.12 338 THR A N 1
ATOM 2511 C CA . THR A 1 338 ? -3.662 -19.359 3.65 1 98.12 338 THR A CA 1
ATOM 2512 C C . THR A 1 338 ? -4.215 -18.156 2.891 1 98.12 338 THR A C 1
ATOM 2514 O O . THR A 1 338 ? -3.57 -17.656 1.968 1 98.12 338 THR A O 1
ATOM 2517 N N . ALA A 1 339 ? -5.426 -17.812 3.182 1 98.19 339 ALA A N 1
ATOM 2518 C CA . ALA A 1 339 ? -6.086 -16.625 2.625 1 98.19 339 ALA A CA 1
ATOM 2519 C C . ALA A 1 339 ? -6.883 -15.891 3.695 1 98.19 339 ALA A C 1
ATOM 2521 O O . ALA A 1 339 ? -7.184 -16.453 4.754 1 98.19 339 ALA A O 1
ATOM 2522 N N . ARG A 1 340 ? -7.172 -14.68 3.445 1 97.88 340 ARG A N 1
ATOM 2523 C CA . ARG A 1 340 ? -7.977 -13.867 4.352 1 97.88 340 ARG A CA 1
ATOM 2524 C C . ARG A 1 340 ? -8.812 -12.852 3.58 1 97.88 340 ARG A C 1
ATOM 2526 O O . ARG A 1 340 ? -8.32 -12.227 2.639 1 97.88 340 ARG A O 1
ATOM 2533 N N . LYS A 1 341 ? -10.117 -12.789 3.898 1 98.38 341 LYS A N 1
ATOM 2534 C CA . LYS A 1 341 ? -10.969 -11.695 3.445 1 98.38 341 LYS A CA 1
ATOM 2535 C C . LYS A 1 341 ? -10.742 -10.438 4.281 1 98.38 341 LYS A C 1
ATOM 2537 O O . LYS A 1 341 ? -10.93 -10.461 5.5 1 98.38 341 LYS A O 1
ATOM 2542 N N . ILE A 1 342 ? -10.391 -9.328 3.648 1 98.5 342 ILE A N 1
ATOM 2543 C CA . ILE A 1 342 ? -9.961 -8.148 4.391 1 98.5 342 ILE A CA 1
ATOM 2544 C C . ILE A 1 342 ? -11.086 -7.117 4.414 1 98.5 342 ILE A C 1
ATOM 2546 O O . ILE A 1 342 ? -11.492 -6.652 5.484 1 98.5 342 ILE A O 1
ATOM 2550 N N . LEU A 1 343 ? -11.57 -6.715 3.277 1 98.81 343 LEU A N 1
ATOM 2551 C CA . LEU A 1 343 ? -12.609 -5.699 3.123 1 98.81 343 LEU A CA 1
ATOM 2552 C C . LEU A 1 343 ? -13.508 -6.016 1.93 1 98.81 343 LEU A C 1
ATOM 2554 O O . LEU A 1 343 ? -13.016 -6.402 0.866 1 98.81 343 LEU A O 1
ATOM 2558 N N . SER A 1 344 ? -14.805 -6.012 2.123 1 98.75 344 SER A N 1
ATOM 2559 C CA . SER A 1 344 ? -15.758 -6.219 1.037 1 98.75 344 SER A CA 1
ATOM 2560 C C . SER A 1 344 ? -16.781 -5.086 0.967 1 98.75 344 SER A C 1
ATOM 2562 O O . SER A 1 344 ? -17.219 -4.582 2 1 98.75 344 SER A O 1
ATOM 2564 N N . GLY A 1 345 ? -17.031 -4.598 -0.218 1 98.69 345 GLY A N 1
ATOM 2565 C CA . GLY A 1 345 ? -18 -3.541 -0.441 1 98.69 345 GLY A CA 1
ATOM 2566 C C . GLY A 1 345 ? -18 -3.027 -1.869 1 98.69 345 GLY A C 1
ATOM 2567 O O . GLY A 1 345 ? -17.938 -3.812 -2.816 1 98.69 345 GLY A O 1
ATOM 2568 N N . MET A 1 346 ? -18.203 -1.729 -2.027 1 98.81 346 MET A N 1
ATOM 2569 C CA . MET A 1 346 ? -18.234 -1.09 -3.34 1 98.81 346 MET A CA 1
ATOM 2570 C C . MET A 1 346 ? -16.984 -0.232 -3.557 1 98.81 346 MET A C 1
ATOM 2572 O O . MET A 1 346 ? -16.594 0.528 -2.672 1 98.81 346 MET A O 1
ATOM 2576 N N . VAL A 1 347 ? -16.344 -0.44 -4.672 1 98.75 347 VAL A N 1
ATOM 2577 C CA . VAL A 1 347 ? -15.289 0.479 -5.098 1 98.75 347 VAL A CA 1
ATOM 2578 C C . VAL A 1 347 ? -15.883 1.56 -6 1 98.75 347 VAL A C 1
ATOM 2580 O O . VAL A 1 347 ? -16.781 1.288 -6.789 1 98.75 347 VAL A O 1
ATOM 2583 N N . TYR A 1 348 ? -15.406 2.781 -5.879 1 98.12 348 TYR A N 1
ATOM 2584 C CA . TYR A 1 348 ? -15.969 3.938 -6.57 1 98.12 348 TYR A CA 1
ATOM 2585 C C . TYR A 1 348 ? -15 4.453 -7.633 1 98.12 348 TYR A C 1
ATOM 2587 O O . TYR A 1 348 ? -13.82 4.68 -7.355 1 98.12 348 TYR A O 1
ATOM 2595 N N . LEU A 1 349 ? -15.469 4.566 -8.82 1 96 349 LEU A N 1
ATOM 2596 C CA . LEU A 1 349 ? -14.664 5.051 -9.93 1 96 349 LEU A CA 1
ATOM 2597 C C . LEU A 1 349 ? -15.219 6.367 -10.469 1 96 349 LEU A C 1
ATOM 2599 O O . LEU A 1 349 ? -16.438 6.547 -10.547 1 96 349 LEU A O 1
ATOM 2603 N N . PRO A 1 350 ? -14.305 7.297 -10.844 1 89.81 350 PRO A N 1
ATOM 2604 C CA . PRO A 1 350 ? -14.781 8.508 -11.508 1 89.81 350 PRO A CA 1
ATOM 2605 C C . PRO A 1 350 ? -15.5 8.211 -12.828 1 89.81 350 PRO A C 1
ATOM 2607 O O . PRO A 1 350 ? -15.195 7.215 -13.484 1 89.81 350 PRO A O 1
ATOM 2610 N N . GLU A 1 351 ? -16.531 9.047 -13.25 1 81.94 351 GLU A N 1
ATOM 2611 C CA . GLU A 1 351 ? -17.297 8.852 -14.484 1 81.94 351 GLU A CA 1
ATOM 2612 C C . GLU A 1 351 ? -16.531 9.398 -15.695 1 81.94 351 GLU A C 1
ATOM 2614 O O . GLU A 1 351 ? -15.773 10.359 -15.57 1 81.94 351 GLU A O 1
ATOM 2619 N N . MET B 1 1 ? -15.398 -13.969 12.438 1 85.62 1 MET B N 1
ATOM 2620 C CA . MET B 1 1 ? -14.773 -12.688 12.102 1 85.62 1 MET B CA 1
ATOM 2621 C C . MET B 1 1 ? -15.633 -11.523 12.57 1 85.62 1 MET B C 1
ATOM 2623 O O . MET B 1 1 ? -16.859 -11.555 12.438 1 85.62 1 MET B O 1
ATOM 2627 N N . LYS B 1 2 ? -14.969 -10.578 13.273 1 92.19 2 LYS B N 1
ATOM 2628 C CA . LYS B 1 2 ? -15.609 -9.305 13.586 1 92.19 2 LYS B CA 1
ATOM 2629 C C . LYS B 1 2 ? -15.672 -8.398 12.359 1 92.19 2 LYS B C 1
ATOM 2631 O O . LYS B 1 2 ? -14.727 -8.352 11.57 1 92.19 2 LYS B O 1
ATOM 2636 N N . GLN B 1 3 ? -16.828 -7.762 12.172 1 97.19 3 GLN B N 1
ATOM 2637 C CA . GLN B 1 3 ? -17 -6.855 11.039 1 97.19 3 GLN B CA 1
ATOM 2638 C C . GLN B 1 3 ? -17.188 -5.418 11.516 1 97.19 3 GLN B C 1
ATOM 2640 O O . GLN B 1 3 ? -17.922 -5.164 12.469 1 97.19 3 GLN B O 1
ATOM 2645 N N . ILE B 1 4 ? -16.516 -4.461 10.867 1 98.5 4 ILE B N 1
ATOM 2646 C CA . ILE B 1 4 ? -16.594 -3.037 11.18 1 98.5 4 ILE B CA 1
ATOM 2647 C C . ILE B 1 4 ? -16.797 -2.236 9.898 1 98.5 4 ILE B C 1
ATOM 2649 O O . ILE B 1 4 ? -16.078 -2.441 8.914 1 98.5 4 ILE B O 1
ATOM 2653 N N . PRO B 1 5 ? -17.859 -1.361 9.828 1 98.75 5 PRO B N 1
ATOM 2654 C CA . PRO B 1 5 ? -17.938 -0.479 8.664 1 98.75 5 PRO B CA 1
ATOM 2655 C C . PRO B 1 5 ? -16.672 0.342 8.453 1 98.75 5 PRO B C 1
ATOM 2657 O O . PRO B 1 5 ? -16.094 0.866 9.414 1 98.75 5 PRO B O 1
ATOM 2660 N N . CYS B 1 6 ? -16.188 0.363 7.254 1 98.75 6 CYS B N 1
ATOM 2661 C CA . CYS B 1 6 ? -14.93 1.014 6.934 1 98.75 6 CYS B CA 1
ATOM 2662 C C . CYS B 1 6 ? -14.977 1.652 5.551 1 98.75 6 CYS B C 1
ATOM 2664 O O . CYS B 1 6 ? -15.586 1.106 4.633 1 98.75 6 CYS B O 1
ATOM 2666 N N . VAL B 1 7 ? -14.453 2.82 5.41 1 98.88 7 VAL B N 1
ATOM 2667 C CA . VAL B 1 7 ? -14.289 3.48 4.117 1 98.88 7 VAL B CA 1
ATOM 2668 C C . VAL B 1 7 ? -12.812 3.762 3.863 1 98.88 7 VAL B C 1
ATOM 2670 O O . VAL B 1 7 ? -12.117 4.285 4.734 1 98.88 7 VAL B O 1
ATOM 2673 N N . LEU B 1 8 ? -12.312 3.305 2.766 1 98.88 8 LEU B N 1
ATOM 2674 C CA . LEU B 1 8 ? -10.992 3.689 2.287 1 98.88 8 LEU B CA 1
ATOM 2675 C C . LEU B 1 8 ? -11.07 4.953 1.439 1 98.88 8 LEU B C 1
ATOM 2677 O O . LEU B 1 8 ? -11.789 4.996 0.441 1 98.88 8 LEU B O 1
ATOM 2681 N N . MET B 1 9 ? -10.336 6.031 1.848 1 98.81 9 MET B N 1
ATOM 2682 C CA . MET B 1 9 ? -10.383 7.293 1.117 1 98.81 9 MET B CA 1
ATOM 2683 C C . MET B 1 9 ? -8.977 7.836 0.886 1 98.81 9 MET B C 1
ATOM 2685 O O . MET B 1 9 ? -8.047 7.504 1.626 1 98.81 9 MET B O 1
ATOM 2689 N N . ARG B 1 10 ? -8.844 8.555 -0.139 1 98.38 10 ARG B N 1
ATOM 2690 C CA . ARG B 1 10 ? -7.688 9.422 -0.349 1 98.38 10 ARG B CA 1
ATOM 2691 C C . ARG B 1 10 ? -7.984 10.852 0.095 1 98.38 10 ARG B C 1
ATOM 2693 O O . ARG B 1 10 ? -9.008 11.422 -0.284 1 98.38 10 ARG B O 1
ATOM 2700 N N . GLY B 1 11 ? -7.207 11.414 0.926 1 98 11 GLY B N 1
ATOM 2701 C CA . GLY B 1 11 ? -7.156 12.828 1.255 1 98 11 GLY B CA 1
ATOM 2702 C C . GLY B 1 11 ? -5.832 13.477 0.898 1 98 11 GLY B C 1
ATOM 2703 O O . GLY B 1 11 ? -4.793 13.125 1.458 1 98 11 GLY B O 1
ATOM 2704 N N . GLY B 1 12 ? -5.945 14.484 -0.012 1 96.44 12 GLY B N 1
ATOM 2705 C CA . GLY B 1 12 ? -4.676 15.008 -0.491 1 96.44 12 GLY B CA 1
ATOM 2706 C C . GLY B 1 12 ? -3.748 13.93 -1.017 1 96.44 12 GLY B C 1
ATOM 2707 O O . GLY B 1 12 ? -4.137 13.133 -1.879 1 96.44 12 GLY B O 1
ATOM 2708 N N . THR B 1 13 ? -2.527 13.938 -0.47 1 95.25 13 THR B N 1
ATOM 2709 C CA . THR B 1 13 ? -1.52 12.984 -0.917 1 95.25 13 THR B CA 1
ATOM 2710 C C . THR B 1 13 ? -1.401 11.82 0.065 1 95.25 13 THR B C 1
ATOM 2712 O O . THR B 1 13 ? -0.324 11.242 0.224 1 95.25 13 THR B O 1
ATOM 2715 N N . SER B 1 14 ? -2.486 11.57 0.812 1 96.06 14 SER B N 1
ATOM 2716 C CA . SER B 1 14 ? -2.527 10.469 1.76 1 96.06 14 SER B CA 1
ATOM 2717 C C . SER B 1 14 ? -3.75 9.586 1.526 1 96.06 14 SER B C 1
ATOM 2719 O O . SER B 1 14 ? -4.707 10 0.872 1 96.06 14 SER B O 1
ATOM 2721 N N . LYS B 1 15 ? -3.693 8.445 1.999 1 97.69 15 LYS B N 1
ATOM 2722 C CA . LYS B 1 15 ? -4.754 7.445 1.906 1 97.69 15 LYS B CA 1
ATOM 2723 C C . LYS B 1 15 ? -4.883 6.656 3.205 1 97.69 15 LYS B C 1
ATOM 2725 O O . LYS B 1 15 ? -3.877 6.34 3.848 1 97.69 15 LYS B O 1
ATOM 2730 N N . GLY B 1 16 ? -6.109 6.344 3.607 1 98.5 16 GLY B N 1
ATOM 2731 C CA . GLY B 1 16 ? -6.254 5.543 4.816 1 98.5 16 GLY B CA 1
ATOM 2732 C C . GLY B 1 16 ? -7.688 5.137 5.094 1 98.5 16 GLY B C 1
ATOM 2733 O O . GLY B 1 16 ? -8.555 5.27 4.227 1 98.5 16 GLY B O 1
ATOM 2734 N N . ALA B 1 17 ? -7.902 4.543 6.273 1 98.88 17 ALA B N 1
ATOM 2735 C CA . ALA B 1 17 ? -9.203 4.066 6.73 1 98.88 17 ALA B CA 1
ATOM 2736 C C . ALA B 1 17 ? -9.969 5.172 7.453 1 98.88 17 ALA B C 1
ATOM 2738 O O . ALA B 1 17 ? -9.398 5.906 8.258 1 98.88 17 ALA B O 1
ATOM 2739 N N . PHE B 1 18 ? -11.18 5.328 7.121 1 98.94 18 PHE B N 1
ATOM 2740 C CA . PHE B 1 18 ? -12.102 6.207 7.824 1 98.94 18 PHE B CA 1
ATOM 2741 C C . PHE B 1 18 ? -13.148 5.398 8.578 1 98.94 18 PHE B C 1
ATOM 2743 O O . PHE B 1 18 ? -13.867 4.594 7.984 1 98.94 18 PHE B O 1
ATOM 2750 N N . LEU B 1 19 ? -13.203 5.586 9.867 1 98.94 19 LEU B N 1
ATOM 2751 C CA . LEU B 1 19 ? -14.055 4.824 10.773 1 98.94 19 LEU B CA 1
ATOM 2752 C C . LEU B 1 19 ? -14.859 5.754 11.68 1 98.94 19 LEU B C 1
ATOM 2754 O O . LEU B 1 19 ? -14.398 6.844 12.023 1 98.94 19 LEU B O 1
ATOM 2758 N N . LEU B 1 20 ? -16.047 5.348 12.016 1 98.88 20 LEU B N 1
ATOM 2759 C CA . LEU B 1 20 ? -16.781 6.035 13.07 1 98.88 20 LEU B CA 1
ATOM 2760 C C . LEU B 1 20 ? -16.328 5.57 14.445 1 98.88 20 LEU B C 1
ATOM 2762 O O . LEU B 1 20 ? -16.109 4.375 14.664 1 98.88 20 LEU B O 1
ATOM 2766 N N . ALA B 1 21 ? -16.172 6.527 15.359 1 98.62 21 ALA B N 1
ATOM 2767 C CA . ALA B 1 21 ? -15.758 6.199 16.719 1 98.62 21 ALA B CA 1
ATOM 2768 C C . ALA B 1 21 ? -16.703 5.172 17.344 1 98.62 21 ALA B C 1
ATOM 2770 O O . ALA B 1 21 ? -16.266 4.277 18.078 1 98.62 21 ALA B O 1
ATOM 2771 N N . ASP B 1 22 ? -17.953 5.207 17.031 1 98.12 22 ASP B N 1
ATOM 2772 C CA . ASP B 1 22 ? -18.969 4.363 17.641 1 98.12 22 ASP B CA 1
ATOM 2773 C C . ASP B 1 22 ? -18.812 2.908 17.188 1 98.12 22 ASP B C 1
ATOM 2775 O O . ASP B 1 22 ? -19.359 2 17.828 1 98.12 22 ASP B O 1
ATOM 2779 N N . ASP B 1 23 ? -18.125 2.666 16.141 1 98.38 23 ASP B N 1
ATOM 2780 C CA . ASP B 1 23 ? -17.938 1.313 15.633 1 98.38 23 ASP B CA 1
ATOM 2781 C C . ASP B 1 23 ? -16.688 0.67 16.234 1 98.38 23 ASP B C 1
ATOM 2783 O O . ASP B 1 23 ? -16.391 -0.497 15.961 1 98.38 23 ASP B O 1
ATOM 2787 N N . LEU B 1 24 ? -15.93 1.421 17.016 1 98.56 24 LEU B N 1
ATOM 2788 C CA . LEU B 1 24 ? -14.672 0.957 17.578 1 98.56 24 LEU B CA 1
ATOM 2789 C C . LEU B 1 24 ? -14.797 0.728 19.094 1 98.56 24 LEU B C 1
ATOM 2791 O O . LEU B 1 24 ? -15.688 1.293 19.734 1 98.56 24 LEU B O 1
ATOM 2795 N N . PRO B 1 25 ? -13.906 -0.095 19.672 1 97.44 25 PRO B N 1
ATOM 2796 C CA . PRO B 1 25 ? -13.891 -0.231 21.125 1 97.44 25 PRO B CA 1
ATOM 2797 C C . PRO B 1 25 ? -13.633 1.095 21.844 1 97.44 25 PRO B C 1
ATOM 2799 O O . PRO B 1 25 ? -12.836 1.908 21.375 1 97.44 25 PRO B O 1
ATOM 2802 N N . GLU B 1 26 ? -14.219 1.303 22.969 1 96.75 26 GLU B N 1
ATOM 2803 C CA . GLU B 1 26 ? -14 2.494 23.781 1 96.75 26 GLU B CA 1
ATOM 2804 C C . GLU B 1 26 ? -12.641 2.443 24.469 1 96.75 26 GLU B C 1
ATOM 2806 O O . GLU B 1 26 ? -11.984 3.475 24.641 1 96.75 26 GLU B O 1
ATOM 2811 N N . ASP B 1 27 ? -12.305 1.18 24.859 1 97.69 27 ASP B N 1
ATOM 2812 C CA . ASP B 1 27 ? -10.992 0.988 25.469 1 97.69 27 ASP B CA 1
ATOM 2813 C C . ASP B 1 27 ? -9.875 1.313 24.469 1 97.69 27 ASP B C 1
ATOM 2815 O O . ASP B 1 27 ? -9.812 0.726 23.391 1 97.69 27 ASP B O 1
ATOM 2819 N N . ILE B 1 28 ? -8.992 2.205 24.828 1 96.81 28 ILE B N 1
ATOM 2820 C CA . ILE B 1 28 ? -7.98 2.75 23.938 1 96.81 28 ILE B CA 1
ATOM 2821 C C . ILE B 1 28 ? -7.059 1.632 23.453 1 96.81 28 ILE B C 1
ATOM 2823 O O . ILE B 1 28 ? -6.699 1.577 22.266 1 96.81 28 ILE B O 1
ATOM 2827 N N . GLN B 1 29 ? -6.648 0.76 24.328 1 97 29 GLN B N 1
ATOM 2828 C CA . GLN B 1 29 ? -5.758 -0.332 23.953 1 97 29 GLN B CA 1
ATOM 2829 C C . GLN B 1 29 ? -6.43 -1.26 22.938 1 97 29 GLN B C 1
ATOM 2831 O O . GLN B 1 29 ? -5.805 -1.679 21.969 1 97 29 GLN B O 1
ATOM 2836 N N . LYS B 1 30 ? -7.676 -1.57 23.219 1 97.5 30 LYS B N 1
ATOM 2837 C CA . LYS B 1 30 ? -8.43 -2.426 22.297 1 97.5 30 LYS B CA 1
ATOM 2838 C C . LYS B 1 30 ? -8.672 -1.725 20.969 1 97.5 30 LYS B C 1
ATOM 2840 O O . LYS B 1 30 ? -8.625 -2.355 19.906 1 97.5 30 LYS B O 1
ATOM 2845 N N . ARG B 1 31 ? -8.984 -0.461 21.031 1 98.06 31 ARG B N 1
ATOM 2846 C CA . ARG B 1 31 ? -9.141 0.336 19.812 1 98.06 31 ARG B CA 1
ATOM 2847 C C . ARG B 1 31 ? -7.875 0.287 18.969 1 98.06 31 ARG B C 1
ATOM 2849 O O . ARG B 1 31 ? -7.938 -0.005 17.766 1 98.06 31 ARG B O 1
ATOM 2856 N N . ASP B 1 32 ? -6.715 0.538 19.625 1 97.69 32 ASP B N 1
ATOM 2857 C CA . ASP B 1 32 ? -5.449 0.57 18.891 1 97.69 32 ASP B CA 1
ATOM 2858 C C . ASP B 1 32 ? -5.141 -0.787 18.266 1 97.69 32 ASP B C 1
ATOM 2860 O O . ASP B 1 32 ? -4.691 -0.858 17.125 1 97.69 32 ASP B O 1
ATOM 2864 N N . GLU B 1 33 ? -5.402 -1.85 19 1 97.06 33 GLU B N 1
ATOM 2865 C CA . GLU B 1 33 ? -5.203 -3.188 18.453 1 97.06 33 GLU B CA 1
ATOM 2866 C C . GLU B 1 33 ? -6.105 -3.432 17.234 1 97.06 33 GLU B C 1
ATOM 2868 O O . GLU B 1 33 ? -5.691 -4.066 16.266 1 97.06 33 GLU B O 1
ATOM 2873 N N . THR B 1 34 ? -7.312 -2.963 17.344 1 98.12 34 THR B N 1
ATOM 2874 C CA . THR B 1 34 ? -8.258 -3.068 16.234 1 98.12 34 THR B CA 1
ATOM 2875 C C . THR B 1 34 ? -7.727 -2.338 15 1 98.12 34 THR B C 1
ATOM 2877 O O . THR B 1 34 ? -7.75 -2.879 13.891 1 98.12 34 THR B O 1
ATOM 2880 N N . LEU B 1 35 ? -7.199 -1.144 15.195 1 98.62 35 LEU B N 1
ATOM 2881 C CA . LEU B 1 35 ? -6.676 -0.348 14.086 1 98.62 35 LEU B CA 1
ATOM 2882 C C . LEU B 1 35 ? -5.465 -1.026 13.453 1 98.62 35 LEU B C 1
ATOM 2884 O O . LEU B 1 35 ? -5.328 -1.036 12.234 1 98.62 35 LEU B O 1
ATOM 2888 N N . LEU B 1 36 ? -4.598 -1.584 14.328 1 97.94 36 LEU B N 1
ATOM 2889 C CA . LEU B 1 36 ? -3.416 -2.287 13.844 1 97.94 36 LEU B CA 1
ATOM 2890 C C . LEU B 1 36 ? -3.809 -3.48 12.977 1 97.94 36 LEU B C 1
ATOM 2892 O O . LEU B 1 36 ? -3.186 -3.734 11.945 1 97.94 36 LEU B O 1
ATOM 2896 N N . THR B 1 37 ? -4.844 -4.156 13.328 1 97.06 37 THR B N 1
ATOM 2897 C CA . THR B 1 37 ? -5.328 -5.316 12.586 1 97.06 37 THR B CA 1
ATOM 2898 C C . THR B 1 37 ? -5.996 -4.887 11.289 1 97.06 37 THR B C 1
ATOM 2900 O O . THR B 1 37 ? -5.781 -5.5 10.242 1 97.06 37 THR B O 1
ATOM 2903 N N . ILE B 1 38 ? -6.789 -3.818 11.32 1 98.44 38 ILE B N 1
ATOM 2904 C CA . ILE B 1 38 ? -7.457 -3.303 10.133 1 98.44 38 ILE B CA 1
ATOM 2905 C C . ILE B 1 38 ? -6.418 -2.951 9.07 1 98.44 38 ILE B C 1
ATOM 2907 O O . ILE B 1 38 ? -6.578 -3.301 7.895 1 98.44 38 ILE B O 1
ATOM 2911 N N . MET B 1 39 ? -5.344 -2.355 9.492 1 98.31 39 MET B N 1
ATOM 2912 C CA . MET B 1 39 ? -4.363 -1.832 8.547 1 98.31 39 MET B CA 1
ATOM 2913 C C . MET B 1 39 ? -3.354 -2.908 8.156 1 98.31 39 MET B C 1
ATOM 2915 O O . MET B 1 39 ? -2.756 -2.844 7.082 1 98.31 39 MET B O 1
ATOM 2919 N N . GLY B 1 40 ? -3.176 -3.914 8.938 1 97.12 40 GLY B N 1
ATOM 2920 C CA . GLY B 1 40 ? -2.211 -4.973 8.68 1 97.12 40 GLY B CA 1
ATOM 2921 C C . GLY B 1 40 ? -0.795 -4.598 9.07 1 97.12 40 GLY B C 1
ATOM 2922 O O . GLY B 1 40 ? 0.166 -5.008 8.422 1 97.12 40 GLY B O 1
ATOM 2923 N N . SER B 1 41 ? -0.661 -3.799 10.102 1 95.38 41 SER B N 1
ATOM 2924 C CA . SER B 1 41 ? 0.654 -3.346 10.539 1 95.38 41 SER B CA 1
ATOM 2925 C C . SER B 1 41 ? 1.479 -4.5 11.102 1 95.38 41 SER B C 1
ATOM 2927 O O . SER B 1 41 ? 0.924 -5.508 11.547 1 95.38 41 SER B O 1
ATOM 2929 N N . GLY B 1 42 ? 2.791 -4.387 11.156 1 93.81 42 GLY B N 1
ATOM 2930 C CA . GLY B 1 42 ? 3.715 -5.418 11.594 1 93.81 42 GLY B CA 1
ATOM 2931 C C . GLY B 1 42 ? 4.367 -6.168 10.445 1 93.81 42 GLY B C 1
ATOM 2932 O O . GLY B 1 42 ? 5.18 -7.07 10.672 1 93.81 42 GLY B O 1
ATOM 2933 N N . HIS B 1 43 ? 3.939 -5.832 9.336 1 93.25 43 HIS B N 1
ATOM 2934 C CA . HIS B 1 43 ? 4.477 -6.352 8.086 1 93.25 43 HIS B CA 1
ATOM 2935 C C . HIS B 1 43 ? 4.773 -5.223 7.102 1 93.25 43 HIS B C 1
ATOM 2937 O O . HIS B 1 43 ? 3.977 -4.293 6.957 1 93.25 43 HIS B O 1
ATOM 2943 N N . GLU B 1 44 ? 5.84 -5.273 6.371 1 92 44 GLU B N 1
ATOM 2944 C CA . GLU B 1 44 ? 6.336 -4.164 5.562 1 92 44 GLU B CA 1
ATOM 2945 C C . GLU B 1 44 ? 5.34 -3.789 4.469 1 92 44 GLU B C 1
ATOM 2947 O O . GLU B 1 44 ? 5.262 -2.627 4.066 1 92 44 GLU B O 1
ATOM 2952 N N . LEU B 1 45 ? 4.547 -4.773 4.02 1 94.12 45 LEU B N 1
ATOM 2953 C CA . LEU B 1 45 ? 3.604 -4.512 2.938 1 94.12 45 LEU B CA 1
ATOM 2954 C C . LEU B 1 45 ? 2.184 -4.375 3.479 1 94.12 45 LEU B C 1
ATOM 2956 O O . LEU B 1 45 ? 1.231 -4.238 2.707 1 94.12 45 LEU B O 1
ATOM 2960 N N . GLU B 1 46 ? 2.068 -4.512 4.832 1 96.69 46 GLU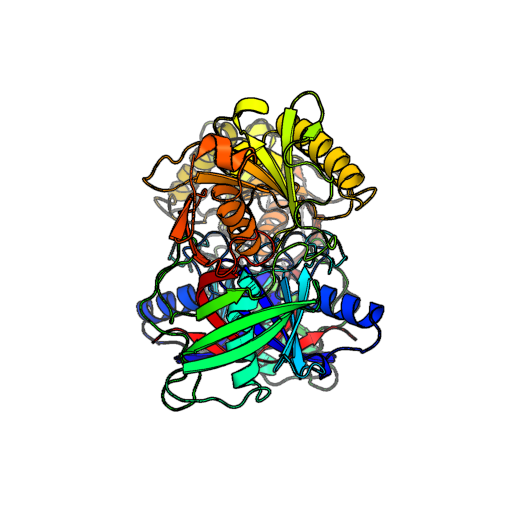 B N 1
ATOM 2961 C CA . GLU B 1 46 ? 0.73 -4.566 5.414 1 96.69 46 GLU B CA 1
ATOM 2962 C C . GLU B 1 46 ? -0.179 -5.504 4.621 1 96.69 46 GLU B C 1
ATOM 2964 O O . GLU B 1 46 ? -1.317 -5.148 4.309 1 96.69 46 GLU B O 1
ATOM 2969 N N . ILE B 1 47 ? 0.328 -6.645 4.328 1 95.81 47 ILE B N 1
ATOM 2970 C CA . ILE B 1 47 ? -0.269 -7.566 3.365 1 95.81 47 ILE B CA 1
ATOM 2971 C C . ILE B 1 47 ? -1.571 -8.133 3.93 1 95.81 47 ILE B C 1
ATOM 2973 O O . ILE B 1 47 ? -2.451 -8.547 3.176 1 95.81 47 ILE B O 1
ATOM 2977 N N . ASP B 1 48 ? -1.758 -8.188 5.262 1 96.56 48 ASP B N 1
ATOM 2978 C CA . ASP B 1 48 ? -2.932 -8.758 5.914 1 96.56 48 ASP B CA 1
ATOM 2979 C C . ASP B 1 48 ? -3.873 -7.664 6.414 1 96.56 48 ASP B C 1
ATOM 2981 O O . ASP B 1 48 ? -4.516 -7.82 7.453 1 96.56 48 ASP B O 1
ATOM 2985 N N . GLY B 1 49 ? -3.963 -6.57 5.777 1 97.69 49 GLY B N 1
ATOM 2986 C CA . GLY B 1 49 ? -4.844 -5.449 6.07 1 97.69 49 GLY B CA 1
ATOM 2987 C C . GLY B 1 49 ? -5.004 -4.496 4.898 1 97.69 49 GLY B C 1
ATOM 2988 O O . GLY B 1 49 ? -4.543 -4.781 3.791 1 97.69 49 GLY B O 1
ATOM 2989 N N . ILE B 1 50 ? -5.68 -3.375 5.113 1 98.31 50 ILE B N 1
ATOM 2990 C CA . ILE B 1 50 ? -6.023 -2.486 4.008 1 98.31 50 ILE B CA 1
ATOM 2991 C C . ILE B 1 50 ? -4.895 -1.483 3.783 1 98.31 50 ILE B C 1
ATOM 2993 O O . ILE B 1 50 ? -4.914 -0.721 2.814 1 98.31 50 ILE B O 1
ATOM 2997 N N . GLY B 1 51 ? -3.861 -1.468 4.66 1 98.06 51 GLY B N 1
ATOM 2998 C CA . GLY B 1 51 ? -2.756 -0.531 4.539 1 98.06 51 GLY B CA 1
ATOM 2999 C C . GLY B 1 51 ? -1.958 -0.712 3.262 1 98.06 51 GLY B C 1
ATOM 3000 O O . GLY B 1 51 ? -1.961 -1.794 2.67 1 98.06 51 GLY B O 1
ATOM 3001 N N . GLY B 1 52 ? -1.261 0.316 2.898 1 96.62 52 GLY B N 1
ATOM 3002 C CA . GLY B 1 52 ? -0.539 0.319 1.637 1 96.62 52 GLY B CA 1
ATOM 3003 C C . GLY B 1 52 ? 0.955 0.111 1.803 1 96.62 52 GLY B C 1
ATOM 3004 O O . GLY B 1 52 ? 1.707 0.168 0.828 1 96.62 52 GLY B O 1
ATOM 3005 N N . GLY B 1 53 ? 1.42 -0.024 3.006 1 95 53 GLY B N 1
ATOM 3006 C CA . GLY B 1 53 ? 2.824 -0.333 3.225 1 95 53 GLY B CA 1
ATOM 3007 C C . GLY B 1 53 ? 3.707 0.9 3.262 1 95 53 GLY B C 1
ATOM 3008 O O . GLY B 1 53 ? 4.93 0.798 3.141 1 95 53 GLY B O 1
ATOM 3009 N N . SER B 1 54 ? 3.15 2.061 3.311 1 92.25 54 SER B N 1
ATOM 3010 C CA . SER B 1 54 ? 3.859 3.332 3.436 1 92.25 54 SER B CA 1
ATOM 3011 C C . SER B 1 54 ? 3.219 4.219 4.496 1 92.25 54 SER B C 1
ATOM 3013 O O . SER B 1 54 ? 2.018 4.121 4.754 1 92.25 54 SER B O 1
ATOM 3015 N N . PRO B 1 55 ? 4.074 5.09 5.082 1 90.19 55 PRO B N 1
ATOM 3016 C CA . PRO B 1 55 ? 3.48 6.012 6.055 1 90.19 55 PRO B CA 1
ATOM 3017 C C . PRO B 1 55 ? 2.377 6.879 5.449 1 90.19 55 PRO B C 1
ATOM 3019 O O . PRO B 1 55 ? 1.437 7.262 6.145 1 90.19 55 PRO B O 1
ATOM 3022 N N . GLN B 1 56 ? 2.389 7.18 4.168 1 93 56 GLN B N 1
ATOM 3023 C CA . GLN B 1 56 ? 1.421 8.031 3.486 1 93 56 GLN B CA 1
ATOM 3024 C C . GLN B 1 56 ? 0.129 7.273 3.195 1 93 56 GLN B C 1
ATOM 3026 O O . GLN B 1 56 ? -0.902 7.883 2.902 1 93 56 GLN B O 1
ATOM 3031 N N . THR B 1 57 ? 0.192 5.898 3.271 1 96.62 57 THR B N 1
ATOM 3032 C CA . THR B 1 57 ? -0.981 5.102 2.932 1 96.62 57 THR B CA 1
ATOM 3033 C C . THR B 1 57 ? -1.341 4.152 4.074 1 96.62 57 THR B C 1
ATOM 3035 O O . THR B 1 57 ? -1.978 3.121 3.852 1 96.62 57 THR B O 1
ATOM 3038 N N . SER B 1 58 ? -0.809 4.367 5.207 1 96.38 58 SER B N 1
ATOM 3039 C CA . SER B 1 58 ? -1.107 3.621 6.426 1 96.38 58 SER B CA 1
ATOM 3040 C C . SER B 1 58 ? -1.602 4.547 7.535 1 96.38 58 SER B C 1
ATOM 3042 O O . SER B 1 58 ? -0.925 4.727 8.547 1 96.38 58 SER B O 1
ATOM 3044 N N . LYS B 1 59 ? -2.811 5.078 7.273 1 97 59 LYS B N 1
ATOM 3045 C CA . LYS B 1 59 ? -3.381 6.102 8.141 1 97 59 LYS B CA 1
ATOM 3046 C C . LYS B 1 59 ? -4.832 5.785 8.492 1 97 59 LYS B C 1
ATOM 3048 O O . LYS B 1 59 ? -5.516 5.078 7.742 1 97 59 LYS B O 1
ATOM 3053 N N . VAL B 1 60 ? -5.258 6.266 9.703 1 98.75 60 VAL B N 1
ATOM 3054 C CA . VAL B 1 60 ? -6.645 6.07 10.109 1 98.75 60 VAL B CA 1
ATOM 3055 C C . VAL B 1 60 ? -7.234 7.398 10.586 1 98.75 60 VAL B C 1
ATOM 3057 O O . VAL B 1 60 ? -6.574 8.156 11.297 1 98.75 60 VAL B O 1
ATOM 3060 N N . ALA B 1 61 ? -8.391 7.711 10.102 1 98.88 61 ALA B N 1
ATOM 3061 C CA . ALA B 1 61 ? -9.219 8.789 10.625 1 98.88 61 ALA B CA 1
ATOM 3062 C C . ALA B 1 61 ? -10.414 8.242 11.398 1 98.88 61 ALA B C 1
ATOM 3064 O O . ALA B 1 61 ? -11.195 7.449 10.875 1 98.88 61 ALA B O 1
ATOM 3065 N N . ILE B 1 62 ? -10.523 8.578 12.602 1 98.88 62 ILE B N 1
ATOM 3066 C CA . ILE B 1 62 ? -11.688 8.25 13.43 1 98.88 62 ILE B CA 1
ATOM 3067 C C . ILE B 1 62 ? -12.562 9.492 13.602 1 98.88 62 ILE B C 1
ATOM 3069 O O . ILE B 1 62 ? -12.086 10.539 14.047 1 98.88 62 ILE B O 1
ATOM 3073 N N . VAL B 1 63 ? -13.844 9.398 13.258 1 98.88 63 VAL B N 1
ATOM 3074 C CA . VAL B 1 63 ? -14.727 10.562 13.203 1 98.88 63 VAL B CA 1
ATOM 3075 C C . VAL B 1 63 ? -15.945 10.328 14.102 1 98.88 63 VAL B C 1
ATOM 3077 O O . VAL B 1 63 ? -16.469 9.211 14.164 1 98.88 63 VAL B O 1
ATOM 3080 N N . SER B 1 64 ? -16.359 11.297 14.797 1 98.75 64 SER B N 1
ATOM 3081 C CA . SER B 1 64 ? -17.547 11.273 15.625 1 98.75 64 SER B CA 1
ATOM 3082 C C . SER B 1 64 ? -18.219 12.641 15.68 1 98.75 64 SER B C 1
ATOM 3084 O O . SER B 1 64 ? -17.625 13.641 15.258 1 98.75 64 SER B O 1
ATOM 3086 N N . LYS B 1 65 ? -19.453 12.672 16.109 1 98.31 65 LYS B N 1
ATOM 3087 C CA . LYS B 1 65 ? -20.047 13.953 16.438 1 98.31 65 LYS B CA 1
ATOM 3088 C C . LYS B 1 65 ? -19.266 14.656 17.547 1 98.31 65 LYS B C 1
ATOM 3090 O O . LYS B 1 65 ? -18.828 14.023 18.516 1 98.31 65 LYS B O 1
ATOM 3095 N N . SER B 1 66 ? -19.141 15.953 17.375 1 98.25 66 SER B N 1
ATOM 3096 C CA . SER B 1 66 ? -18.344 16.688 18.359 1 98.25 66 SER B CA 1
ATOM 3097 C C . SER B 1 66 ? -19.141 17 19.609 1 98.25 66 SER B C 1
ATOM 3099 O O . SER B 1 66 ? -20.344 17.234 19.531 1 98.25 66 SER B O 1
ATOM 3101 N N . THR B 1 67 ? -18.391 17.031 20.703 1 94.31 67 THR B N 1
ATOM 3102 C CA . THR B 1 67 ? -19.016 17.484 21.938 1 94.31 67 THR B CA 1
ATOM 3103 C C . THR B 1 67 ? -18.812 18.984 22.125 1 94.31 67 THR B C 1
ATOM 3105 O O . THR B 1 67 ? -19.406 19.609 23 1 94.31 67 THR B O 1
ATOM 3108 N N . SER B 1 68 ? -17.969 19.516 21.328 1 95.81 68 SER B N 1
ATOM 3109 C CA . SER B 1 68 ? -17.703 20.953 21.375 1 95.81 68 SER B CA 1
ATOM 3110 C C . SER B 1 68 ? -18.781 21.734 20.625 1 95.81 68 SER B C 1
ATOM 3112 O O . SER B 1 68 ? -19.219 21.312 19.562 1 95.81 68 SER B O 1
ATOM 3114 N N . GLN B 1 69 ? -19.188 22.891 21.125 1 95.44 69 GLN B N 1
ATOM 3115 C CA . GLN B 1 69 ? -20.156 23.75 20.438 1 95.44 69 GLN B CA 1
ATOM 3116 C C . GLN B 1 69 ? -19.516 24.453 19.25 1 95.44 69 GLN B C 1
ATOM 3118 O O . GLN B 1 69 ? -20.219 25.031 18.406 1 95.44 69 GLN B O 1
ATOM 3123 N N . GLN B 1 70 ? -18.234 24.391 19.188 1 96.75 70 GLN B N 1
ATOM 3124 C CA . GLN B 1 70 ? -17.5 25.109 18.156 1 96.75 70 GLN B CA 1
ATOM 3125 C C . GLN B 1 70 ? -17.266 24.234 16.938 1 96.75 70 GLN B C 1
ATOM 3127 O O . GLN B 1 70 ? -16.719 24.688 15.93 1 96.75 70 GLN B O 1
ATOM 3132 N N . ALA B 1 71 ? -17.688 23 17.031 1 98.56 71 ALA B N 1
ATOM 3133 C CA . ALA B 1 71 ? -17.422 22.062 15.938 1 98.56 71 ALA B CA 1
ATOM 3134 C C . ALA B 1 71 ? -18.609 21.156 15.688 1 98.56 71 ALA B C 1
ATOM 3136 O O . ALA B 1 71 ? -19.406 20.875 16.594 1 98.56 71 ALA B O 1
ATOM 3137 N N . ASP B 1 72 ? -18.766 20.734 14.453 1 98.75 72 ASP B N 1
ATOM 3138 C CA . ASP B 1 72 ? -19.766 19.734 14.086 1 98.75 72 ASP B CA 1
ATOM 3139 C C . ASP B 1 72 ? -19.281 18.328 14.391 1 98.75 72 ASP B C 1
ATOM 3141 O O . ASP B 1 72 ? -20.047 17.484 14.883 1 98.75 72 ASP B O 1
ATOM 3145 N N . ILE B 1 73 ? -18.016 18.062 14.102 1 98.88 73 ILE B N 1
ATOM 3146 C CA . ILE B 1 73 ? -17.469 16.719 14.273 1 98.88 73 ILE B CA 1
ATOM 3147 C C . ILE B 1 73 ? -16.094 16.797 14.906 1 98.88 73 ILE B C 1
ATOM 3149 O O . ILE B 1 73 ? -15.438 17.844 14.883 1 98.88 73 ILE B O 1
ATOM 3153 N N . ASP B 1 74 ? -15.703 15.664 15.578 1 98.69 74 ASP B N 1
ATOM 3154 C CA . ASP B 1 74 ? -14.336 15.422 16.031 1 98.69 74 ASP B CA 1
ATOM 3155 C C . ASP B 1 74 ? -13.602 14.492 15.07 1 98.69 74 ASP B C 1
ATOM 3157 O O . ASP B 1 74 ? -14.188 13.539 14.555 1 98.69 74 ASP B O 1
ATOM 3161 N N . TYR B 1 75 ? -12.438 14.828 14.797 1 98.62 75 TYR B N 1
ATOM 3162 C CA . TYR B 1 75 ? -11.516 14.039 13.984 1 98.62 75 TYR B CA 1
ATOM 3163 C C . TYR B 1 75 ? -10.281 13.656 14.781 1 98.62 75 TYR B C 1
ATOM 3165 O O . TYR B 1 75 ? -9.523 14.523 15.227 1 98.62 75 TYR B O 1
ATOM 3173 N N . LEU B 1 76 ? -10.07 12.352 15.016 1 98.25 76 LEU B N 1
ATOM 3174 C CA . LEU B 1 76 ? -8.844 11.82 15.594 1 98.25 76 LEU B CA 1
ATOM 3175 C C . LEU B 1 76 ? -8.008 11.117 14.531 1 98.25 76 LEU B C 1
ATOM 3177 O O . LEU B 1 76 ? -8.461 10.133 13.93 1 98.25 76 LEU B O 1
ATOM 3181 N N . PHE B 1 77 ? -6.855 11.672 14.328 1 97.5 77 PHE B N 1
ATOM 3182 C CA . PHE B 1 77 ? -5.906 11.047 13.414 1 97.5 77 PHE B CA 1
ATOM 3183 C C . PHE B 1 77 ? -5.062 10.008 14.133 1 97.5 77 PHE B C 1
ATOM 3185 O O . PHE B 1 77 ? -4.582 10.25 15.242 1 97.5 77 PHE B O 1
ATOM 3192 N N . VAL B 1 78 ? -4.891 8.875 13.523 1 97 78 VAL B N 1
ATOM 3193 C CA . VAL B 1 78 ? -4.012 7.832 14.039 1 97 78 VAL B CA 1
ATOM 3194 C C . VAL B 1 78 ? -3.01 7.418 12.969 1 97 78 VAL B C 1
ATOM 3196 O O . VAL B 1 78 ? -3.395 6.918 11.906 1 97 78 VAL B O 1
ATOM 3199 N N . GLN B 1 79 ? -1.759 7.715 13.211 1 93.19 79 GLN B N 1
ATOM 3200 C CA . GLN B 1 79 ? -0.705 7.168 12.367 1 93.19 79 GLN B CA 1
ATOM 3201 C C . GLN B 1 79 ? -0.385 5.723 12.75 1 93.19 79 GLN B C 1
ATOM 3203 O O . GLN B 1 79 ? -0.007 5.449 13.891 1 93.19 79 GLN B O 1
ATOM 3208 N N . VAL B 1 80 ? -0.556 4.844 11.836 1 94.75 80 VAL B N 1
ATOM 3209 C CA . VAL B 1 80 ? -0.182 3.447 12.039 1 94.75 80 VAL B CA 1
ATOM 3210 C C . VAL B 1 80 ? 1.242 3.213 11.547 1 94.75 80 VAL B C 1
ATOM 3212 O O . VAL B 1 80 ? 1.571 3.555 10.406 1 94.75 80 VAL B O 1
ATOM 3215 N N . ILE B 1 81 ? 2.131 2.713 12.398 1 90.75 81 ILE B N 1
ATOM 3216 C CA . ILE B 1 81 ? 3.504 2.424 11.992 1 90.75 81 ILE B CA 1
ATOM 3217 C C . ILE B 1 81 ? 3.553 1.097 11.242 1 90.75 81 ILE B C 1
ATOM 3219 O O . ILE B 1 81 ? 3.207 0.049 11.789 1 90.75 81 ILE B O 1
ATOM 3223 N N . VAL B 1 82 ? 3.969 1.125 10.039 1 91.94 82 VAL B N 1
ATOM 3224 C CA . VAL B 1 82 ? 3.822 0.03 9.086 1 91.94 82 VAL B CA 1
ATOM 3225 C C . VAL B 1 82 ? 4.508 -1.222 9.625 1 91.94 82 VAL B C 1
ATOM 3227 O O . VAL B 1 82 ? 3.885 -2.277 9.742 1 91.94 82 VAL B O 1
ATOM 3230 N N . ASN B 1 83 ? 5.789 -1.076 10.055 1 91.25 83 ASN B N 1
ATOM 3231 C CA . ASN B 1 83 ? 6.621 -2.24 10.344 1 91.25 83 ASN B CA 1
ATOM 3232 C C . ASN B 1 83 ? 6.523 -2.648 11.812 1 91.25 83 ASN B C 1
ATOM 3234 O O . ASN B 1 83 ? 7.086 -3.668 12.211 1 91.25 83 ASN B O 1
ATOM 3238 N N . GLU B 1 84 ? 5.828 -1.769 12.523 1 91.12 84 GLU B N 1
ATOM 3239 C CA . GLU B 1 84 ? 5.68 -2.023 13.953 1 91.12 84 GLU B CA 1
ATOM 3240 C C . GLU B 1 84 ? 4.207 -2.068 14.359 1 91.12 84 GLU B C 1
ATOM 3242 O O . GLU B 1 84 ? 3.387 -1.331 13.805 1 91.12 84 GLU B O 1
ATOM 3247 N N . ARG B 1 85 ? 3.887 -2.93 15.266 1 91.75 85 ARG B N 1
ATOM 3248 C CA . ARG B 1 85 ? 2.52 -2.963 15.781 1 91.75 85 ARG B CA 1
ATOM 3249 C C . ARG B 1 85 ? 2.301 -1.881 16.828 1 91.75 85 ARG B C 1
ATOM 3251 O O . ARG B 1 85 ? 2.062 -2.184 18 1 91.75 85 ARG B O 1
ATOM 3258 N N . ARG B 1 86 ? 2.355 -0.665 16.375 1 92.88 86 ARG B N 1
ATOM 3259 C CA . ARG B 1 86 ? 2.15 0.503 17.234 1 92.88 86 ARG B CA 1
ATOM 3260 C C . ARG B 1 86 ? 1.471 1.629 16.453 1 92.88 86 ARG B C 1
ATOM 3262 O O . ARG B 1 86 ? 1.597 1.714 15.234 1 92.88 86 ARG B O 1
ATOM 3269 N N . VAL B 1 87 ? 0.667 2.389 17.188 1 93.81 87 VAL B N 1
ATOM 3270 C CA . VAL B 1 87 ? 0.043 3.578 16.625 1 93.81 87 VAL B CA 1
ATOM 3271 C C . VAL B 1 87 ? 0.571 4.824 17.328 1 93.81 87 VAL B C 1
ATOM 3273 O O . VAL B 1 87 ? 1.114 4.742 18.422 1 93.81 87 VAL B O 1
ATOM 3276 N N . ASP B 1 88 ? 0.585 5.934 16.672 1 90.25 88 ASP B N 1
ATOM 3277 C CA . ASP B 1 88 ? 0.964 7.234 17.203 1 90.25 88 ASP B CA 1
ATOM 3278 C C . ASP B 1 88 ? -0.139 8.266 16.984 1 90.25 88 ASP B C 1
ATOM 3280 O O . ASP B 1 88 ? -0.536 8.516 15.844 1 90.25 88 ASP B O 1
ATOM 3284 N N . ILE B 1 89 ? -0.672 8.828 18.016 1 91.69 89 ILE B N 1
ATOM 3285 C CA . ILE B 1 89 ? -1.741 9.812 17.875 1 91.69 89 ILE B CA 1
ATOM 3286 C C . ILE B 1 89 ? -1.195 11.211 18.141 1 91.69 89 ILE B C 1
ATOM 3288 O O . ILE B 1 89 ? -1.961 12.172 18.25 1 91.69 89 ILE B O 1
ATOM 3292 N N . THR B 1 90 ? 0.102 11.359 18.219 1 84.19 90 THR B N 1
ATOM 3293 C CA . THR B 1 90 ? 0.692 12.656 18.547 1 84.19 90 THR B CA 1
ATOM 3294 C C . THR B 1 90 ? 0.635 13.594 17.344 1 84.19 90 THR B C 1
ATOM 3296 O O . THR B 1 90 ? 0.55 14.812 17.5 1 84.19 90 THR B O 1
ATOM 3299 N N . PRO B 1 91 ? 0.676 13.016 16.172 1 83.44 91 PRO B N 1
ATOM 3300 C CA . PRO B 1 91 ? 0.593 13.914 15.031 1 83.44 91 PRO B CA 1
ATOM 3301 C C . PRO B 1 91 ? -0.84 14.125 14.539 1 83.44 91 PRO B C 1
ATOM 3303 O O . PRO B 1 91 ? -1.747 13.398 14.961 1 83.44 91 PRO B O 1
ATOM 3306 N N . ASN B 1 92 ? -1.049 15.219 13.836 1 89.25 92 ASN B N 1
ATOM 3307 C CA . ASN B 1 92 ? -2.229 15.367 12.992 1 89.25 92 ASN B CA 1
ATOM 3308 C C . ASN B 1 92 ? -1.879 15.258 11.516 1 89.25 92 ASN B C 1
ATOM 3310 O O . ASN B 1 92 ? -0.704 15.297 11.141 1 89.25 92 ASN B O 1
ATOM 3314 N N . CYS B 1 93 ? -2.855 15.047 10.719 1 92.25 93 CYS B N 1
ATOM 3315 C CA . CYS B 1 93 ? -2.637 14.945 9.281 1 92.25 93 CYS B CA 1
ATOM 3316 C C . CYS B 1 93 ? -3.637 15.805 8.516 1 92.25 93 CYS B C 1
ATOM 3318 O O . CYS B 1 93 ? -4.816 15.461 8.43 1 92.25 93 CYS B O 1
ATOM 3320 N N . GLY B 1 94 ? -3.17 16.844 7.941 1 94.88 94 GLY B N 1
ATOM 3321 C CA . GLY B 1 94 ? -4.02 17.719 7.148 1 94.88 94 GLY B CA 1
ATOM 3322 C C . GLY B 1 94 ? -4.551 17.062 5.891 1 94.88 94 GLY B C 1
ATOM 3323 O O . GLY B 1 94 ? -5.629 17.406 5.41 1 94.88 94 GLY B O 1
ATOM 3324 N N . ASN B 1 95 ? -3.801 16.156 5.352 1 95.94 95 ASN B N 1
ATOM 3325 C CA . ASN B 1 95 ? -4.262 15.453 4.164 1 95.94 95 ASN B CA 1
ATOM 3326 C C . ASN B 1 95 ? -5.5 14.609 4.453 1 95.94 95 ASN B C 1
ATOM 3328 O O . ASN B 1 95 ? -6.512 14.719 3.758 1 95.94 95 ASN B O 1
ATOM 3332 N N . MET B 1 96 ? -5.406 13.773 5.484 1 97.5 96 MET B N 1
ATOM 3333 C CA . MET B 1 96 ? -6.562 12.961 5.848 1 97.5 96 MET B CA 1
ATOM 3334 C C . MET B 1 96 ? -7.766 13.836 6.172 1 97.5 96 MET B C 1
ATOM 3336 O O . MET B 1 96 ? -8.906 13.477 5.863 1 97.5 96 MET B O 1
ATOM 3340 N N . LEU B 1 97 ? -7.488 14.992 6.742 1 97.69 97 LEU B N 1
ATOM 3341 C CA . LEU B 1 97 ? -8.531 15.945 7.109 1 97.69 97 LEU B CA 1
ATOM 3342 C C . LEU B 1 97 ? -9.336 16.375 5.887 1 97.69 97 LEU B C 1
ATOM 3344 O O . LEU B 1 97 ? -10.531 16.672 5.996 1 97.69 97 LEU B O 1
ATOM 3348 N N . CYS B 1 98 ? -8.742 16.312 4.707 1 97.38 98 CYS B N 1
ATOM 3349 C CA . CYS B 1 98 ? -9.398 16.703 3.471 1 97.38 98 CYS B CA 1
ATOM 3350 C C . CYS B 1 98 ? -10.617 15.828 3.195 1 97.38 98 CYS B C 1
ATOM 3352 O O . CYS B 1 98 ? -11.578 16.266 2.559 1 97.38 98 CYS B O 1
ATOM 3354 N N . ALA B 1 99 ? -10.594 14.633 3.686 1 98.69 99 ALA B N 1
ATOM 3355 C CA . ALA B 1 99 ? -11.641 13.68 3.338 1 98.69 99 ALA B CA 1
ATOM 3356 C C . ALA B 1 99 ? -12.656 13.547 4.469 1 98.69 99 ALA B C 1
ATOM 3358 O O . ALA B 1 99 ? -13.711 12.93 4.297 1 98.69 99 ALA B O 1
ATOM 3359 N N . VAL B 1 100 ? -12.398 14.188 5.629 1 98.81 100 VAL B N 1
ATOM 3360 C CA . VAL B 1 100 ? -13.188 13.977 6.84 1 98.81 100 VAL B CA 1
ATOM 3361 C C . VAL B 1 100 ? -14.57 14.594 6.668 1 98.81 100 VAL B C 1
ATOM 3363 O O . VAL B 1 100 ? -15.578 14 7.07 1 98.81 100 VAL B O 1
ATOM 3366 N N . GLY B 1 101 ? -14.609 15.82 6.094 1 98.81 101 GLY B N 1
ATOM 3367 C CA . GLY B 1 101 ? -15.891 16.484 5.914 1 98.81 101 GLY B CA 1
ATOM 3368 C C . GLY B 1 101 ? -16.859 15.695 5.055 1 98.81 101 GLY B C 1
ATOM 3369 O O . GLY B 1 101 ? -18.016 15.484 5.441 1 98.81 101 GLY B O 1
ATOM 3370 N N . GLY B 1 102 ? -16.406 15.297 3.826 1 98.75 102 GLY B N 1
ATOM 3371 C CA . GLY B 1 102 ? -17.234 14.484 2.955 1 98.75 102 GLY B CA 1
ATOM 3372 C C . GLY B 1 102 ? -17.703 13.195 3.609 1 98.75 102 GLY B C 1
ATOM 3373 O O . GLY B 1 102 ? -18.875 12.828 3.512 1 98.75 102 GLY B O 1
ATOM 3374 N N . PHE B 1 103 ? -16.781 12.539 4.316 1 98.88 103 PHE B N 1
ATOM 3375 C CA . PHE B 1 103 ? -17.109 11.312 5.043 1 98.88 103 PHE B CA 1
ATOM 3376 C C . PHE B 1 103 ? -18.219 11.555 6.059 1 98.88 103 PHE B C 1
ATOM 3378 O O . PHE B 1 103 ? -19.172 10.781 6.141 1 98.88 103 PHE B O 1
ATOM 3385 N N . ALA B 1 104 ? -18.078 12.602 6.848 1 98.88 104 ALA B N 1
ATOM 3386 C CA . ALA B 1 104 ? -19.031 12.922 7.898 1 98.88 104 ALA B CA 1
ATOM 3387 C C . ALA B 1 104 ? -20.422 13.172 7.309 1 98.88 104 ALA B C 1
ATOM 3389 O O . ALA B 1 104 ? -21.422 12.719 7.855 1 98.88 104 ALA B O 1
ATOM 3390 N N . ILE B 1 105 ? -20.469 13.938 6.215 1 98.81 105 ILE B N 1
ATOM 3391 C CA . ILE B 1 105 ? -21.734 14.219 5.551 1 98.81 105 ILE B CA 1
ATOM 3392 C C . ILE B 1 105 ? -22.375 12.914 5.082 1 98.81 105 ILE B C 1
ATOM 3394 O O . ILE B 1 105 ? -23.562 12.664 5.34 1 98.81 105 ILE B O 1
ATOM 3398 N N . GLU B 1 106 ? -21.594 12.023 4.473 1 98.5 106 GLU B N 1
ATOM 3399 C CA . GLU B 1 106 ? -22.109 10.773 3.918 1 98.5 106 GLU B CA 1
ATOM 3400 C C . GLU B 1 106 ? -22.562 9.828 5.02 1 98.5 106 GLU B C 1
ATOM 3402 O O . GLU B 1 106 ? -23.484 9.031 4.82 1 98.5 106 GLU B O 1
ATOM 3407 N N . LYS B 1 107 ? -21.984 9.961 6.172 1 98.38 107 LYS B N 1
ATOM 3408 C CA . LYS B 1 107 ? -22.359 9.102 7.289 1 98.38 107 LYS B CA 1
ATOM 3409 C C . LYS B 1 107 ? -23.5 9.711 8.102 1 98.38 107 LYS B C 1
ATOM 3411 O O . LYS B 1 107 ? -23.938 9.133 9.102 1 98.38 107 LYS B O 1
ATOM 3416 N N . GLY B 1 108 ? -23.906 10.891 7.762 1 98 108 GLY B N 1
ATOM 3417 C CA . GLY B 1 108 ? -25.078 11.508 8.375 1 98 108 GLY B CA 1
ATOM 3418 C C . GLY B 1 108 ? -24.75 12.273 9.641 1 98 108 GLY B C 1
ATOM 3419 O O . GLY B 1 108 ? -25.641 12.617 10.414 1 98 108 GLY B O 1
ATOM 3420 N N . LEU B 1 109 ? -23.469 12.523 9.898 1 98.5 109 LEU B N 1
ATOM 3421 C CA . LEU B 1 109 ? -23.078 13.258 11.094 1 98.5 109 LEU B CA 1
ATOM 3422 C C . LEU B 1 109 ? -23.328 14.758 10.922 1 98.5 109 LEU B C 1
ATOM 3424 O O . LEU B 1 109 ? -23.469 15.484 11.906 1 98.5 109 LEU B O 1
ATOM 3428 N N . VAL B 1 110 ? -23.25 15.219 9.672 1 98.5 110 VAL B N 1
ATOM 3429 C CA . VAL B 1 110 ? -23.484 16.609 9.328 1 98.5 110 VAL B CA 1
ATOM 3430 C C . VAL B 1 110 ? -24.516 16.703 8.203 1 98.5 110 VAL B C 1
ATOM 3432 O O . VAL B 1 110 ? -24.406 15.984 7.207 1 98.5 110 VAL B O 1
ATOM 3435 N N . ALA B 1 111 ? -25.5 17.547 8.336 1 98.12 111 ALA B N 1
ATOM 3436 C CA . ALA B 1 111 ? -26.469 17.766 7.277 1 98.12 111 ALA B CA 1
ATOM 3437 C C . ALA B 1 111 ? -25.859 18.578 6.137 1 98.12 111 ALA B C 1
ATOM 3439 O O . ALA B 1 111 ? -25.141 19.562 6.371 1 98.12 111 ALA B O 1
ATOM 3440 N N . ALA B 1 112 ? -26.141 18.156 4.945 1 98.25 112 ALA B N 1
ATOM 3441 C CA . ALA B 1 112 ? -25.594 18.828 3.771 1 98.25 112 ALA B CA 1
ATOM 3442 C C . ALA B 1 112 ? -26.406 20.062 3.412 1 98.25 112 ALA B C 1
ATOM 3444 O O . ALA B 1 112 ? -27.625 20.078 3.559 1 98.25 112 ALA B O 1
ATOM 3445 N N . ASN B 1 113 ? -25.688 21.031 3.023 1 97.12 113 ASN B N 1
ATOM 3446 C CA . ASN B 1 113 ? -26.25 22.188 2.342 1 97.12 113 ASN B CA 1
ATOM 3447 C C . ASN B 1 113 ? -25.969 22.156 0.844 1 97.12 113 ASN B C 1
ATOM 3449 O O . ASN B 1 113 ? -25.422 21.172 0.334 1 97.12 113 ASN B O 1
ATOM 3453 N N . SER B 1 114 ? -26.469 23.172 0.109 1 97.25 114 SER B N 1
ATOM 3454 C CA . SER B 1 114 ? -26.203 23.328 -1.317 1 97.25 114 SER B CA 1
ATOM 3455 C C . SER B 1 114 ? -25.766 24.75 -1.644 1 97.25 114 SER B C 1
ATOM 3457 O O . SER B 1 114 ? -26.328 25.703 -1.106 1 97.25 114 SER B O 1
ATOM 3459 N N . PRO B 1 115 ? -24.797 24.891 -2.582 1 97.94 115 PRO B N 1
ATOM 3460 C CA . PRO B 1 115 ? -24.016 23.891 -3.303 1 97.94 115 PRO B CA 1
ATOM 3461 C C . PRO B 1 115 ? -22.766 23.453 -2.537 1 97.94 115 PRO B C 1
ATOM 3463 O O . PRO B 1 115 ? -22.047 22.562 -2.982 1 97.94 115 PRO B O 1
ATOM 3466 N N . VAL B 1 116 ? -22.453 24.156 -1.423 1 98.62 116 VAL B N 1
ATOM 3467 C CA . VAL B 1 116 ? -21.281 23.891 -0.592 1 98.62 116 VAL B CA 1
ATOM 3468 C C . VAL B 1 116 ? -21.719 23.719 0.861 1 98.62 116 VAL B C 1
ATOM 3470 O O . VAL B 1 116 ? -22.609 24.406 1.342 1 98.62 116 VAL B O 1
ATOM 3473 N N . THR B 1 117 ? -21.188 22.781 1.547 1 98.81 117 THR B N 1
ATOM 3474 C CA . THR B 1 117 ? -21.391 22.562 2.977 1 98.81 117 THR B CA 1
ATOM 3475 C C . THR B 1 117 ? -20.109 22.844 3.756 1 98.81 117 THR B C 1
ATOM 3477 O O . THR B 1 117 ? -19.078 22.234 3.5 1 98.81 117 THR B O 1
ATOM 3480 N N . ARG B 1 118 ? -20.094 23.75 4.645 1 98.62 118 ARG B N 1
ATOM 3481 C CA . ARG B 1 118 ? -18.984 23.953 5.574 1 98.62 118 ARG B CA 1
ATOM 3482 C C . ARG B 1 118 ? -19.094 23.031 6.773 1 98.62 118 ARG B C 1
ATOM 3484 O O . ARG B 1 118 ? -20.094 23.047 7.496 1 98.62 118 ARG B O 1
ATOM 3491 N N . VAL B 1 119 ? -18.203 22.172 6.945 1 98.88 119 VAL B N 1
ATOM 3492 C CA . VAL B 1 119 ? -18.125 21.281 8.102 1 98.88 119 VAL B CA 1
ATOM 3493 C C . VAL B 1 119 ? -17.078 21.828 9.086 1 98.88 119 VAL B C 1
ATOM 3495 O O . VAL B 1 119 ? -15.906 21.984 8.734 1 98.88 119 VAL B O 1
ATOM 3498 N N . ARG B 1 120 ? -17.469 22.172 10.32 1 98.69 120 ARG B N 1
ATOM 3499 C CA . ARG B 1 120 ? -16.547 22.578 11.375 1 98.69 120 ARG B CA 1
ATOM 3500 C C . ARG B 1 120 ? -15.953 21.375 12.094 1 98.69 120 ARG B C 1
ATOM 3502 O O . ARG B 1 120 ? -16.672 20.578 12.695 1 98.69 120 ARG B O 1
ATOM 3509 N N . ILE B 1 121 ? -14.625 21.281 12.031 1 98.69 121 ILE B N 1
ATOM 3510 C CA . ILE B 1 121 ? -13.953 20.062 12.5 1 98.69 121 ILE B CA 1
ATOM 3511 C C . ILE B 1 121 ? -13.062 20.406 13.688 1 98.69 121 ILE B C 1
ATOM 3513 O O . ILE B 1 121 ? -12.266 21.359 13.633 1 98.69 121 ILE B O 1
ATOM 3517 N N . ARG B 1 122 ? -13.203 19.719 14.758 1 98.38 122 ARG B N 1
ATOM 3518 C CA . ARG B 1 122 ? -12.227 19.766 15.836 1 98.38 122 ARG B CA 1
ATOM 3519 C C . ARG B 1 122 ? -11.203 18.641 15.68 1 98.38 122 ARG B C 1
ATOM 3521 O O . ARG B 1 122 ? -11.555 17.453 15.688 1 98.38 122 ARG B O 1
ATOM 3528 N N . ASN B 1 123 ? -9.984 18.984 15.414 1 96.75 123 ASN B N 1
ATOM 3529 C CA . ASN B 1 123 ? -8.883 18.031 15.469 1 96.75 123 ASN B CA 1
ATOM 3530 C C . ASN B 1 123 ? -8.539 17.641 16.906 1 96.75 123 ASN B C 1
ATOM 3532 O O . ASN B 1 123 ? -7.965 18.453 17.641 1 96.75 123 ASN B O 1
ATOM 3536 N N . VAL B 1 124 ? -8.758 16.438 17.234 1 95.44 124 VAL B N 1
ATOM 3537 C CA . VAL B 1 124 ? -8.641 15.977 18.609 1 95.44 124 VAL B CA 1
ATOM 3538 C C . VAL B 1 124 ? -7.168 15.836 18.984 1 95.44 124 VAL B C 1
ATOM 3540 O O . VAL B 1 124 ? -6.797 16.016 20.141 1 95.44 124 VAL B O 1
ATOM 3543 N N . ASN B 1 125 ? -6.297 15.523 18.016 1 93.12 125 ASN B N 1
ATOM 3544 C CA . ASN B 1 125 ? -4.871 15.367 18.312 1 93.12 125 ASN B CA 1
ATOM 3545 C C . ASN B 1 125 ? -4.281 16.641 18.906 1 93.12 125 ASN B C 1
ATOM 3547 O O . ASN B 1 125 ? -3.385 16.578 19.75 1 93.12 125 ASN B O 1
ATOM 3551 N N . THR B 1 126 ? -4.801 17.828 18.438 1 90.31 126 THR B N 1
ATOM 3552 C CA . THR B 1 126 ? -4.168 19.094 18.766 1 90.31 126 THR B CA 1
ATOM 3553 C C . THR B 1 126 ? -5.176 20.062 19.391 1 90.31 126 THR B C 1
ATOM 3555 O O . THR B 1 126 ? -4.816 21.172 19.781 1 90.31 126 THR B O 1
ATOM 3558 N N . ASN B 1 127 ? -6.352 19.641 19.484 1 91.81 127 ASN B N 1
ATOM 3559 C CA . ASN B 1 127 ? -7.453 20.484 19.953 1 91.81 127 ASN B CA 1
ATOM 3560 C C . ASN B 1 127 ? -7.539 21.781 19.156 1 91.81 127 ASN B C 1
ATOM 3562 O O . ASN B 1 127 ? -7.641 22.859 19.75 1 91.81 127 ASN B O 1
ATOM 3566 N N . THR B 1 128 ? -7.398 21.703 17.891 1 93.88 128 THR B N 1
ATOM 3567 C CA . THR B 1 128 ? -7.535 22.844 16.984 1 93.88 128 THR B CA 1
ATOM 3568 C C . THR B 1 128 ? -8.789 22.688 16.125 1 93.88 128 THR B C 1
ATOM 3570 O O . THR B 1 128 ? -9.414 21.625 16.109 1 93.88 128 THR B O 1
ATOM 3573 N N . PHE B 1 129 ? -9.172 23.812 15.492 1 96.69 129 PHE B N 1
ATOM 3574 C CA . PHE B 1 129 ? -10.406 23.859 14.727 1 96.69 129 PHE B CA 1
ATOM 3575 C C . PHE B 1 129 ? -10.125 24.188 13.266 1 96.69 129 PHE B C 1
ATOM 3577 O O . PHE B 1 129 ? -9.281 25.031 12.961 1 96.69 129 PHE B O 1
ATOM 3584 N N . VAL B 1 130 ? -10.789 23.453 12.383 1 97.81 130 VAL B N 1
ATOM 3585 C CA . VAL B 1 130 ? -10.617 23.609 10.945 1 97.81 130 VAL B CA 1
ATOM 3586 C C . VAL B 1 130 ? -11.984 23.656 10.266 1 97.81 130 VAL B C 1
ATOM 3588 O O . VAL B 1 130 ? -12.891 22.891 10.602 1 97.81 130 VAL B O 1
ATOM 3591 N N . ASP B 1 131 ? -12.164 24.656 9.43 1 98.44 131 ASP B N 1
ATOM 3592 C CA . ASP B 1 131 ? -13.32 24.656 8.547 1 98.44 131 ASP B CA 1
ATOM 3593 C C . ASP B 1 131 ? -13.016 23.938 7.234 1 98.44 131 ASP B C 1
ATOM 3595 O O . ASP B 1 131 ? -11.992 24.203 6.598 1 98.44 131 ASP B O 1
ATOM 3599 N N . ALA B 1 132 ? -13.852 23 6.875 1 98.75 132 ALA B N 1
ATOM 3600 C CA . ALA B 1 132 ? -13.75 22.312 5.594 1 98.75 132 ALA B CA 1
ATOM 3601 C C . ALA B 1 132 ? -14.945 22.625 4.703 1 98.75 132 ALA B C 1
ATOM 3603 O O . ALA B 1 132 ? -16.094 22.391 5.094 1 98.75 132 ALA B O 1
ATOM 3604 N N . ASP B 1 133 ? -14.75 23.188 3.584 1 98.81 133 ASP B N 1
ATOM 3605 C CA . ASP B 1 133 ? -15.797 23.438 2.604 1 98.81 133 ASP B CA 1
ATOM 3606 C C . ASP B 1 133 ? -15.883 22.312 1.577 1 98.81 133 ASP B C 1
ATOM 3608 O O . ASP B 1 133 ? -14.969 22.125 0.775 1 98.81 133 ASP B O 1
ATOM 3612 N N . ILE B 1 134 ? -17 21.609 1.614 1 98.81 134 ILE B N 1
ATOM 3613 C CA . ILE B 1 134 ? -17.219 20.422 0.793 1 98.81 134 ILE B CA 1
ATOM 3614 C C . ILE B 1 134 ? -18.234 20.734 -0.304 1 98.81 134 ILE B C 1
ATOM 3616 O O . ILE B 1 134 ? -19.281 21.312 -0.036 1 98.81 134 ILE B O 1
ATOM 3620 N N . GLN B 1 135 ? -17.906 20.344 -1.557 1 98.69 135 GLN B N 1
ATOM 3621 C CA . GLN B 1 135 ? -18.859 20.516 -2.648 1 98.69 135 GLN B CA 1
ATOM 3622 C C . GLN B 1 135 ? -20.047 19.562 -2.506 1 98.69 135 GLN B C 1
ATOM 3624 O O . GLN B 1 135 ? -19.875 18.344 -2.557 1 98.69 135 GLN B O 1
ATOM 3629 N N . THR B 1 136 ? -21.203 20.078 -2.35 1 98.56 136 THR B N 1
ATOM 3630 C CA . THR B 1 136 ? -22.406 19.297 -2.154 1 98.56 136 THR B CA 1
ATOM 3631 C C . THR B 1 136 ? -23.547 19.828 -3.008 1 98.56 136 THR B C 1
ATOM 3633 O O . THR B 1 136 ? -24.656 20.078 -2.506 1 98.56 136 THR B O 1
ATOM 3636 N N . PRO B 1 137 ? -23.25 19.859 -4.324 1 97.44 137 PRO B N 1
ATOM 3637 C CA . PRO B 1 137 ? -24.406 20.234 -5.145 1 97.44 137 PRO B CA 1
ATOM 3638 C C . PRO B 1 137 ? -25.594 19.297 -4.949 1 97.44 137 PRO B C 1
ATOM 3640 O O . PRO B 1 137 ? -25.438 18.078 -4.906 1 97.44 137 PRO B O 1
ATOM 3643 N N . ASP B 1 138 ? -26.812 19.891 -4.742 1 95.88 138 ASP B N 1
ATOM 3644 C CA . ASP B 1 138 ? -28.062 19.172 -4.52 1 95.88 138 ASP B CA 1
ATOM 3645 C C . ASP B 1 138 ? -28.016 18.359 -3.227 1 95.88 138 ASP B C 1
ATOM 3647 O O . ASP B 1 138 ? -28.578 17.266 -3.146 1 95.88 138 ASP B O 1
ATOM 3651 N N . GLY B 1 139 ? -27.125 18.703 -2.369 1 96.75 139 GLY B N 1
ATOM 3652 C CA . GLY B 1 139 ? -27.062 18.125 -1.035 1 96.75 139 GLY B CA 1
ATOM 3653 C C . GLY B 1 139 ? -26.312 16.812 -0.984 1 96.75 139 GLY B C 1
ATOM 3654 O O . GLY B 1 139 ? -26.469 16.031 -0.05 1 96.75 139 GLY B O 1
ATOM 3655 N N . GLN B 1 140 ? -25.594 16.578 -1.984 1 97 140 GLN B N 1
ATOM 3656 C CA . GLN B 1 140 ? -24.812 15.344 -2.02 1 97 140 GLN B CA 1
ATOM 3657 C C . GLN B 1 140 ? -23.328 15.641 -2.27 1 97 140 GLN B C 1
ATOM 3659 O O . GLN B 1 140 ? -22.984 16.5 -3.084 1 97 140 GLN B O 1
ATOM 3664 N N . VAL B 1 141 ? -22.5 14.961 -1.506 1 98.19 141 VAL B N 1
ATOM 3665 C CA . VAL B 1 141 ? -21.062 15.148 -1.677 1 98.19 141 VAL B CA 1
ATOM 3666 C C . VAL B 1 141 ? -20.656 14.781 -3.104 1 98.19 141 VAL B C 1
ATOM 3668 O O . VAL B 1 141 ? -21.062 13.734 -3.619 1 98.19 141 VAL B O 1
ATOM 3671 N N . VAL B 1 142 ? -19.922 15.602 -3.713 1 97.5 142 VAL B N 1
ATOM 3672 C CA . VAL B 1 142 ? -19.359 15.32 -5.027 1 97.5 142 VAL B CA 1
ATOM 3673 C C . VAL B 1 142 ? -17.844 15.297 -4.941 1 97.5 142 VAL B C 1
ATOM 3675 O O . VAL B 1 142 ? -17.219 16.25 -4.449 1 97.5 142 VAL B O 1
ATOM 3678 N N . TYR B 1 143 ? -17.234 14.234 -5.41 1 97.19 143 TYR B N 1
ATOM 3679 C CA . TYR B 1 143 ? -15.781 14.102 -5.391 1 97.19 143 TYR B CA 1
ATOM 3680 C C . TYR B 1 143 ? -15.172 14.5 -6.734 1 97.19 143 TYR B C 1
ATOM 3682 O O . TYR B 1 143 ? -14.039 14.969 -6.793 1 97.19 143 TYR B O 1
ATOM 3690 N N . GLU B 1 144 ? -15.883 14.383 -7.773 1 96.44 144 GLU B N 1
ATOM 3691 C CA . GLU B 1 144 ? -15.398 14.711 -9.109 1 96.44 144 GLU B CA 1
ATOM 3692 C C . GLU B 1 144 ? -15.367 16.219 -9.336 1 96.44 144 GLU B C 1
ATOM 3694 O O . GLU B 1 144 ? -16.25 16.938 -8.867 1 96.44 144 GLU B O 1
ATOM 3699 N N . GLY B 1 145 ? -14.375 16.656 -10.031 1 96.94 145 GLY B N 1
ATOM 3700 C CA . GLY B 1 145 ? -14.195 18.062 -10.352 1 96.94 145 GLY B CA 1
ATOM 3701 C C . GLY B 1 145 ? -12.922 18.344 -11.141 1 96.94 145 GLY B C 1
ATOM 3702 O O . GLY B 1 145 ? -12.281 17.406 -11.625 1 96.94 145 GLY B O 1
ATOM 3703 N N . ASP B 1 146 ? -12.523 19.562 -11.242 1 97 146 ASP B N 1
ATOM 3704 C CA . ASP B 1 146 ? -11.461 19.938 -12.164 1 97 146 ASP B CA 1
ATOM 3705 C C . ASP B 1 146 ? -10.219 20.406 -11.414 1 97 146 ASP B C 1
ATOM 3707 O O . ASP B 1 146 ? -9.219 20.781 -12.031 1 97 146 ASP B O 1
ATOM 3711 N N . THR B 1 147 ? -10.25 20.328 -10.141 1 97.88 147 THR B N 1
ATOM 3712 C CA . THR B 1 147 ? -9.117 20.812 -9.359 1 97.88 147 THR B CA 1
ATOM 3713 C C . THR B 1 147 ? -7.984 19.797 -9.359 1 97.88 147 THR B C 1
ATOM 3715 O O . THR B 1 147 ? -8.211 18.609 -9.133 1 97.88 147 THR B O 1
ATOM 3718 N N . HIS B 1 148 ? -6.816 20.312 -9.688 1 96.88 148 HIS B N 1
ATOM 3719 C CA . HIS B 1 148 ? -5.605 19.5 -9.656 1 96.88 148 HIS B CA 1
ATOM 3720 C C . HIS B 1 148 ? -4.703 19.906 -8.492 1 96.88 148 HIS B C 1
ATOM 3722 O O . HIS B 1 148 ? -4.566 21.094 -8.195 1 96.88 148 HIS B O 1
ATOM 3728 N N . ILE B 1 149 ? -4.172 18.953 -7.801 1 95.81 149 ILE B N 1
ATOM 3729 C CA . ILE B 1 149 ? -3.135 19.234 -6.816 1 95.81 149 ILE B CA 1
ATOM 3730 C C . ILE B 1 149 ? -1.894 18.406 -7.117 1 95.81 149 ILE B C 1
ATOM 3732 O O . ILE B 1 149 ? -2.002 17.266 -7.59 1 95.81 149 ILE B O 1
ATOM 3736 N N . ASP B 1 150 ? -0.713 18.953 -6.828 1 94.06 150 ASP B N 1
ATOM 3737 C CA . ASP B 1 150 ? 0.534 18.234 -7.078 1 94.06 150 ASP B CA 1
ATOM 3738 C C . ASP B 1 150 ? 0.667 17.031 -6.16 1 94.06 150 ASP B C 1
ATOM 3740 O O . ASP B 1 150 ? 0.298 17.094 -4.984 1 94.06 150 ASP B O 1
ATOM 3744 N N . GLY B 1 151 ? 1.18 15.945 -6.734 1 91.31 151 GLY B N 1
ATOM 3745 C CA . GLY B 1 151 ? 1.394 14.727 -5.973 1 91.31 151 GLY B CA 1
ATOM 3746 C C . GLY B 1 151 ? 0.246 13.742 -6.094 1 91.31 151 GLY B C 1
ATOM 3747 O O . GLY B 1 151 ? 0.339 12.609 -5.609 1 91.31 151 GLY B O 1
ATOM 3748 N N . VAL B 1 152 ? -0.863 14.164 -6.664 1 93.88 152 VAL B N 1
ATOM 3749 C CA . VAL B 1 152 ? -2.018 13.297 -6.883 1 93.88 152 VAL B CA 1
ATOM 3750 C C . VAL B 1 152 ? -2.379 13.281 -8.367 1 93.88 152 VAL B C 1
ATOM 3752 O O . VAL B 1 152 ? -2.406 14.32 -9.016 1 93.88 152 VAL B O 1
ATOM 3755 N N . PRO B 1 153 ? -2.645 12.078 -8.898 1 92.06 153 PRO B N 1
ATOM 3756 C CA . PRO B 1 153 ? -3.047 12.047 -10.312 1 92.06 153 PRO B CA 1
ATOM 3757 C C . PRO B 1 153 ? -4.457 12.586 -10.531 1 92.06 153 PRO B C 1
ATOM 3759 O O . PRO B 1 153 ? -5.316 12.461 -9.656 1 92.06 153 PRO B O 1
ATOM 3762 N N . GLY B 1 154 ? -4.605 13.234 -11.727 1 93.06 154 GLY B N 1
ATOM 3763 C CA . GLY B 1 154 ? -5.938 13.594 -12.172 1 93.06 154 GLY B CA 1
ATOM 3764 C C . GLY B 1 154 ? -6.48 14.844 -11.492 1 93.06 154 GLY B C 1
ATOM 3765 O O . GLY B 1 154 ? -5.723 15.766 -11.195 1 93.06 154 GLY B O 1
ATOM 3766 N N . HIS B 1 155 ? -7.848 14.922 -11.461 1 96.38 155 HIS B N 1
ATOM 3767 C CA . HIS B 1 155 ? -8.57 16.062 -10.922 1 96.38 155 HIS B CA 1
ATOM 3768 C C . HIS B 1 155 ? -9.719 15.625 -10.023 1 96.38 155 HIS B C 1
ATOM 3770 O O . HIS B 1 155 ? -10.18 14.484 -10.117 1 96.38 155 HIS B O 1
ATOM 3776 N N . ALA B 1 156 ? -10.156 16.469 -9.18 1 97.56 156 ALA B N 1
ATOM 3777 C CA . ALA B 1 156 ? -11.266 16.219 -8.258 1 97.56 156 ALA B CA 1
ATOM 3778 C C . ALA B 1 156 ? -11.922 17.516 -7.82 1 97.56 156 ALA B C 1
ATOM 3780 O O . ALA B 1 156 ? -11.492 18.594 -8.234 1 97.56 156 ALA B O 1
ATOM 3781 N N . ALA B 1 157 ? -13.023 17.406 -7.133 1 98.19 157 ALA B N 1
ATOM 3782 C CA . ALA B 1 157 ? -13.664 18.578 -6.547 1 98.19 157 ALA B CA 1
ATOM 3783 C C . ALA B 1 157 ? -12.773 19.219 -5.492 1 98.19 157 ALA B C 1
ATOM 3785 O O . ALA B 1 157 ? -12.078 18.516 -4.75 1 98.19 157 ALA B O 1
ATOM 3786 N N . PRO B 1 158 ? -12.773 20.531 -5.434 1 98.56 158 PRO B N 1
ATOM 3787 C CA . PRO B 1 158 ? -11.961 21.203 -4.414 1 98.56 158 PRO B CA 1
ATOM 3788 C C . PRO B 1 158 ? -12.516 21 -3.002 1 98.56 158 PRO B C 1
ATOM 3790 O O . PRO B 1 158 ? -13.734 20.969 -2.814 1 98.56 158 PRO B O 1
ATOM 3793 N N . VAL B 1 159 ? -11.703 20.812 -2.107 1 98.69 159 VAL B N 1
ATOM 3794 C CA . VAL B 1 159 ? -11.969 20.906 -0.676 1 98.69 159 VAL B CA 1
ATOM 3795 C C . VAL B 1 159 ? -11.18 22.062 -0.075 1 98.69 159 VAL B C 1
ATOM 3797 O O . VAL B 1 159 ? -9.945 22.047 -0.064 1 98.69 159 VAL B O 1
ATOM 3800 N N . GLY B 1 160 ? -11.875 23.078 0.368 1 98.44 160 GLY B N 1
ATOM 3801 C CA . GLY B 1 160 ? -11.211 24.188 1.041 1 98.44 160 GLY B CA 1
ATOM 3802 C C . GLY B 1 160 ? -11.039 23.969 2.531 1 98.44 160 GLY B C 1
ATOM 3803 O O . GLY B 1 160 ? -12.016 23.703 3.238 1 98.44 160 GLY B O 1
ATOM 3804 N N . LEU B 1 161 ? -9.82 24 2.988 1 98.06 161 LEU B N 1
ATOM 3805 C CA . LEU B 1 161 ? -9.539 23.891 4.418 1 98.06 161 LEU B CA 1
ATOM 3806 C C . LEU B 1 161 ? -9.039 25.234 4.969 1 98.06 161 LEU B C 1
ATOM 3808 O O . LEU B 1 161 ? -8.164 25.859 4.375 1 98.06 161 LEU B O 1
ATOM 3812 N N . THR B 1 162 ? -9.602 25.656 6.027 1 97.56 162 THR B N 1
ATOM 3813 C CA . THR B 1 162 ? -9.125 26.812 6.762 1 97.56 162 THR B CA 1
ATOM 3814 C C . THR B 1 162 ? -8.789 26.453 8.203 1 97.56 162 THR B C 1
ATOM 3816 O O . THR B 1 162 ? -9.672 26.047 8.969 1 97.56 162 THR B O 1
ATOM 3819 N N . PHE B 1 163 ? -7.543 26.578 8.547 1 96.5 163 PHE B N 1
ATOM 3820 C CA . PHE B 1 163 ? -7.078 26.328 9.906 1 96.5 163 PHE B CA 1
ATOM 3821 C C . PHE B 1 163 ? -7.238 27.578 10.773 1 96.5 163 PHE B C 1
ATOM 3823 O O . PHE B 1 163 ? -6.562 28.578 10.547 1 96.5 163 PHE B O 1
ATOM 3830 N N . LEU B 1 164 ? -8.109 27.484 11.828 1 94.81 164 LEU B N 1
ATOM 3831 C CA . LEU B 1 164 ? -8.594 28.656 12.531 1 94.81 164 LEU B CA 1
ATOM 3832 C C . LEU B 1 164 ? -7.656 29.031 13.68 1 94.81 164 LEU B C 1
ATOM 3834 O O . LEU B 1 164 ? -7.59 30.188 14.086 1 94.81 164 LEU B O 1
ATOM 3838 N N . ASN B 1 165 ? -7.016 28.094 14.203 1 92.12 165 ASN B N 1
ATOM 3839 C CA . ASN B 1 165 ? -6.047 28.266 15.281 1 92.12 165 ASN B CA 1
ATOM 3840 C C . ASN B 1 165 ? -4.949 27.203 15.219 1 92.12 165 ASN B C 1
ATOM 3842 O O . ASN B 1 165 ? -5.008 26.203 15.93 1 92.12 165 ASN B O 1
ATOM 3846 N N . ALA B 1 166 ? -3.846 27.547 14.578 1 91.94 166 ALA B N 1
ATOM 3847 C CA . ALA B 1 166 ? -2.795 26.562 14.32 1 91.94 166 ALA B CA 1
ATOM 3848 C C . ALA B 1 166 ? -1.562 26.844 15.172 1 91.94 166 ALA B C 1
ATOM 3850 O O . ALA B 1 166 ? -0.688 25.984 15.312 1 91.94 166 ALA B O 1
ATOM 3851 N N . ALA B 1 167 ? -1.516 28.031 15.758 1 94.5 167 ALA B N 1
ATOM 3852 C CA . ALA B 1 167 ? -0.336 28.422 16.531 1 94.5 167 ALA B CA 1
ATOM 3853 C C . ALA B 1 167 ? -0.276 27.672 17.859 1 94.5 167 ALA B C 1
ATOM 3855 O O . ALA B 1 167 ? -1.255 27.641 18.594 1 94.5 167 ALA B O 1
ATOM 3856 N N . GLY B 1 168 ? 0.86 27.094 18.109 1 94.81 168 GLY B N 1
ATOM 3857 C CA . GLY B 1 168 ? 1.063 26.406 19.375 1 94.81 168 GLY B CA 1
ATOM 3858 C C . GLY B 1 168 ? 0.164 25.203 19.547 1 94.81 168 GLY B C 1
ATOM 3859 O O . GLY B 1 168 ? -0.321 24.938 20.656 1 94.81 168 GLY B O 1
ATOM 3860 N N . ALA B 1 169 ? -0.15 24.5 18.484 1 89.25 169 ALA B N 1
ATOM 3861 C CA . ALA B 1 169 ? -1.137 23.422 18.484 1 89.25 169 ALA B CA 1
ATOM 3862 C C . ALA B 1 169 ? -0.731 22.297 19.438 1 89.25 169 ALA B C 1
ATOM 3864 O O . ALA B 1 169 ? -1.585 21.688 20.078 1 89.25 169 ALA B O 1
ATOM 3865 N N . LYS B 1 170 ? 0.529 22.031 19.625 1 89.06 170 LYS B N 1
ATOM 3866 C CA . LYS B 1 170 ? 0.992 20.938 20.469 1 89.06 170 LYS B CA 1
ATOM 3867 C C . LYS B 1 170 ? 1.645 21.469 21.75 1 89.06 170 LYS B C 1
ATOM 3869 O O . LYS B 1 170 ? 1.352 20.984 22.844 1 89.06 170 LYS B O 1
ATOM 3874 N N . SER B 1 171 ? 2.42 22.531 21.703 1 92.5 171 SER B N 1
ATOM 3875 C CA . SER B 1 171 ? 3.252 23 22.812 1 92.5 171 SER B CA 1
ATOM 3876 C C . SER B 1 171 ? 2.57 24.125 23.578 1 92.5 171 SER B C 1
ATOM 3878 O O . SER B 1 171 ? 2.982 24.453 24.688 1 92.5 171 SER B O 1
ATOM 3880 N N . GLY B 1 172 ? 1.6 24.703 22.938 1 93.25 172 GLY B N 1
ATOM 3881 C CA . GLY B 1 172 ? 0.954 25.859 23.547 1 93.25 172 GLY B CA 1
ATOM 3882 C C . GLY B 1 172 ? 1.593 27.172 23.141 1 93.25 172 GLY B C 1
ATOM 3883 O O . GLY B 1 172 ? 1.039 28.25 23.406 1 93.25 172 GLY B O 1
ATOM 3884 N N . GLN B 1 173 ? 2.717 27.094 22.547 1 96 173 GLN B N 1
ATOM 3885 C CA . GLN B 1 173 ? 3.41 28.297 22.109 1 96 173 GLN B CA 1
ATOM 3886 C C . GLN B 1 173 ? 3.83 28.203 20.641 1 96 173 GLN B C 1
ATOM 3888 O O . GLN B 1 173 ? 4.262 27.141 20.188 1 96 173 GLN B O 1
ATOM 3893 N N . LEU B 1 174 ? 3.725 29.281 19.938 1 97.12 174 LEU B N 1
ATOM 3894 C CA . LEU B 1 174 ? 4.137 29.344 18.547 1 97.12 174 LEU B CA 1
ATOM 3895 C C . LEU B 1 174 ? 5.625 29.047 18.406 1 97.12 174 LEU B C 1
ATOM 3897 O O . LEU B 1 174 ? 6.039 28.344 17.484 1 97.12 174 LEU B O 1
ATOM 3901 N N . PHE B 1 175 ? 6.375 29.609 19.266 1 98.19 175 PHE B N 1
ATOM 3902 C CA . PHE B 1 175 ? 7.801 29.328 19.406 1 98.19 175 PHE B CA 1
ATOM 3903 C C . PHE B 1 175 ? 8.117 28.734 20.766 1 98.19 175 PHE B C 1
ATOM 3905 O O . PHE B 1 175 ? 8.492 29.453 21.688 1 98.19 175 PHE B O 1
ATOM 3912 N N . PRO B 1 176 ? 8.156 27.359 20.812 1 98.19 176 PRO B N 1
ATOM 3913 C CA . PRO B 1 176 ? 8.188 26.703 22.125 1 98.19 176 PRO B CA 1
ATOM 3914 C C . PRO B 1 176 ? 9.5 26.906 22.859 1 98.19 176 PRO B C 1
ATOM 3916 O O . PRO B 1 176 ? 9.555 26.781 24.094 1 98.19 176 PRO B O 1
ATOM 3919 N N . THR B 1 177 ? 10.586 27.281 22.188 1 98.38 177 THR B N 1
ATOM 3920 C CA . THR B 1 177 ? 11.875 27.453 22.844 1 98.38 177 THR B CA 1
ATOM 3921 C C . THR B 1 177 ? 11.984 28.859 23.438 1 98.38 177 THR B C 1
ATOM 3923 O O . THR B 1 177 ? 12.891 29.125 24.234 1 98.38 177 THR B O 1
ATOM 3926 N N . GLY B 1 178 ? 11.094 29.703 23.016 1 97.56 178 GLY B N 1
ATOM 3927 C CA . GLY B 1 178 ? 11.164 31.094 23.406 1 97.56 178 GLY B CA 1
ATOM 3928 C C . GLY B 1 178 ? 11.992 31.938 22.453 1 97.56 178 GLY B C 1
ATOM 3929 O O . GLY B 1 178 ? 12.07 33.156 22.625 1 97.56 178 GLY B O 1
ATOM 3930 N N . ASN B 1 179 ? 12.602 31.359 21.516 1 97.81 179 ASN B N 1
ATOM 3931 C CA . ASN B 1 179 ? 13.469 32.031 20.547 1 97.81 179 ASN B CA 1
ATOM 3932 C C . ASN B 1 179 ? 12.969 31.844 19.125 1 97.81 179 ASN B C 1
ATOM 3934 O O . ASN B 1 179 ? 12.32 30.859 18.812 1 97.81 179 ASN B O 1
ATOM 3938 N N . ARG B 1 180 ? 13.258 32.875 18.328 1 97.38 180 ARG B N 1
ATOM 3939 C CA . ARG B 1 180 ? 12.992 32.719 16.891 1 97.38 180 ARG B CA 1
ATOM 3940 C C . ARG B 1 180 ? 14.023 31.812 16.234 1 97.38 180 ARG B C 1
ATOM 3942 O O . ARG B 1 180 ? 13.727 31.156 15.234 1 97.38 180 ARG B O 1
ATOM 3949 N N . VAL B 1 181 ? 15.211 31.906 16.734 1 98.38 181 VAL B N 1
ATOM 3950 C CA . VAL B 1 181 ? 16.312 31.094 16.234 1 98.38 181 VAL B CA 1
ATOM 3951 C C . VAL B 1 181 ? 17.062 30.453 17.391 1 98.38 181 VAL B C 1
ATOM 3953 O O . VAL B 1 181 ? 17.297 31.094 18.422 1 98.38 181 VAL B O 1
ATOM 3956 N N . ASP B 1 182 ? 17.312 29.203 17.297 1 98.62 182 ASP B N 1
ATOM 3957 C CA . ASP B 1 182 ? 18.156 28.422 18.203 1 98.62 182 ASP B CA 1
ATOM 3958 C C . ASP B 1 182 ? 19.391 27.891 17.469 1 98.62 182 ASP B C 1
ATOM 3960 O O . ASP B 1 182 ? 19.469 27.969 16.234 1 98.62 182 ASP B O 1
ATOM 3964 N N . ILE B 1 183 ? 20.359 27.453 18.266 1 98.69 183 ILE B N 1
ATOM 3965 C CA . ILE B 1 183 ? 21.562 26.859 17.703 1 98.69 183 ILE B CA 1
ATOM 3966 C C . ILE B 1 183 ? 21.766 25.453 18.266 1 98.69 183 ILE B C 1
ATOM 3968 O O . ILE B 1 183 ? 21.891 25.281 19.484 1 98.69 183 ILE B O 1
ATOM 3972 N N . PHE B 1 184 ? 21.672 24.469 17.453 1 98.69 184 PHE B N 1
ATOM 3973 C CA . PHE B 1 184 ? 21.969 23.078 17.797 1 98.69 184 PHE B CA 1
ATOM 3974 C C . PHE B 1 184 ? 23.078 22.531 16.906 1 98.69 184 PHE B C 1
ATOM 3976 O O . PHE B 1 184 ? 22.984 22.609 15.672 1 98.69 184 PHE B O 1
ATOM 3983 N N . ASP B 1 185 ? 24.188 21.953 17.5 1 98.31 185 ASP B N 1
ATOM 3984 C CA . ASP B 1 185 ? 25.328 21.438 16.766 1 98.31 185 ASP B CA 1
ATOM 3985 C C . ASP B 1 185 ? 25.875 22.469 15.789 1 98.31 185 ASP B C 1
ATOM 3987 O O . ASP B 1 185 ? 26.062 22.188 14.609 1 98.31 185 ASP B O 1
ATOM 3991 N N . ASP B 1 186 ? 25.906 23.641 16.219 1 97.69 186 ASP B N 1
ATOM 3992 C CA . ASP B 1 186 ? 26.453 24.781 15.484 1 97.69 186 ASP B CA 1
ATOM 3993 C C . ASP B 1 186 ? 25.594 25.125 14.273 1 97.69 186 ASP B C 1
ATOM 3995 O O . ASP B 1 186 ? 26.078 25.703 13.297 1 97.69 186 ASP B O 1
ATOM 3999 N N . THR B 1 187 ? 24.375 24.688 14.242 1 98.44 187 THR B N 1
ATOM 4000 C CA . THR B 1 187 ? 23.438 24.953 13.156 1 98.44 187 THR B CA 1
ATOM 4001 C C . THR B 1 187 ? 22.297 25.844 13.625 1 98.44 187 THR B C 1
ATOM 4003 O O . THR B 1 187 ? 21.641 25.531 14.625 1 98.44 187 THR B O 1
ATOM 4006 N N . ARG B 1 188 ? 22.109 26.938 12.93 1 98.25 188 ARG B N 1
ATOM 4007 C CA . ARG B 1 188 ? 20.969 27.812 13.219 1 98.25 188 ARG B CA 1
ATOM 4008 C C . ARG B 1 188 ? 19.656 27.203 12.734 1 98.25 188 ARG B C 1
ATOM 4010 O O . ARG B 1 188 ? 19.562 26.781 11.578 1 98.25 188 ARG B O 1
ATOM 4017 N N . VAL B 1 189 ? 18.688 27.156 13.633 1 98.75 189 VAL B N 1
ATOM 4018 C CA . VAL B 1 189 ? 17.406 26.547 13.273 1 98.75 189 VAL B CA 1
ATOM 4019 C C . VAL B 1 189 ? 16.266 27.391 13.828 1 98.75 189 VAL B C 1
ATOM 4021 O O . VAL B 1 189 ? 16.469 28.234 14.703 1 98.75 189 VAL B O 1
ATOM 4024 N N . THR B 1 190 ? 15.102 27.328 13.281 1 98.75 190 THR B N 1
ATOM 4025 C CA . THR B 1 190 ? 13.875 27.812 13.898 1 98.75 190 THR B CA 1
ATOM 4026 C C . THR B 1 190 ? 13.008 26.641 14.375 1 98.75 190 THR B C 1
ATOM 4028 O O . THR B 1 190 ? 12.688 25.75 13.594 1 98.75 190 THR B O 1
ATOM 4031 N N . CYS B 1 191 ? 12.758 26.594 15.672 1 98.75 191 CYS B N 1
ATOM 4032 C CA . CYS B 1 191 ? 11.781 25.688 16.25 1 98.75 191 CYS B CA 1
ATOM 4033 C C . CYS B 1 191 ? 10.406 26.344 16.328 1 98.75 191 CYS B C 1
ATOM 4035 O O . CYS B 1 191 ? 10.227 27.328 17.047 1 98.75 191 CYS B O 1
ATOM 4037 N N . ILE B 1 192 ? 9.422 25.844 15.586 1 98.25 192 ILE B N 1
ATOM 4038 C CA . ILE B 1 192 ? 8.109 26.469 15.523 1 98.25 192 ILE B CA 1
ATOM 4039 C C . ILE B 1 192 ? 7.02 25.406 15.727 1 98.25 192 ILE B C 1
ATOM 4041 O O . ILE B 1 192 ? 7.215 24.25 15.391 1 98.25 192 ILE B O 1
ATOM 4045 N N . ASP B 1 193 ? 5.957 25.781 16.375 1 97.31 193 ASP B N 1
ATOM 4046 C CA . ASP B 1 193 ? 4.75 24.969 16.5 1 97.31 193 ASP B CA 1
ATOM 4047 C C . ASP B 1 193 ? 3.545 25.703 15.891 1 97.31 193 ASP B C 1
ATOM 4049 O O . ASP B 1 193 ? 2.783 26.344 16.609 1 97.31 193 ASP B O 1
ATOM 4053 N N . MET B 1 194 ? 3.426 25.625 14.633 1 95.94 194 MET B N 1
ATOM 4054 C CA . MET B 1 194 ? 2.311 26.125 13.836 1 95.94 194 MET B CA 1
ATOM 4055 C C . MET B 1 194 ? 1.645 24.984 13.062 1 95.94 194 MET B C 1
ATOM 4057 O O . MET B 1 194 ? 2.041 24.688 11.938 1 95.94 194 MET B O 1
ATOM 4061 N N . ALA B 1 195 ? 0.515 24.422 13.508 1 93.81 195 ALA B N 1
ATOM 4062 C CA . ALA B 1 195 ? -0.181 23.234 13.016 1 93.81 195 ALA B CA 1
ATOM 4063 C C . ALA B 1 195 ? 0.643 21.969 13.258 1 93.81 195 ALA B C 1
ATOM 4065 O O . ALA B 1 195 ? 0.09 20.906 13.555 1 93.81 195 ALA B O 1
ATOM 4066 N N . MET B 1 196 ? 1.961 21.984 13.188 1 93.44 196 MET B N 1
ATOM 4067 C CA . MET B 1 196 ? 2.924 20.891 13.359 1 93.44 196 MET B CA 1
ATOM 4068 C C . MET B 1 196 ? 4.219 21.406 13.984 1 93.44 196 MET B C 1
ATOM 4070 O O . MET B 1 196 ? 4.777 22.406 13.523 1 93.44 196 MET B O 1
ATOM 4074 N N . PRO B 1 197 ? 4.637 20.766 15.094 1 96 197 PRO B N 1
ATOM 4075 C CA . PRO B 1 197 ? 5.973 21.125 15.57 1 96 197 PRO B CA 1
ATOM 4076 C C . PRO B 1 197 ? 7.07 20.781 14.57 1 96 197 PRO B C 1
ATOM 4078 O O . PRO B 1 197 ? 7.164 19.641 14.117 1 96 197 PRO B O 1
ATOM 4081 N N . MET B 1 198 ? 7.883 21.75 14.242 1 97.81 198 MET B N 1
ATOM 4082 C CA . MET B 1 198 ? 8.93 21.547 13.25 1 97.81 198 MET B CA 1
ATOM 4083 C C . MET B 1 198 ? 10.25 22.156 13.711 1 97.81 198 MET B C 1
ATOM 4085 O O . MET B 1 198 ? 10.258 23.078 14.523 1 97.81 198 MET B O 1
ATOM 4089 N N . VAL B 1 199 ? 11.305 21.578 13.336 1 98.69 199 VAL B N 1
ATOM 4090 C CA . VAL B 1 199 ? 12.625 22.203 13.367 1 98.69 199 VAL B CA 1
ATOM 4091 C C . VAL B 1 199 ? 13.086 22.5 11.945 1 98.69 199 VAL B C 1
ATOM 4093 O O . VAL B 1 199 ? 13.328 21.578 11.156 1 98.69 199 VAL B O 1
ATOM 4096 N N . ILE B 1 200 ? 13.172 23.797 11.594 1 98.81 200 ILE B N 1
ATOM 4097 C CA . ILE B 1 200 ? 13.461 24.25 10.242 1 98.81 200 ILE B CA 1
ATOM 4098 C C . ILE B 1 200 ? 14.938 24.594 10.117 1 98.81 200 ILE B C 1
ATOM 4100 O O . ILE B 1 200 ? 15.469 25.391 10.906 1 98.81 200 ILE B O 1
ATOM 4104 N N . ILE B 1 201 ? 15.578 24.016 9.125 1 98.81 201 ILE B N 1
ATOM 4105 C CA . ILE B 1 201 ? 17.031 24.094 8.984 1 98.81 201 ILE B CA 1
ATOM 4106 C C . ILE B 1 201 ? 17.391 24.547 7.57 1 98.81 201 ILE B C 1
ATOM 4108 O O . ILE B 1 201 ? 16.922 23.969 6.586 1 98.81 201 ILE B O 1
ATOM 4112 N N . PRO B 1 202 ? 18.234 25.609 7.453 1 98.31 202 PRO B N 1
ATOM 4113 C CA . PRO B 1 202 ? 18.766 25.875 6.113 1 98.31 202 PRO B CA 1
ATOM 4114 C C . PRO B 1 202 ? 19.562 24.688 5.551 1 98.31 202 PRO B C 1
ATOM 4116 O O . PRO B 1 202 ? 20.484 24.188 6.207 1 98.31 202 PRO B O 1
ATOM 4119 N N . ALA B 1 203 ? 19.188 24.297 4.371 1 98.31 203 ALA B N 1
ATOM 4120 C CA . ALA B 1 203 ? 19.75 23.094 3.777 1 98.31 203 ALA B CA 1
ATOM 4121 C C . ALA B 1 203 ? 21.266 23.172 3.727 1 98.31 203 ALA B C 1
ATOM 4123 O O . ALA B 1 203 ? 21.953 22.203 4.055 1 98.31 203 ALA B O 1
ATOM 4124 N N . HIS B 1 204 ? 21.797 24.312 3.434 1 97.12 204 HIS B N 1
ATOM 4125 C CA . HIS B 1 204 ? 23.234 24.484 3.266 1 97.12 204 HIS B CA 1
ATOM 4126 C C . HIS B 1 204 ? 23.969 24.234 4.574 1 97.12 204 HIS B C 1
ATOM 4128 O O . HIS B 1 204 ? 25.141 23.844 4.57 1 97.12 204 HIS B O 1
ATOM 4134 N N . SER B 1 205 ? 23.312 24.422 5.68 1 97.19 205 SER B N 1
ATOM 4135 C CA . SER B 1 205 ? 23.922 24.234 6.992 1 97.19 205 SER B CA 1
ATOM 4136 C C . SER B 1 205 ? 24.266 22.766 7.234 1 97.19 205 SER B C 1
ATOM 4138 O O . SER B 1 205 ? 25.094 22.438 8.078 1 97.19 205 SER B O 1
ATOM 4140 N N . LEU B 1 206 ? 23.594 21.891 6.539 1 97.75 206 LEU B N 1
ATOM 4141 C CA . LEU B 1 206 ? 23.859 20.453 6.672 1 97.75 206 LEU B CA 1
ATOM 4142 C C . LEU B 1 206 ? 24.516 19.906 5.41 1 97.75 206 LEU B C 1
ATOM 4144 O O . LEU B 1 206 ? 24.453 18.719 5.137 1 97.75 206 LEU B O 1
ATOM 4148 N N . GLY B 1 207 ? 25 20.781 4.598 1 97.25 207 GLY B N 1
ATOM 4149 C CA . GLY B 1 207 ? 25.734 20.375 3.404 1 97.25 207 GLY B CA 1
ATOM 4150 C C . GLY B 1 207 ? 24.828 19.891 2.285 1 97.25 207 GLY B C 1
ATOM 4151 O O . GLY B 1 207 ? 25.266 19.141 1.417 1 97.25 207 GLY B O 1
ATOM 4152 N N . LYS B 1 208 ? 23.625 20.234 2.324 1 98.31 208 LYS B N 1
ATOM 4153 C CA . LYS B 1 208 ? 22.672 19.859 1.283 1 98.31 208 LYS B CA 1
ATOM 4154 C C . LYS B 1 208 ? 22.25 21.062 0.447 1 98.31 208 LYS B C 1
ATOM 4156 O O . LYS B 1 208 ? 22.344 22.203 0.908 1 98.31 208 LYS B O 1
ATOM 4161 N N . THR B 1 209 ? 21.844 20.875 -0.76 1 97.88 209 THR B N 1
ATOM 4162 C CA . THR B 1 209 ? 21.391 21.938 -1.641 1 97.88 209 THR B CA 1
ATOM 4163 C C . THR B 1 209 ? 19.938 22.312 -1.334 1 97.88 209 THR B C 1
ATOM 4165 O O . THR B 1 209 ? 19.531 23.453 -1.558 1 97.88 209 THR B O 1
ATOM 4168 N N . GLY B 1 210 ? 19.172 21.406 -0.802 1 97.44 210 GLY B N 1
ATOM 4169 C CA . GLY B 1 210 ? 17.75 21.625 -0.591 1 97.44 210 GLY B CA 1
ATOM 4170 C C . GLY B 1 210 ? 16.906 21.203 -1.781 1 97.44 210 GLY B C 1
ATOM 4171 O O . GLY B 1 210 ? 15.688 21.391 -1.78 1 97.44 210 GLY B O 1
ATOM 4172 N N . TYR B 1 211 ? 17.609 20.578 -2.777 1 97.81 211 TYR B N 1
ATOM 4173 C CA . TYR B 1 211 ? 16.906 20.203 -4 1 97.81 211 TYR B CA 1
ATOM 4174 C C . TYR B 1 211 ? 17.078 18.719 -4.293 1 97.81 211 TYR B C 1
ATOM 4176 O O . TYR B 1 211 ? 16.719 18.234 -5.375 1 97.81 211 TYR B O 1
ATOM 4184 N N . GLU B 1 212 ? 17.672 17.984 -3.275 1 97.19 212 GLU B N 1
ATOM 4185 C CA . GLU B 1 212 ? 17.875 16.547 -3.443 1 97.19 212 GLU B CA 1
ATOM 4186 C C . GLU B 1 212 ? 16.531 15.812 -3.561 1 97.19 212 GLU B C 1
ATOM 4188 O O . GLU B 1 212 ? 15.531 16.25 -2.998 1 97.19 212 GLU B O 1
ATOM 4193 N N . SER B 1 213 ? 16.516 14.727 -4.312 1 95.12 213 SER B N 1
ATOM 4194 C CA . SER B 1 213 ? 15.336 13.852 -4.301 1 95.12 213 SER B CA 1
ATOM 4195 C C . SER B 1 213 ? 15.18 13.164 -2.951 1 95.12 213 SER B C 1
ATOM 4197 O O . SER B 1 213 ? 16.141 13.039 -2.191 1 95.12 213 SER B O 1
ATOM 4199 N N . ALA B 1 214 ? 13.961 12.766 -2.674 1 92.56 214 ALA B N 1
ATOM 4200 C CA . ALA B 1 214 ? 13.711 12.016 -1.446 1 92.56 214 ALA B CA 1
ATOM 4201 C C . ALA B 1 214 ? 14.586 10.766 -1.375 1 92.56 214 ALA B C 1
ATOM 4203 O O . ALA B 1 214 ? 15.133 10.445 -0.318 1 92.56 214 ALA B O 1
ATOM 4204 N N . ALA B 1 215 ? 14.727 10.102 -2.482 1 88.44 215 ALA B N 1
ATOM 4205 C CA . ALA B 1 215 ? 15.508 8.867 -2.539 1 88.44 215 ALA B CA 1
ATOM 4206 C C . ALA B 1 215 ? 16.969 9.133 -2.201 1 88.44 215 ALA B C 1
ATOM 4208 O O . ALA B 1 215 ? 17.609 8.344 -1.49 1 88.44 215 ALA B O 1
ATOM 4209 N N . GLU B 1 216 ? 17.531 10.188 -2.717 1 93.12 216 GLU B N 1
ATOM 4210 C CA . GLU B 1 216 ? 18.906 10.578 -2.438 1 93.12 216 GLU B CA 1
ATOM 4211 C C . GLU B 1 216 ? 19.109 10.859 -0.95 1 93.12 216 GLU B C 1
ATOM 4213 O O . GLU B 1 216 ? 20.094 10.414 -0.361 1 93.12 216 GLU B O 1
ATOM 4218 N N . LEU B 1 217 ? 18.188 11.539 -0.386 1 96.06 217 LEU B N 1
ATOM 4219 C CA . LEU B 1 217 ? 18.297 11.883 1.029 1 96.06 217 LEU B CA 1
ATOM 4220 C C . LEU B 1 217 ? 18.156 10.641 1.899 1 96.06 217 LEU B C 1
ATOM 4222 O O . LEU B 1 217 ? 18.906 10.453 2.857 1 96.06 217 LEU B O 1
ATOM 4226 N N . ASP B 1 218 ? 17.234 9.789 1.52 1 91.75 218 ASP B N 1
ATOM 4227 C CA . ASP B 1 218 ? 16.938 8.602 2.316 1 91.75 218 ASP B CA 1
ATOM 4228 C C . ASP B 1 218 ? 18.125 7.645 2.334 1 91.75 218 ASP B C 1
ATOM 4230 O O . ASP B 1 218 ? 18.281 6.848 3.264 1 91.75 218 ASP B O 1
ATOM 4234 N N . GLN B 1 219 ? 18.984 7.742 1.401 1 89.75 219 GLN B N 1
ATOM 4235 C CA . GLN B 1 219 ? 20.141 6.848 1.296 1 89.75 219 GLN B CA 1
ATOM 4236 C C . GLN B 1 219 ? 21.344 7.406 2.045 1 89.75 219 GLN B C 1
ATOM 4238 O O . GLN B 1 219 ? 22.328 6.699 2.264 1 89.75 219 GLN B O 1
ATOM 4243 N N . ASP B 1 220 ? 21.234 8.633 2.467 1 94.44 220 ASP B N 1
ATOM 4244 C CA . ASP B 1 220 ? 22.359 9.305 3.102 1 94.44 220 ASP B CA 1
ATOM 4245 C C . ASP B 1 220 ? 22.328 9.117 4.617 1 94.44 220 ASP B C 1
ATOM 4247 O O . ASP B 1 220 ? 21.859 9.992 5.344 1 94.44 220 ASP B O 1
ATOM 4251 N N . LYS B 1 221 ? 23 8.094 5.105 1 93.5 221 LYS B N 1
ATOM 4252 C CA . LYS B 1 221 ? 22.953 7.734 6.52 1 93.5 221 LYS B CA 1
ATOM 4253 C C . LYS B 1 221 ? 23.641 8.797 7.379 1 93.5 221 LYS B C 1
ATOM 4255 O O . LYS B 1 221 ? 23.172 9.102 8.477 1 93.5 221 LYS B O 1
ATOM 4260 N N . GLU B 1 222 ? 24.703 9.305 6.926 1 95.94 222 GLU B N 1
ATOM 4261 C CA . GLU B 1 222 ? 25.422 10.328 7.668 1 95.94 222 GLU B CA 1
ATOM 4262 C C . GLU B 1 222 ? 24.578 11.586 7.836 1 95.94 222 GLU B C 1
ATOM 4264 O O . GLU B 1 222 ? 24.547 12.18 8.914 1 95.94 222 GLU B O 1
ATOM 4269 N N . PHE B 1 223 ? 23.938 11.984 6.812 1 97 223 PHE B N 1
ATOM 4270 C CA . PHE B 1 223 ? 23.031 13.125 6.852 1 97 223 PHE B CA 1
ATOM 4271 C C . PHE B 1 223 ? 21.953 12.93 7.91 1 97 223 PHE B C 1
ATOM 4273 O O . PHE B 1 223 ? 21.703 13.82 8.719 1 97 223 PHE B O 1
ATOM 4280 N N . PHE B 1 224 ? 21.359 11.758 8.023 1 96.69 224 PHE B N 1
ATOM 4281 C CA . PHE B 1 224 ? 20.266 11.492 8.938 1 96.69 224 PHE B CA 1
ATOM 4282 C C . PHE B 1 224 ? 20.75 11.477 10.383 1 96.69 224 PHE B C 1
ATOM 4284 O O . PHE B 1 224 ? 20.031 11.859 11.297 1 96.69 224 PHE B O 1
ATOM 4291 N N . GLN B 1 225 ? 21.969 11.055 10.523 1 96.62 225 GLN B N 1
ATOM 4292 C CA . GLN B 1 225 ? 22.531 11.109 11.875 1 96.62 225 GLN B CA 1
ATOM 4293 C C . GLN B 1 225 ? 22.609 12.547 12.375 1 96.62 225 GLN B C 1
ATOM 4295 O O . GLN B 1 225 ? 22.281 12.828 13.531 1 96.62 225 GLN B O 1
ATOM 4300 N N . ARG B 1 226 ? 23.078 13.43 11.562 1 97.62 226 ARG B N 1
ATOM 4301 C CA . ARG B 1 226 ? 23.156 14.836 11.914 1 97.62 226 ARG B CA 1
ATOM 4302 C C . ARG B 1 226 ? 21.781 15.445 12.125 1 97.62 226 ARG B C 1
ATOM 4304 O O . ARG B 1 226 ? 21.547 16.172 13.094 1 97.62 226 ARG B O 1
ATOM 4311 N N . LEU B 1 227 ? 20.891 15.102 11.195 1 98.06 227 LEU B N 1
ATOM 4312 C CA . LEU B 1 227 ? 19.516 15.594 11.273 1 98.06 227 LEU B CA 1
ATOM 4313 C C . LEU B 1 227 ? 18.859 15.148 12.57 1 98.06 227 LEU B C 1
ATOM 4315 O O . LEU B 1 227 ? 18.188 15.945 13.227 1 98.06 227 LEU B O 1
ATOM 4319 N N . GLU B 1 228 ? 19.047 13.93 12.938 1 97.75 228 GLU B N 1
ATOM 4320 C CA . GLU B 1 228 ? 18.453 13.375 14.148 1 97.75 228 GLU B CA 1
ATOM 4321 C C . GLU B 1 228 ? 19.031 14.016 15.398 1 97.75 228 GLU B C 1
ATOM 4323 O O . GLU B 1 228 ? 18.328 14.234 16.391 1 97.75 228 GLU B O 1
ATOM 4328 N N . SER B 1 229 ? 20.312 14.273 15.352 1 98.38 229 SER B N 1
ATOM 4329 C CA . SER B 1 229 ? 20.922 14.969 16.469 1 98.38 229 SER B CA 1
ATOM 4330 C C . SER B 1 229 ? 20.266 16.328 16.719 1 98.38 229 SER B C 1
ATOM 4332 O O . SER B 1 229 ? 19.906 16.656 17.844 1 98.38 229 SER B O 1
ATOM 4334 N N . ILE B 1 230 ? 20.078 17.016 15.703 1 98.5 230 ILE B N 1
ATOM 4335 C CA . ILE B 1 230 ? 19.453 18.328 15.797 1 98.5 230 ILE B CA 1
ATOM 4336 C C . ILE B 1 230 ? 18 18.188 16.266 1 98.5 230 ILE B C 1
ATOM 4338 O O . ILE B 1 230 ? 17.562 18.906 17.156 1 98.5 230 ILE B O 1
ATOM 4342 N N . ARG B 1 231 ? 17.297 17.25 15.664 1 98.44 231 ARG B N 1
ATOM 4343 C CA . ARG B 1 231 ? 15.891 17.031 15.992 1 98.44 231 ARG B CA 1
ATOM 4344 C C . ARG B 1 231 ? 15.719 16.719 17.484 1 98.44 231 ARG B C 1
ATOM 4346 O O . ARG B 1 231 ? 14.82 17.234 18.125 1 98.44 231 ARG B O 1
ATOM 4353 N N . LYS B 1 232 ? 16.594 15.898 18.016 1 98.31 232 LYS B N 1
ATOM 4354 C CA . LYS B 1 232 ? 16.5 15.5 19.422 1 98.31 232 LYS B CA 1
ATOM 4355 C C . LYS B 1 232 ? 16.766 16.688 20.344 1 98.31 232 LYS B C 1
ATOM 4357 O O . LYS B 1 232 ? 16.078 16.844 21.359 1 98.31 232 LYS B O 1
ATOM 4362 N N . GLN B 1 233 ? 17.719 17.484 20.031 1 98.56 233 GLN B N 1
ATOM 4363 C CA . GLN B 1 233 ? 17.984 18.688 20.797 1 98.56 233 GLN B CA 1
ATOM 4364 C C . GLN B 1 233 ? 16.797 19.656 20.734 1 98.56 233 GLN B C 1
ATOM 4366 O O . GLN B 1 233 ? 16.406 20.219 21.75 1 98.56 233 GLN B O 1
ATOM 4371 N N . ALA B 1 234 ? 16.281 19.797 19.562 1 98.56 234 ALA B N 1
ATOM 4372 C CA . ALA B 1 234 ? 15.102 20.641 19.391 1 98.56 234 ALA B CA 1
ATOM 4373 C C . ALA B 1 234 ? 13.922 20.125 20.219 1 98.56 234 ALA B C 1
ATOM 4375 O O . ALA B 1 234 ? 13.203 20.906 20.828 1 98.56 234 ALA B O 1
ATOM 4376 N N . GLY B 1 235 ? 13.734 18.812 20.156 1 97.94 235 GLY B N 1
ATOM 4377 C CA . GLY B 1 235 ? 12.664 18.219 20.953 1 97.94 235 GLY B CA 1
ATOM 4378 C C . GLY B 1 235 ? 12.734 18.594 22.422 1 97.94 235 GLY B C 1
ATOM 4379 O O . GLY B 1 235 ? 11.734 18.984 23.016 1 97.94 235 GLY B O 1
ATOM 4380 N N . VAL B 1 236 ? 13.93 18.5 22.984 1 98.19 236 VAL B N 1
ATOM 4381 C CA . VAL B 1 236 ? 14.148 18.859 24.391 1 98.19 236 VAL B CA 1
ATOM 4382 C C . VAL B 1 236 ? 13.883 20.344 24.594 1 98.19 236 VAL B C 1
ATOM 4384 O O . VAL B 1 236 ? 13.156 20.734 25.5 1 98.19 236 VAL B O 1
ATOM 4387 N N . ALA B 1 237 ? 14.406 21.125 23.734 1 98.38 237 ALA B N 1
ATOM 4388 C CA . ALA B 1 237 ? 14.289 22.578 23.844 1 98.38 237 ALA B CA 1
ATOM 4389 C C . ALA B 1 237 ? 12.828 23.016 23.719 1 98.38 237 ALA B C 1
ATOM 4391 O O . ALA B 1 237 ? 12.422 24 24.328 1 98.38 237 ALA B O 1
ATOM 4392 N N . MET B 1 238 ? 12.062 22.297 22.906 1 98.12 238 MET B N 1
ATOM 4393 C CA . MET B 1 238 ? 10.672 22.641 22.656 1 98.12 238 MET B CA 1
ATOM 4394 C C . MET B 1 238 ? 9.773 22.125 23.781 1 98.12 238 MET B C 1
ATOM 4396 O O . MET B 1 238 ? 8.57 22.375 23.781 1 98.12 238 MET B O 1
ATOM 4400 N N . GLY B 1 239 ? 10.367 21.344 24.656 1 97 239 GLY B N 1
ATOM 4401 C CA . GLY B 1 239 ? 9.609 20.875 25.812 1 97 239 GLY B CA 1
ATOM 4402 C C . GLY B 1 239 ? 8.992 19.5 25.594 1 97 239 GLY B C 1
ATOM 4403 O O . GLY B 1 239 ? 8.133 19.078 26.375 1 97 239 GLY B O 1
ATOM 4404 N N . PHE B 1 240 ? 9.406 18.75 24.516 1 94.69 240 PHE B N 1
ATOM 4405 C CA . PHE B 1 240 ? 8.828 17.438 24.219 1 94.69 240 PHE B CA 1
ATOM 4406 C C . PHE B 1 240 ? 9.641 16.328 24.859 1 94.69 240 PHE B C 1
ATOM 4408 O O . PHE B 1 240 ? 9.227 15.172 24.859 1 94.69 240 PHE B O 1
ATOM 4415 N N . GLY B 1 241 ? 10.75 16.688 25.484 1 96.12 241 GLY B N 1
ATOM 4416 C CA . GLY B 1 241 ? 11.625 15.688 26.078 1 96.12 241 GLY B CA 1
ATOM 4417 C C . GLY B 1 241 ? 12.305 14.812 25.047 1 96.12 241 GLY B C 1
ATOM 4418 O O . GLY B 1 241 ? 12.828 15.312 24.047 1 96.12 241 GLY B O 1
ATOM 4419 N N . ASP B 1 242 ? 12.453 13.57 25.406 1 95.81 242 ASP B N 1
ATOM 4420 C CA . ASP B 1 242 ? 13.047 12.617 24.469 1 95.81 242 ASP B CA 1
ATOM 4421 C C . ASP B 1 242 ? 12.078 12.281 23.344 1 95.81 242 ASP B C 1
ATOM 4423 O O . ASP B 1 242 ? 11.062 11.625 23.562 1 95.81 242 ASP B O 1
ATOM 4427 N N . VAL B 1 243 ? 12.43 12.664 22.125 1 93.06 243 VAL B N 1
ATOM 4428 C CA . VAL B 1 243 ? 11.508 12.516 21.016 1 93.06 243 VAL B CA 1
ATOM 4429 C C . VAL B 1 243 ? 11.977 11.375 20.109 1 93.06 243 VAL B C 1
ATOM 4431 O O . VAL B 1 243 ? 11.531 11.258 18.969 1 93.06 243 VAL B O 1
ATOM 4434 N N . SER B 1 244 ? 12.805 10.484 20.625 1 90.5 244 SER B N 1
ATOM 4435 C CA . SER B 1 244 ? 13.375 9.406 19.812 1 90.5 244 SER B CA 1
ATOM 4436 C C . SER B 1 244 ? 12.281 8.492 19.266 1 90.5 244 SER B C 1
ATOM 4438 O O . SER B 1 244 ? 12.43 7.918 18.188 1 90.5 244 SER B O 1
ATOM 4440 N N . ASN B 1 245 ? 11.188 8.391 19.969 1 83.19 245 ASN B N 1
ATOM 4441 C CA . ASN B 1 245 ? 10.109 7.496 19.578 1 83.19 245 ASN B CA 1
ATOM 4442 C C . ASN B 1 245 ? 8.875 8.281 19.125 1 83.19 245 ASN B C 1
ATOM 4444 O O . ASN B 1 245 ? 7.762 7.754 19.156 1 83.19 245 ASN B O 1
ATOM 4448 N N . MET B 1 246 ? 9.102 9.578 18.859 1 84.88 246 MET B N 1
ATOM 4449 C CA . MET B 1 246 ? 8.023 10.43 18.375 1 84.88 246 MET B CA 1
ATOM 4450 C C . MET B 1 246 ? 8.273 10.867 16.938 1 84.88 246 MET B C 1
ATOM 4452 O O . MET B 1 246 ? 9.406 10.812 16.453 1 84.88 246 MET B O 1
ATOM 4456 N N . VAL B 1 247 ? 7.23 11.25 16.344 1 86.75 247 VAL B N 1
ATOM 4457 C CA . VAL B 1 247 ? 7.395 11.688 14.969 1 86.75 247 VAL B CA 1
ATOM 4458 C C . VAL B 1 247 ? 7.516 13.211 14.93 1 86.75 247 VAL B C 1
ATOM 4460 O O . VAL B 1 247 ? 7.711 13.797 13.859 1 86.75 247 VAL B O 1
ATOM 4463 N N . ILE B 1 248 ? 7.371 13.953 16.078 1 90.94 248 ILE B N 1
ATOM 4464 C CA . ILE B 1 248 ? 7.578 15.398 16.172 1 90.94 248 ILE B CA 1
ATOM 4465 C C . ILE B 1 248 ? 8.836 15.688 16.984 1 90.94 248 ILE B C 1
ATOM 4467 O O . ILE B 1 248 ? 9.219 14.891 17.844 1 90.94 248 ILE B O 1
ATOM 4471 N N . PRO B 1 249 ? 9.453 16.75 16.891 1 96.38 249 PRO B N 1
ATOM 4472 C CA . PRO B 1 249 ? 9.227 17.719 15.812 1 96.38 249 PRO B CA 1
ATOM 4473 C C . PRO B 1 249 ? 9.695 17.203 14.453 1 96.38 249 PRO B C 1
ATOM 4475 O O . PRO B 1 249 ? 10.633 16.422 14.367 1 96.38 249 PRO B O 1
ATOM 4478 N N . LYS B 1 250 ? 8.977 17.625 13.367 1 95.88 250 LYS B N 1
ATOM 4479 C CA . LYS B 1 250 ? 9.391 17.281 12.016 1 95.88 250 LYS B CA 1
ATOM 4480 C C . LYS B 1 250 ? 10.586 18.109 11.562 1 95.88 250 LYS B C 1
ATOM 4482 O O . LYS B 1 250 ? 10.547 19.344 11.625 1 95.88 250 LYS B O 1
ATOM 4487 N N . PRO B 1 251 ? 11.648 17.453 11.133 1 97.94 251 PRO B N 1
ATOM 4488 C CA . PRO B 1 251 ? 12.711 18.234 10.5 1 97.94 251 PRO B CA 1
ATOM 4489 C C . PRO B 1 251 ? 12.336 18.703 9.102 1 97.94 251 PRO B C 1
ATOM 4491 O O . PRO B 1 251 ? 11.664 17.984 8.359 1 97.94 251 PRO B O 1
ATOM 4494 N N . VAL B 1 252 ? 12.812 19.891 8.781 1 98.56 252 VAL B N 1
ATOM 4495 C CA . VAL B 1 252 ? 12.586 20.422 7.438 1 98.56 252 VAL B CA 1
ATOM 4496 C C . VAL B 1 252 ? 13.836 21.141 6.949 1 98.56 252 VAL B C 1
ATOM 4498 O O . VAL B 1 252 ? 14.414 21.969 7.672 1 98.56 252 VAL B O 1
ATOM 4501 N N . LEU B 1 253 ? 14.297 20.812 5.793 1 98.62 253 LEU B N 1
ATOM 4502 C CA . LEU B 1 253 ? 15.312 21.609 5.098 1 98.62 253 LEU B CA 1
ATOM 4503 C C . LEU B 1 253 ? 14.664 22.656 4.207 1 98.62 253 LEU B C 1
ATOM 4505 O O . LEU B 1 253 ? 13.656 22.391 3.549 1 98.62 253 LEU B O 1
ATOM 4509 N N . VAL B 1 254 ? 15.25 23.828 4.254 1 98.62 254 VAL B N 1
ATOM 4510 C CA . VAL B 1 254 ? 14.703 24.891 3.414 1 98.62 254 VAL B CA 1
ATOM 4511 C C . VAL B 1 254 ? 15.805 25.469 2.527 1 98.62 254 VAL B C 1
ATOM 4513 O O . VAL B 1 254 ? 16.969 25.484 2.914 1 98.62 254 VAL B O 1
ATOM 4516 N N . ALA B 1 255 ? 15.461 25.875 1.36 1 98.38 255 ALA B N 1
ATOM 4517 C CA . ALA B 1 255 ? 16.328 26.5 0.36 1 98.38 255 ALA B CA 1
ATOM 4518 C C . ALA B 1 255 ? 15.539 27.484 -0.498 1 98.38 255 ALA B C 1
ATOM 4520 O O . ALA B 1 255 ? 14.305 27.516 -0.46 1 98.38 255 ALA B O 1
ATOM 4521 N N . PRO B 1 256 ? 16.25 28.422 -1.173 1 97.19 256 PRO B N 1
ATOM 4522 C CA . PRO B 1 256 ? 15.539 29.281 -2.123 1 97.19 256 PRO B CA 1
ATOM 4523 C C . PRO B 1 256 ? 14.734 28.5 -3.156 1 97.19 256 PRO B C 1
ATOM 4525 O O . PRO B 1 256 ? 15.109 27.375 -3.498 1 97.19 256 PRO B O 1
ATOM 4528 N N . PRO B 1 257 ? 13.609 29.078 -3.633 1 96.88 257 PRO B N 1
ATOM 4529 C CA . PRO B 1 257 ? 12.812 28.391 -4.648 1 96.88 257 PRO B CA 1
ATOM 4530 C C . PRO B 1 257 ? 13.539 28.266 -5.988 1 96.88 257 PRO B C 1
ATOM 4532 O O . PRO B 1 257 ? 14.492 29.016 -6.246 1 96.88 257 PRO B O 1
ATOM 4535 N N . GLN B 1 258 ? 13.117 27.281 -6.73 1 96.88 258 GLN B N 1
ATOM 4536 C CA . GLN B 1 258 ? 13.734 27.094 -8.039 1 96.88 258 GLN B CA 1
ATOM 4537 C C . GLN B 1 258 ? 12.695 27.203 -9.156 1 96.88 258 GLN B C 1
ATOM 4539 O O . GLN B 1 258 ? 13.047 27.359 -10.32 1 96.88 258 GLN B O 1
ATOM 4544 N N . HIS B 1 259 ? 11.461 27.203 -8.828 1 95.81 259 HIS B N 1
ATOM 4545 C CA . HIS B 1 259 ? 10.422 27.094 -9.852 1 95.81 259 HIS B CA 1
ATOM 4546 C C . HIS B 1 259 ? 9.375 28.188 -9.688 1 95.81 259 HIS B C 1
ATOM 4548 O O . HIS B 1 259 ? 8.18 27.922 -9.836 1 95.81 259 HIS B O 1
ATOM 4554 N N . GLY B 1 260 ? 9.844 29.328 -9.234 1 93.5 260 GLY B N 1
ATOM 4555 C CA . GLY B 1 260 ? 8.977 30.5 -9.164 1 93.5 260 GLY B CA 1
ATOM 4556 C C . GLY B 1 260 ? 8.156 30.562 -7.891 1 93.5 260 GLY B C 1
ATOM 4557 O O . GLY B 1 260 ? 7.297 31.422 -7.738 1 93.5 260 GLY B O 1
ATOM 4558 N N . GLY B 1 261 ? 8.391 29.656 -6.953 1 95 261 GLY B N 1
ATOM 4559 C CA . GLY B 1 261 ? 7.691 29.688 -5.68 1 95 261 GLY B CA 1
ATOM 4560 C C . GLY B 1 261 ? 8.336 30.609 -4.668 1 95 261 GLY B C 1
ATOM 4561 O O . GLY B 1 261 ? 9.008 31.578 -5.047 1 95 261 GLY B O 1
ATOM 4562 N N . THR B 1 262 ? 8.008 30.406 -3.387 1 96.06 262 THR B N 1
ATOM 4563 C CA . THR B 1 262 ? 8.508 31.234 -2.299 1 96.06 262 THR B CA 1
ATOM 4564 C C . THR B 1 262 ? 9.688 30.562 -1.601 1 96.06 262 THR B C 1
ATOM 4566 O O . THR B 1 262 ? 10.641 31.234 -1.192 1 96.06 262 THR B O 1
ATOM 4569 N N . LEU B 1 263 ? 9.547 29.281 -1.479 1 96.31 263 LEU B N 1
ATOM 4570 C CA . LEU B 1 263 ? 10.477 28.469 -0.707 1 96.31 263 LEU B CA 1
ATOM 4571 C C . LEU B 1 263 ? 10.516 27.047 -1.232 1 96.31 263 LEU B C 1
ATOM 4573 O O . LEU B 1 263 ? 9.5 26.516 -1.707 1 96.31 263 LEU B O 1
ATOM 4577 N N . SER B 1 264 ? 11.719 26.453 -1.276 1 98.06 264 SER B N 1
ATOM 4578 C CA . SER B 1 264 ? 11.836 25.016 -1.535 1 98.06 264 SER B CA 1
ATOM 4579 C C . SER B 1 264 ? 12.125 24.25 -0.25 1 98.06 264 SER B C 1
ATOM 4581 O O . SER B 1 264 ? 12.898 24.703 0.594 1 98.06 264 SER B O 1
ATOM 4583 N N . VAL B 1 265 ? 11.484 23.062 -0.155 1 98.38 265 VAL B N 1
ATOM 4584 C CA . VAL B 1 265 ? 11.617 22.391 1.129 1 98.38 265 VAL B CA 1
ATOM 4585 C C . VAL B 1 265 ? 11.836 20.891 0.902 1 98.38 265 VAL B C 1
ATOM 4587 O O . VAL B 1 265 ? 11.445 20.359 -0.138 1 98.38 265 VAL B O 1
ATOM 4590 N N . ARG B 1 266 ? 12.5 20.266 1.812 1 98.5 266 ARG B N 1
ATOM 4591 C CA . ARG B 1 266 ? 12.484 18.828 2.07 1 98.5 266 ARG B CA 1
ATOM 4592 C C . ARG B 1 266 ? 11.961 18.531 3.473 1 98.5 266 ARG B C 1
ATOM 4594 O O . ARG B 1 266 ? 12.562 18.953 4.465 1 98.5 266 ARG B O 1
ATOM 4601 N N . TYR B 1 267 ? 10.812 17.906 3.494 1 96.81 267 TYR B N 1
ATOM 4602 C CA . TYR B 1 267 ? 10.086 17.609 4.723 1 96.81 267 TYR B CA 1
ATOM 4603 C C . TYR B 1 267 ? 10.32 16.156 5.156 1 96.81 267 TYR B C 1
ATOM 4605 O O . TYR B 1 267 ? 10.281 15.25 4.332 1 96.81 267 TYR B O 1
ATOM 4613 N N . PHE B 1 268 ? 10.594 15.93 6.457 1 94.94 268 PHE B N 1
ATOM 4614 C CA . PHE B 1 268 ? 10.969 14.586 6.895 1 94.94 268 PHE B CA 1
ATOM 4615 C C . PHE B 1 268 ? 9.953 14.047 7.895 1 94.94 268 PHE B C 1
ATOM 4617 O O . PHE B 1 268 ? 9.414 14.797 8.711 1 94.94 268 PHE B O 1
ATOM 4624 N N . MET B 1 269 ? 9.719 12.664 7.906 1 84.12 269 MET B N 1
ATOM 4625 C CA . MET B 1 269 ? 8.805 11.938 8.789 1 84.12 269 MET B CA 1
ATOM 4626 C C . MET B 1 269 ? 9.57 10.953 9.664 1 84.12 269 MET B C 1
ATOM 4628 O O . MET B 1 269 ? 9.516 9.742 9.438 1 84.12 269 MET B O 1
ATOM 4632 N N . PRO B 1 270 ? 10.164 11.125 10.805 1 84.5 270 PRO B N 1
ATOM 4633 C CA . PRO B 1 270 ? 11.352 11.953 10.625 1 84.5 270 PRO B CA 1
ATOM 4634 C C . PRO B 1 270 ? 12.484 11.219 9.914 1 84.5 270 PRO B C 1
ATOM 4636 O O . PRO B 1 270 ? 13.43 11.852 9.43 1 84.5 270 PRO B O 1
ATOM 4639 N N . HIS B 1 271 ? 12.367 9.945 9.75 1 85 271 HIS B N 1
ATOM 4640 C CA . HIS B 1 271 ? 13.492 9.133 9.312 1 85 271 HIS B CA 1
ATOM 4641 C C . HIS B 1 271 ? 13.414 8.844 7.816 1 85 271 HIS B C 1
ATOM 4643 O O . HIS B 1 271 ? 14.172 8.031 7.293 1 85 271 HIS B O 1
ATOM 4649 N N . ASN B 1 272 ? 12.469 9.477 7.234 1 89.19 272 ASN B N 1
ATOM 4650 C CA . ASN B 1 272 ? 12.32 9.445 5.785 1 89.19 272 ASN B CA 1
ATOM 4651 C C . ASN B 1 272 ? 11.93 10.812 5.227 1 89.19 272 ASN B C 1
ATOM 4653 O O . ASN B 1 272 ? 11.234 11.586 5.895 1 89.19 272 ASN B O 1
ATOM 4657 N N . CYS B 1 273 ? 12.445 11.016 4.051 1 93.69 273 CYS B N 1
ATOM 4658 C CA . CYS B 1 273 ? 12.047 12.25 3.387 1 93.69 273 CYS B CA 1
ATOM 4659 C C . CYS B 1 273 ? 10.68 12.102 2.732 1 93.69 273 CYS B C 1
ATOM 4661 O O . CYS B 1 273 ? 10.445 11.148 1.98 1 93.69 273 CYS B O 1
ATOM 4663 N N . HIS B 1 274 ? 9.797 12.969 3.113 1 91.75 274 HIS B N 1
ATOM 4664 C CA . HIS B 1 274 ? 8.477 12.992 2.488 1 91.75 274 HIS B CA 1
ATOM 4665 C C . HIS B 1 274 ? 8.578 13.273 0.993 1 91.75 274 HIS B C 1
ATOM 4667 O O . HIS B 1 274 ? 9.32 14.172 0.577 1 91.75 274 HIS B O 1
ATOM 4673 N N . LYS B 1 275 ? 7.91 12.57 0.176 1 88.94 275 LYS B N 1
ATOM 4674 C CA . LYS B 1 275 ? 7.98 12.727 -1.274 1 88.94 275 LYS B CA 1
ATOM 4675 C C . LYS B 1 275 ? 7.227 13.977 -1.732 1 88.94 275 LYS B C 1
ATOM 4677 O O . LYS B 1 275 ? 7.43 14.445 -2.852 1 88.94 275 LYS B O 1
ATOM 4682 N N . SER B 1 276 ? 6.344 14.391 -0.919 1 91.88 276 SER B N 1
ATOM 4683 C CA . SER B 1 276 ? 5.66 15.672 -1.065 1 91.88 276 SER B CA 1
ATOM 4684 C C . SER B 1 276 ? 5.82 16.531 0.186 1 91.88 276 SER B C 1
ATOM 4686 O O . SER B 1 276 ? 6.922 16.656 0.728 1 91.88 276 SER B O 1
ATOM 4688 N N . LEU B 1 277 ? 4.781 17.172 0.544 1 93.25 277 LEU B N 1
ATOM 4689 C CA . LEU B 1 277 ? 4.754 18 1.741 1 93.25 277 LEU B CA 1
ATOM 4690 C C . LEU B 1 277 ? 3.424 17.875 2.471 1 93.25 277 LEU B C 1
ATOM 4692 O O . LEU B 1 277 ? 2.361 17.922 1.846 1 93.25 277 LEU B O 1
ATOM 4696 N N . ALA B 1 278 ? 3.543 17.641 3.766 1 93.19 278 ALA B N 1
ATOM 4697 C CA . ALA B 1 278 ? 2.332 17.609 4.582 1 93.19 278 ALA B CA 1
ATOM 4698 C C . ALA B 1 278 ? 1.671 18.969 4.641 1 93.19 278 ALA B C 1
ATOM 4700 O O . ALA B 1 278 ? 2.357 20 4.715 1 93.19 278 ALA B O 1
ATOM 4701 N N . ILE B 1 279 ? 0.363 18.984 4.68 1 95.19 279 ILE B N 1
ATOM 4702 C CA . ILE B 1 279 ? -0.376 20.25 4.73 1 95.19 279 ILE B CA 1
ATOM 4703 C C . ILE B 1 279 ? 0.021 21.031 5.98 1 95.19 279 ILE B C 1
ATOM 4705 O O . ILE B 1 279 ? 0.292 22.234 5.906 1 95.19 279 ILE B O 1
ATOM 4709 N N . THR B 1 280 ? 0.107 20.312 7.078 1 94.06 280 THR B N 1
ATOM 4710 C CA . THR B 1 280 ? 0.428 20.984 8.336 1 94.06 280 THR B CA 1
ATOM 4711 C C . THR B 1 280 ? 1.854 21.531 8.305 1 94.06 280 THR B C 1
ATOM 4713 O O . THR B 1 280 ? 2.123 22.609 8.844 1 94.06 280 THR B O 1
ATOM 4716 N N . GLY B 1 281 ? 2.73 20.859 7.684 1 95.5 281 GLY B N 1
ATOM 4717 C CA . GLY B 1 281 ? 4.059 21.406 7.457 1 95.5 281 GLY B CA 1
ATOM 4718 C C . GLY B 1 281 ? 4.055 22.656 6.605 1 95.5 281 GLY B C 1
ATOM 4719 O O . GLY B 1 281 ? 4.742 23.625 6.922 1 95.5 281 GLY B O 1
ATOM 4720 N N . ALA B 1 282 ? 3.271 22.609 5.574 1 96.88 282 ALA B N 1
ATOM 4721 C CA . ALA B 1 282 ? 3.162 23.734 4.664 1 96.88 282 ALA B CA 1
ATOM 4722 C C . ALA B 1 282 ? 2.656 24.984 5.398 1 96.88 282 ALA B C 1
ATOM 4724 O O . ALA B 1 282 ? 3.123 26.094 5.145 1 96.88 282 ALA B O 1
ATOM 4725 N N . ILE B 1 283 ? 1.743 24.781 6.258 1 95.94 283 ILE B N 1
ATOM 4726 C CA . ILE B 1 283 ? 1.169 25.891 7.02 1 95.94 283 ILE B CA 1
ATOM 4727 C C . ILE B 1 283 ? 2.242 26.516 7.902 1 95.94 283 ILE B C 1
ATOM 4729 O O . ILE B 1 283 ? 2.389 27.734 7.934 1 95.94 283 ILE B O 1
ATOM 4733 N N . GLY B 1 284 ? 2.975 25.656 8.609 1 96.31 284 GLY B N 1
ATOM 4734 C CA . GLY B 1 284 ? 4.055 26.156 9.445 1 96.31 284 GLY B CA 1
ATOM 4735 C C . GLY B 1 284 ? 5.129 26.875 8.664 1 96.31 284 GLY B C 1
ATOM 4736 O O . GLY B 1 284 ? 5.602 27.938 9.07 1 96.31 284 GLY B O 1
ATOM 4737 N N . LEU B 1 285 ? 5.484 26.344 7.57 1 97.19 285 LEU B N 1
ATOM 4738 C CA . LEU B 1 285 ? 6.516 26.922 6.715 1 97.19 285 LEU B CA 1
ATOM 4739 C C . LEU B 1 285 ? 6.051 28.25 6.121 1 97.19 285 LEU B C 1
ATOM 4741 O O . LEU B 1 285 ? 6.781 29.25 6.164 1 97.19 285 LEU B O 1
ATOM 4745 N N . ALA B 1 286 ? 4.848 28.25 5.59 1 96.38 286 ALA B N 1
ATOM 4746 C CA . ALA B 1 286 ? 4.293 29.469 5.016 1 96.38 286 ALA B CA 1
ATOM 4747 C C . ALA B 1 286 ? 4.215 30.594 6.059 1 96.38 286 ALA B C 1
ATOM 4749 O O . ALA B 1 286 ? 4.59 31.734 5.785 1 96.38 286 ALA B O 1
ATOM 4750 N N . SER B 1 287 ? 3.766 30.219 7.219 1 95.31 287 SER B N 1
ATOM 4751 C CA . SER B 1 287 ? 3.684 31.203 8.297 1 95.31 287 SER B CA 1
ATOM 4752 C C . SER B 1 287 ? 5.062 31.734 8.664 1 95.31 287 SER B C 1
ATOM 4754 O O . SER B 1 287 ? 5.227 32.938 8.914 1 95.31 287 SER B O 1
ATOM 4756 N N . SER B 1 288 ? 6.027 30.875 8.695 1 95.44 288 SER B N 1
ATOM 4757 C CA . SER B 1 288 ? 7.387 31.25 9.047 1 95.44 288 SER B CA 1
ATOM 4758 C C . SER B 1 288 ? 7.961 32.25 8.039 1 95.44 288 SER B C 1
ATOM 4760 O O . SER B 1 288 ? 8.844 33.031 8.375 1 95.44 288 SER B O 1
ATOM 4762 N N . CYS B 1 289 ? 7.5 32.188 6.816 1 94.56 289 CYS B N 1
ATOM 4763 C CA . CYS B 1 289 ? 7.973 33.094 5.781 1 94.56 289 CYS B CA 1
ATOM 4764 C C . CYS B 1 289 ? 7.637 34.531 6.133 1 94.56 289 CYS B C 1
ATOM 4766 O O . CYS B 1 289 ? 8.383 35.469 5.785 1 94.56 289 CYS B O 1
ATOM 4768 N N . ILE B 1 290 ? 6.539 34.75 6.875 1 92.12 290 ILE B N 1
ATOM 4769 C CA . ILE B 1 290 ? 6.066 36.125 7.055 1 92.12 290 ILE B CA 1
ATOM 4770 C C . ILE B 1 290 ? 6.305 36.562 8.492 1 92.12 290 ILE B C 1
ATOM 4772 O O . ILE B 1 290 ? 6 37.688 8.859 1 92.12 290 ILE B O 1
ATOM 4776 N N . ILE B 1 291 ? 6.734 35.656 9.336 1 93.5 291 ILE B N 1
ATOM 4777 C CA . ILE B 1 291 ? 7.086 36 10.703 1 93.5 291 ILE B CA 1
ATOM 4778 C C . ILE B 1 291 ? 8.555 36.406 10.766 1 93.5 291 ILE B C 1
ATOM 4780 O O . ILE B 1 291 ? 9.445 35.656 10.422 1 93.5 291 ILE B O 1
ATOM 4784 N N . ALA B 1 292 ? 8.82 37.562 11.289 1 93.31 292 ALA B N 1
ATOM 4785 C CA . ALA B 1 292 ? 10.148 38.156 11.281 1 93.31 292 ALA B CA 1
ATOM 4786 C C . ALA B 1 292 ? 11.133 37.344 12.102 1 93.31 292 ALA B C 1
ATOM 4788 O O . ALA B 1 292 ? 10.75 36.719 13.102 1 93.31 292 ALA B O 1
ATOM 4789 N N . ASP B 1 293 ? 12.367 37.281 11.648 1 95.25 293 ASP B N 1
ATOM 4790 C CA . ASP B 1 293 ? 13.531 36.812 12.383 1 95.25 293 ASP B CA 1
ATOM 4791 C C . ASP B 1 293 ? 13.547 35.281 12.492 1 95.25 293 ASP B C 1
ATOM 4793 O O . ASP B 1 293 ? 14.102 34.719 13.445 1 95.25 293 ASP B O 1
ATOM 4797 N N . THR B 1 294 ? 12.805 34.531 11.672 1 96.81 294 THR B N 1
ATOM 4798 C CA . THR B 1 294 ? 12.953 33.094 11.508 1 96.81 294 THR B CA 1
ATOM 4799 C C . THR B 1 294 ? 13.984 32.781 10.422 1 96.81 294 THR B C 1
ATOM 4801 O O . THR B 1 294 ? 14.328 33.656 9.617 1 96.81 294 THR B O 1
ATOM 4804 N N . VAL B 1 295 ? 14.469 31.547 10.43 1 97.25 295 VAL B N 1
ATOM 4805 C CA . VAL B 1 295 ? 15.445 31.188 9.414 1 97.25 295 VAL B CA 1
ATOM 4806 C C . VAL B 1 295 ? 14.805 31.266 8.023 1 97.25 295 VAL B C 1
ATOM 4808 O O . VAL B 1 295 ? 15.469 31.641 7.051 1 97.25 295 VAL B O 1
ATOM 4811 N N . VAL B 1 296 ? 13.523 30.969 7.934 1 96.31 296 VAL B N 1
ATOM 4812 C CA . VAL B 1 296 ? 12.805 31 6.664 1 96.31 296 VAL B CA 1
ATOM 4813 C C . VAL B 1 296 ? 12.602 32.469 6.23 1 96.31 296 VAL B C 1
ATOM 4815 O O . VAL B 1 296 ? 12.719 32.781 5.051 1 96.31 296 VAL B O 1
ATOM 4818 N N . ASN B 1 297 ? 12.242 33.312 7.16 1 95 297 ASN B N 1
ATOM 4819 C CA . ASN B 1 297 ? 12.047 34.75 6.859 1 95 297 ASN B CA 1
ATOM 4820 C C . ASN B 1 297 ? 13.336 35.406 6.371 1 95 297 ASN B C 1
ATOM 4822 O O . ASN B 1 297 ? 13.305 36.281 5.516 1 95 297 ASN B O 1
ATOM 4826 N N . GLU B 1 298 ? 14.438 34.938 6.922 1 93.31 298 GLU B N 1
ATOM 4827 C CA . GLU B 1 298 ? 15.727 35.438 6.465 1 93.31 298 GLU B CA 1
ATOM 4828 C C . GLU B 1 298 ? 15.977 35.094 5.004 1 93.31 298 GLU B C 1
ATOM 4830 O O . GLU B 1 298 ? 16.609 35.844 4.273 1 93.31 298 GLU B O 1
ATOM 4835 N N . LEU B 1 299 ? 15.484 33.969 4.652 1 91.56 299 LEU B N 1
ATOM 4836 C CA . LEU B 1 299 ? 15.68 33.438 3.301 1 91.56 299 LEU B CA 1
ATOM 4837 C C . LEU B 1 299 ? 14.719 34.125 2.32 1 91.56 299 LEU B C 1
ATOM 4839 O O . LEU B 1 299 ? 15.078 34.375 1.167 1 91.56 299 LEU B O 1
ATOM 4843 N N . THR B 1 300 ? 13.508 34.406 2.703 1 91.38 300 THR B N 1
ATOM 4844 C CA . THR B 1 300 ? 12.461 34.812 1.775 1 91.38 300 THR B CA 1
ATOM 4845 C C . THR B 1 300 ? 12.227 36.312 1.85 1 91.38 300 THR B C 1
ATOM 4847 O O . THR B 1 300 ? 11.742 36.906 0.893 1 91.38 300 THR B O 1
ATOM 4850 N N . ARG B 1 301 ? 12.492 36.969 2.904 1 87.94 301 ARG B N 1
ATOM 4851 C CA . ARG B 1 301 ? 12.328 38.375 3.158 1 87.94 301 ARG B CA 1
ATOM 4852 C C . ARG B 1 301 ? 10.898 38.812 2.859 1 87.94 301 ARG B C 1
ATOM 4854 O O . ARG B 1 301 ? 10.688 39.875 2.266 1 87.94 301 ARG B O 1
ATOM 4861 N N . MET B 1 302 ? 10 37.875 3.279 1 86.62 302 MET B N 1
ATOM 4862 C CA . MET B 1 302 ? 8.594 38.156 3.041 1 86.62 302 MET B CA 1
ATOM 4863 C C . MET B 1 302 ? 7.961 38.812 4.27 1 86.62 302 MET B C 1
ATOM 4865 O O . MET B 1 302 ? 8.484 38.688 5.379 1 86.62 302 MET B O 1
ATOM 4869 N N . SER B 1 303 ? 7.07 39.656 3.965 1 76.38 303 SER B N 1
ATOM 4870 C CA . SER B 1 303 ? 6.254 40.219 5.031 1 76.38 303 SER B CA 1
ATOM 4871 C C . SER B 1 303 ? 4.773 40.188 4.664 1 76.38 303 SER B C 1
ATOM 4873 O O . SER B 1 303 ? 4.418 40.094 3.488 1 76.38 303 SER B O 1
ATOM 4875 N N . GLY B 1 304 ? 4.027 40.156 5.512 1 70.62 304 GLY B N 1
ATOM 4876 C CA . GLY B 1 304 ? 2.598 40.344 5.371 1 70.62 304 GLY B CA 1
ATOM 4877 C C . GLY B 1 304 ? 1.893 39.219 4.676 1 70.62 304 GLY B C 1
ATOM 4878 O O . GLY B 1 304 ? 2.543 38.344 4.102 1 70.62 304 GLY B O 1
ATOM 4879 N N . GLU B 1 305 ? 0.409 39.219 4.715 1 72.69 305 GLU B N 1
ATOM 4880 C CA . GLU B 1 305 ? -0.637 38.312 4.246 1 72.69 305 GLU B CA 1
ATOM 4881 C C . GLU B 1 305 ? -0.48 38 2.758 1 72.69 305 GLU B C 1
ATOM 4883 O O . GLU B 1 305 ? 0.24 38.719 2.049 1 72.69 305 GLU B O 1
ATOM 4888 N N . GLY B 1 306 ? -0.856 36.906 2.33 1 83.5 306 GLY B N 1
ATOM 4889 C CA . GLY B 1 306 ? -0.908 36.562 0.917 1 83.5 306 GLY B CA 1
ATOM 4890 C C . GLY B 1 306 ? -0.74 35.062 0.659 1 83.5 306 GLY B C 1
ATOM 4891 O O . GLY B 1 306 ? -1.014 34.25 1.535 1 83.5 306 GLY B O 1
ATOM 4892 N N . LEU B 1 307 ? -0.432 34.781 -0.566 1 92.94 307 LEU B N 1
ATOM 4893 C CA . LEU B 1 307 ? -0.287 33.406 -1.062 1 92.94 307 LEU B CA 1
ATOM 4894 C C . LEU B 1 307 ? 1.176 32.969 -1.049 1 92.94 307 LEU B C 1
ATOM 4896 O O . LEU B 1 307 ? 2.035 33.656 -1.605 1 92.94 307 LEU B O 1
ATOM 4900 N N . ILE B 1 308 ? 1.497 31.984 -0.263 1 95.81 308 ILE B N 1
ATOM 4901 C CA . ILE B 1 308 ? 2.838 31.406 -0.186 1 95.81 308 ILE B CA 1
ATOM 4902 C C . ILE B 1 308 ? 2.877 30.078 -0.93 1 95.81 308 ILE B C 1
ATOM 4904 O O . ILE B 1 308 ? 2.104 29.172 -0.624 1 95.81 308 ILE B O 1
ATOM 4908 N N . ARG B 1 309 ? 3.699 30.016 -1.905 1 96.94 309 ARG B N 1
ATOM 4909 C CA . ARG B 1 309 ? 3.875 28.781 -2.666 1 96.94 309 ARG B CA 1
ATOM 4910 C C . ARG B 1 309 ? 5.117 28.031 -2.209 1 96.94 309 ARG B C 1
ATOM 4912 O O . ARG B 1 309 ? 6.242 28.484 -2.424 1 96.94 309 ARG B O 1
ATOM 4919 N N . VAL B 1 310 ? 4.973 26.875 -1.64 1 97.69 310 VAL B N 1
ATOM 4920 C CA . VAL B 1 310 ? 6.078 26.062 -1.126 1 97.69 310 VAL B CA 1
ATOM 4921 C C . VAL B 1 310 ? 6.391 24.938 -2.098 1 97.69 310 VAL B C 1
ATOM 4923 O O . VAL B 1 310 ? 5.547 24.078 -2.344 1 97.69 310 VAL B O 1
ATOM 4926 N N . GLU B 1 311 ? 7.59 24.953 -2.623 1 97.75 311 GLU B N 1
ATOM 4927 C CA . GLU B 1 311 ? 8.031 23.906 -3.537 1 97.75 311 GLU B CA 1
ATOM 4928 C C . GLU B 1 311 ? 8.5 22.672 -2.773 1 97.75 311 GLU B C 1
ATOM 4930 O O . GLU B 1 311 ? 9.156 22.781 -1.737 1 97.75 311 GLU B O 1
ATOM 4935 N N . HIS B 1 312 ? 8.086 21.562 -3.195 1 96.44 312 HIS B N 1
ATOM 4936 C CA . HIS B 1 312 ? 8.492 20.266 -2.639 1 96.44 312 HIS B CA 1
ATOM 4937 C C . HIS B 1 312 ? 8.828 19.281 -3.744 1 96.44 312 HIS B C 1
ATOM 4939 O O . HIS B 1 312 ? 8.648 19.578 -4.926 1 96.44 312 HIS B O 1
ATOM 4945 N N . PRO B 1 313 ? 9.305 18.062 -3.445 1 93.31 313 PRO B N 1
ATOM 4946 C CA . PRO B 1 313 ? 9.844 17.156 -4.465 1 93.31 313 PRO B CA 1
ATOM 4947 C C . PRO B 1 313 ? 8.82 16.797 -5.535 1 93.31 313 PRO B C 1
ATOM 4949 O O . PRO B 1 313 ? 9.188 16.484 -6.672 1 93.31 313 PRO B O 1
ATOM 4952 N N . SER B 1 314 ? 7.539 16.828 -5.18 1 92 314 SER B N 1
ATOM 4953 C CA . SER B 1 314 ? 6.516 16.406 -6.129 1 92 314 SER B CA 1
ATOM 4954 C C . SER B 1 314 ? 5.758 17.594 -6.703 1 92 314 SER B C 1
ATOM 4956 O O . SER B 1 314 ? 4.691 17.438 -7.301 1 92 314 SER B O 1
ATOM 4958 N N . GLY B 1 315 ? 6.25 18.828 -6.504 1 95.06 315 GLY B N 1
ATOM 4959 C CA . GLY B 1 315 ? 5.59 20.016 -7.008 1 95.06 315 GLY B CA 1
ATOM 4960 C C . GLY B 1 315 ? 5.566 21.156 -6.004 1 95.06 315 GLY B C 1
ATOM 4961 O O . GLY B 1 315 ? 6.609 21.531 -5.465 1 95.06 315 GLY B O 1
ATOM 4962 N N . SER B 1 316 ? 4.383 21.641 -5.82 1 97.06 316 SER B N 1
ATOM 4963 C CA . SER B 1 316 ? 4.242 22.734 -4.875 1 97.06 316 SER B CA 1
ATOM 4964 C C . SER B 1 316 ? 2.875 22.719 -4.195 1 97.06 316 SER B C 1
ATOM 4966 O O . SER B 1 316 ? 1.973 22 -4.637 1 97.06 316 SER B O 1
ATOM 4968 N N . ILE B 1 317 ? 2.779 23.406 -3.133 1 96.69 317 ILE B N 1
ATOM 4969 C CA . ILE B 1 317 ? 1.525 23.625 -2.422 1 96.69 317 ILE B CA 1
ATOM 4970 C C . ILE B 1 317 ? 1.369 25.109 -2.105 1 96.69 317 ILE B C 1
ATOM 4972 O O . ILE B 1 317 ? 2.322 25.766 -1.67 1 96.69 317 ILE B O 1
ATOM 4976 N N . ASP B 1 318 ? 0.178 25.625 -2.414 1 96.88 318 ASP B N 1
ATOM 4977 C CA . ASP B 1 318 ? -0.155 27.031 -2.129 1 96.88 318 ASP B CA 1
ATOM 4978 C C . ASP B 1 318 ? -0.895 27.156 -0.8 1 96.88 318 ASP B C 1
ATOM 4980 O O . ASP B 1 318 ? -1.854 26.422 -0.544 1 96.88 318 ASP B O 1
ATOM 4984 N N . VAL B 1 319 ? -0.402 28.016 0.022 1 97 319 VAL B N 1
ATOM 4985 C CA . VAL B 1 319 ? -1.038 28.344 1.297 1 97 319 VAL B CA 1
ATOM 4986 C C . VAL B 1 319 ? -1.437 29.812 1.325 1 97 319 VAL B C 1
ATOM 4988 O O . VAL B 1 319 ? -0.596 30.688 1.128 1 97 319 VAL B O 1
ATOM 4991 N N . SER B 1 320 ? -2.693 30.062 1.519 1 96.69 320 SER B N 1
ATOM 4992 C CA . SER B 1 320 ? -3.166 31.438 1.718 1 96.69 320 SER B CA 1
ATOM 4993 C C . SER B 1 320 ? -3.172 31.812 3.197 1 96.69 320 SER B C 1
ATOM 4995 O O . SER B 1 320 ? -3.803 31.125 4.012 1 96.69 320 SER B O 1
ATOM 4997 N N . LEU B 1 321 ? -2.475 32.906 3.518 1 94.94 321 LEU B N 1
ATOM 4998 C CA . LEU B 1 321 ? -2.385 33.344 4.902 1 94.94 321 LEU B CA 1
ATOM 4999 C C . LEU B 1 321 ? -3.184 34.625 5.117 1 94.94 321 LEU B C 1
ATOM 5001 O O . LEU B 1 321 ? -3.189 35.5 4.258 1 94.94 321 LEU B O 1
ATOM 5005 N N . SER B 1 322 ? -3.912 34.625 6.145 1 91.62 322 SER B N 1
ATOM 5006 C CA . SER B 1 322 ? -4.547 35.844 6.625 1 91.62 322 SER B CA 1
ATOM 5007 C C . SER B 1 322 ? -4.207 36.094 8.086 1 91.62 322 SER B C 1
ATOM 5009 O O . SER B 1 322 ? -4.074 35.156 8.875 1 91.62 322 SER B O 1
ATOM 5011 N N . ASN B 1 323 ? -3.93 37.375 8.383 1 87.06 323 ASN B N 1
ATOM 5012 C CA . ASN B 1 323 ? -3.58 37.781 9.742 1 87.06 323 ASN B CA 1
ATOM 5013 C C . ASN B 1 323 ? -4.246 39.125 10.117 1 87.06 323 ASN B C 1
ATOM 5015 O O . ASN B 1 323 ? -3.619 40.188 10.031 1 87.06 323 ASN B O 1
ATOM 5019 N N . ALA B 1 324 ? -5.441 39.094 10.609 1 75.5 324 ALA B N 1
ATOM 5020 C CA . ALA B 1 324 ? -6.262 40.281 10.828 1 75.5 324 ALA B CA 1
ATOM 5021 C C . ALA B 1 324 ? -5.641 41.188 11.898 1 75.5 324 ALA B C 1
ATOM 5023 O O . ALA B 1 324 ? -5.742 42.406 11.82 1 75.5 324 ALA B O 1
ATOM 5024 N N . ASN B 1 325 ? -5.023 40.625 12.898 1 75.38 325 ASN B N 1
ATOM 5025 C CA . ASN B 1 325 ? -4.594 41.438 14.016 1 75.38 325 ASN B CA 1
ATOM 5026 C C . ASN B 1 325 ? -3.074 41.594 14.055 1 75.38 325 ASN B C 1
ATOM 5028 O O . ASN B 1 325 ? -2.514 42.062 15.055 1 75.38 325 ASN B O 1
ATOM 5032 N N . GLU B 1 326 ? -2.41 41.062 13.133 1 78.38 326 GLU B N 1
ATOM 5033 C CA . GLU B 1 326 ? -0.985 41.25 12.867 1 78.38 326 GLU B CA 1
ATOM 5034 C C . GLU B 1 326 ? -0.134 40.531 13.906 1 78.38 326 GLU B C 1
ATOM 5036 O O . GLU B 1 326 ? 1.043 40.844 14.086 1 78.38 326 GLU B O 1
ATOM 5041 N N . THR B 1 327 ? -0.802 39.812 14.766 1 87.88 327 THR B N 1
ATOM 5042 C CA . THR B 1 327 ? -0.02 38.938 15.648 1 87.88 327 THR B CA 1
ATOM 5043 C C . THR B 1 327 ? 0.157 37.562 15.047 1 87.88 327 THR B C 1
ATOM 5045 O O . THR B 1 327 ? -0.794 36.969 14.516 1 87.88 327 THR B O 1
ATOM 5048 N N . PRO B 1 328 ? 1.362 37.062 15.148 1 89.75 328 PRO B N 1
ATOM 5049 C CA . PRO B 1 328 ? 1.648 35.781 14.523 1 89.75 328 PRO B CA 1
ATOM 5050 C C . PRO B 1 328 ? 0.739 34.656 15.039 1 89.75 328 PRO B C 1
ATOM 5052 O O . PRO B 1 328 ? 0.4 33.75 14.281 1 89.75 328 PRO B O 1
ATOM 5055 N N . GLU B 1 329 ? 0.3 34.719 16.25 1 91.19 329 GLU B N 1
ATOM 5056 C CA . GLU B 1 329 ? -0.524 33.688 16.875 1 91.19 329 GLU B CA 1
ATOM 5057 C C . GLU B 1 329 ? -1.918 33.656 16.266 1 91.19 329 GLU B C 1
ATOM 5059 O O . GLU B 1 329 ? -2.65 32.688 16.438 1 91.19 329 GLU B O 1
ATOM 5064 N N . ASN B 1 330 ? -2.266 34.656 15.484 1 91.12 330 ASN B N 1
ATOM 5065 C CA . ASN B 1 330 ? -3.609 34.75 14.93 1 91.12 330 ASN B CA 1
ATOM 5066 C C . ASN B 1 330 ? -3.609 34.469 13.43 1 91.12 330 ASN B C 1
ATOM 5068 O O . ASN B 1 330 ? -4.633 34.625 12.758 1 91.12 330 ASN B O 1
ATOM 5072 N N . ILE B 1 331 ? -2.488 34.062 12.953 1 91.75 331 ILE B N 1
ATOM 5073 C CA . ILE B 1 331 ? -2.398 33.719 11.531 1 91.75 331 ILE B CA 1
ATOM 5074 C C . ILE B 1 331 ? -3.346 32.562 11.219 1 91.75 331 ILE B C 1
ATOM 5076 O O . ILE B 1 331 ? -3.373 31.562 11.938 1 91.75 331 ILE B O 1
ATOM 5080 N N . ARG B 1 332 ? -4.176 32.719 10.219 1 93.94 332 ARG B N 1
ATOM 5081 C CA . ARG B 1 332 ? -5.012 31.672 9.648 1 93.94 332 ARG B CA 1
ATOM 5082 C C . ARG B 1 332 ? -4.492 31.234 8.281 1 93.94 332 ARG B C 1
ATOM 5084 O O . ARG B 1 332 ? -4.004 32.062 7.508 1 93.94 332 ARG B O 1
ATOM 5091 N N . ALA B 1 333 ? -4.559 30 8.086 1 95.56 333 ALA B N 1
ATOM 5092 C CA . ALA B 1 333 ? -4.066 29.453 6.824 1 95.56 333 ALA B CA 1
ATOM 5093 C C . ALA B 1 333 ? -5.164 28.688 6.09 1 95.56 333 ALA B C 1
ATOM 5095 O O . ALA B 1 333 ? -5.961 27.984 6.707 1 95.56 333 ALA B O 1
ATOM 5096 N N . SER B 1 334 ? -5.246 28.859 4.797 1 96.69 334 SER B N 1
ATOM 5097 C CA . SER B 1 334 ? -6.203 28.156 3.951 1 96.69 334 SER B CA 1
ATOM 5098 C C . SER B 1 334 ? -5.5 27.453 2.793 1 96.69 334 SER B C 1
ATOM 5100 O O . SER B 1 334 ? -4.547 27.984 2.225 1 96.69 334 SER B O 1
ATOM 5102 N N . VAL B 1 335 ? -5.926 26.297 2.52 1 97.31 335 VAL B N 1
ATOM 5103 C CA . VAL B 1 335 ? -5.395 25.516 1.413 1 97.31 335 VAL B CA 1
ATOM 5104 C C . VAL B 1 335 ? -6.547 24.875 0.632 1 97.31 335 VAL B C 1
ATOM 5106 O O . VAL B 1 335 ? -7.625 24.641 1.183 1 97.31 335 VAL B O 1
ATOM 5109 N N . ILE B 1 336 ? -6.383 24.719 -0.674 1 97.5 336 ILE B N 1
ATOM 5110 C CA . ILE B 1 336 ? -7.285 23.938 -1.509 1 97.5 336 ILE B CA 1
ATOM 5111 C C . ILE B 1 336 ? -6.676 22.562 -1.78 1 97.5 336 ILE B C 1
ATOM 5113 O O . ILE B 1 336 ? -5.543 22.469 -2.252 1 97.5 336 ILE B O 1
ATOM 5117 N N . ARG B 1 337 ? -7.438 21.547 -1.434 1 97.62 337 ARG B N 1
ATOM 5118 C CA . ARG B 1 337 ? -7.016 20.156 -1.648 1 97.62 337 ARG B CA 1
ATOM 5119 C C . ARG B 1 337 ? -8.109 19.359 -2.344 1 97.62 337 ARG B C 1
ATOM 5121 O O . ARG B 1 337 ? -9.039 19.938 -2.918 1 97.62 337 ARG B O 1
ATOM 5128 N N . THR B 1 338 ? -7.898 18.078 -2.49 1 98.12 338 THR B N 1
ATOM 5129 C CA . THR B 1 338 ? -8.891 17.172 -3.062 1 98.12 338 THR B CA 1
ATOM 5130 C C . THR B 1 338 ? -8.992 15.891 -2.246 1 98.12 338 THR B C 1
ATOM 5132 O O . THR B 1 338 ? -8.094 15.578 -1.456 1 98.12 338 THR B O 1
ATOM 5135 N N . ALA B 1 339 ? -10.109 15.234 -2.34 1 98.19 339 ALA B N 1
ATOM 5136 C CA . ALA B 1 339 ? -10.352 13.945 -1.705 1 98.19 339 ALA B CA 1
ATOM 5137 C C . ALA B 1 339 ? -11.109 13.008 -2.641 1 98.19 339 ALA B C 1
ATOM 5139 O O . ALA B 1 339 ? -11.727 13.453 -3.613 1 98.19 339 ALA B O 1
ATOM 5140 N N . ARG B 1 340 ? -11.039 11.773 -2.371 1 97.88 340 ARG B N 1
ATOM 5141 C CA . ARG B 1 340 ? -11.766 10.773 -3.141 1 97.88 340 ARG B CA 1
ATOM 5142 C C . ARG B 1 340 ? -12.18 9.602 -2.258 1 97.88 340 ARG B C 1
ATOM 5144 O O . ARG B 1 340 ? -11.398 9.141 -1.424 1 97.88 340 ARG B O 1
ATOM 5151 N N . LYS B 1 341 ? -13.461 9.211 -2.355 1 98.38 341 LYS B N 1
ATOM 5152 C CA . LYS B 1 341 ? -13.922 7.945 -1.786 1 98.38 341 LYS B CA 1
ATOM 5153 C C . LYS B 1 341 ? -13.539 6.77 -2.676 1 98.38 341 LYS B C 1
ATOM 5155 O O . LYS B 1 341 ? -13.93 6.715 -3.846 1 98.38 341 LYS B O 1
ATOM 5160 N N . ILE B 1 342 ? -12.828 5.789 -2.133 1 98.5 342 ILE B N 1
ATOM 5161 C CA . ILE B 1 342 ? -12.25 4.738 -2.963 1 98.5 342 ILE B CA 1
ATOM 5162 C C . ILE B 1 342 ? -13.07 3.457 -2.818 1 98.5 342 ILE B C 1
ATOM 5164 O O . ILE B 1 342 ? -13.516 2.887 -3.814 1 98.5 342 ILE B O 1
ATOM 5168 N N . LEU B 1 343 ? -13.227 2.98 -1.623 1 98.81 343 LEU B N 1
ATOM 5169 C CA . LEU B 1 343 ? -13.938 1.742 -1.317 1 98.81 343 LEU B CA 1
ATOM 5170 C C . LEU B 1 343 ? -14.664 1.851 0.016 1 98.81 343 LEU B C 1
ATOM 5172 O O . LEU B 1 343 ? -14.117 2.375 0.989 1 98.81 343 LEU B O 1
ATOM 5176 N N . SER B 1 344 ? -15.938 1.511 0.049 1 98.75 344 SER B N 1
ATOM 5177 C CA . SER B 1 344 ? -16.719 1.499 1.283 1 98.75 344 SER B CA 1
ATOM 5178 C C . SER B 1 344 ? -17.391 0.149 1.498 1 98.75 344 SER B C 1
ATOM 5180 O O . SER B 1 344 ? -17.859 -0.471 0.544 1 98.75 344 SER B O 1
ATOM 5182 N N . GLY B 1 345 ? -17.312 -0.361 2.697 1 98.69 345 GLY B N 1
ATOM 5183 C CA . GLY B 1 345 ? -17.938 -1.622 3.061 1 98.69 345 GLY B CA 1
ATOM 5184 C C . GLY B 1 345 ? -17.578 -2.09 4.457 1 98.69 345 GLY B C 1
ATOM 5185 O O . GLY B 1 345 ? -17.547 -1.291 5.395 1 98.69 345 GLY B O 1
ATOM 5186 N N . MET B 1 346 ? -17.422 -3.387 4.613 1 98.81 346 MET B N 1
ATOM 5187 C CA . MET B 1 346 ? -17.062 -3.984 5.898 1 98.81 346 MET B CA 1
ATOM 5188 C C . MET B 1 346 ? -15.633 -4.5 5.883 1 98.81 346 MET B C 1
ATOM 5190 O O . MET B 1 346 ? -15.219 -5.16 4.93 1 98.81 346 MET B O 1
ATOM 5194 N N . VAL B 1 347 ? -14.875 -4.117 6.879 1 98.75 347 VAL B N 1
ATOM 5195 C CA . VAL B 1 347 ? -13.57 -4.734 7.102 1 98.75 347 VAL B CA 1
ATOM 5196 C C . VAL B 1 347 ? -13.711 -5.906 8.07 1 98.75 347 VAL B C 1
ATOM 5198 O O . VAL B 1 347 ? -14.508 -5.852 9.008 1 98.75 347 VAL B O 1
ATOM 5201 N N . TYR B 1 348 ? -12.977 -6.969 7.844 1 98.12 348 TYR B N 1
ATOM 5202 C CA . TYR B 1 348 ? -13.102 -8.211 8.602 1 98.12 348 TYR B CA 1
ATOM 5203 C C . TYR B 1 348 ? -11.875 -8.445 9.469 1 98.12 348 TYR B C 1
ATOM 5205 O O . TYR B 1 348 ? -10.742 -8.375 8.992 1 98.12 348 TYR B O 1
ATOM 5213 N N . LEU B 1 349 ? -12.094 -8.664 10.711 1 96 349 LEU B N 1
ATOM 5214 C CA . LEU B 1 349 ? -11.016 -8.906 11.672 1 96 349 LEU B CA 1
ATOM 5215 C C . LEU B 1 349 ? -11.125 -10.305 12.266 1 96 349 LEU B C 1
ATOM 5217 O O . LEU B 1 349 ? -12.227 -10.789 12.531 1 96 349 LEU B O 1
ATOM 5221 N N . PRO B 1 350 ? -9.953 -10.969 12.438 1 89.88 350 PRO B N 1
ATOM 5222 C CA . PRO B 1 350 ? -9.992 -12.25 13.148 1 89.88 350 PRO B CA 1
ATOM 5223 C C . PRO B 1 350 ? -10.516 -12.117 14.578 1 89.88 350 PRO B C 1
ATOM 5225 O O . PRO B 1 350 ? -10.367 -11.062 15.195 1 89.88 350 PRO B O 1
ATOM 5228 N N . GLU B 1 351 ? -11.219 -13.172 15.148 1 81.88 351 GLU B N 1
ATOM 5229 C CA . GLU B 1 351 ? -11.781 -13.148 16.5 1 81.88 351 GLU B CA 1
ATOM 5230 C C . GLU B 1 351 ? -10.711 -13.453 17.547 1 81.88 351 GLU B C 1
ATOM 5232 O O . GLU B 1 351 ? -9.766 -14.195 17.281 1 81.88 351 GLU B O 1
#

Radius of gyration: 27.06 Å; Cα contacts (8 Å, |Δi|>4): 1944; chains: 2; bounding box: 57×84×55 Å

Secondary structure (DSSP, 8-state):
-EEEEEEEEEETTEEEEEEEGGGS-SSHHHHHHHHHHHHTTTSTT-TTSS--SSGGGSEEEEEEE-SSTT-SEEEEEEEEPTTSS-EE-S---HHHHHHHHHHHHHTTSS---SSEEEEEEEETTTTEEEEEEEE-GGGS-----SB--TTS-S-B--EEEEES--BTTTTSSSSTTS-S-EEETTEEEEEEEESEEEEEEEGGGGT--S---HHHHHT-HHHHHHHHHHHHHHHHHTT----TT---SEEEEEE--SSSSSEEEEEBSSSSB-SS--HHHHHHHHHHHHSTTSHHHHHH---SSEEEEEEETTEEEEEEEE-TTS-GGG-EEEEEE-EEEEEEEEEEE--/-EEEEEEEEEETTEEEEEEEGGGS-SSHHHHHHHHHHHHTTTSTT-TTSS--SSGGGSEEEEEEE-SSTT-SEEEEEEEEPTTSS-EE-S---HHHHHHHHHHHHHTTSS---SSEEEEEEEETTTTEEEEEEEE-GGGS-----SB--TTS-S-B--EEEEES--BTTTTSSSSTTS-S-EEETTEEEEEEEESEEEEEEEGGGGT--S---HHHHHT-HHHHHHHHHHHHHHHHHTT----TT---SEEEEEE--SSSSSEEEEEBSSSSB-SS--HHHHHHHHHHHHSTTSHHHHHH---SSEEEEEEETTEEEEEEEE-TTS-GGG-EEEEEE-EEEEEEEEEEE--

InterPro domains:
  IPR007400 PrpF-like [PF04303] (1-350)
  IPR007400 PrpF-like [PTHR43709] (2-350)
  IPR047687 4-oxalomesaconate tautomerase-like [NF033377] (9-349)

Foldseek 3Di:
DDKFWWFWKWFFLAIEIEHEPVRADPPPVRRLQVLCQQQLAQDQCSPRHPARNDQRRSKYWYKYQDPDPQFLIEIFIWGQHRNDSDIDRLADFPRVVLCRVLVCLVVPSDFFDPQWDWGWYQYPNQRWIKIKIAGQHVRHGFFADQDDDFNDPGDTDKIKIKTFFFFCSRLNHQQLLPDLWDAFPNFIWGFGRGNATETEGAQVSLPHQLQDAQVVCLPDPVSLVVQVRRQQVSCVSSPNHGCVVPQPPWYKYWHQDDPPFQIEIFTPSHSTTDRFDTPRRVRSLQLSCADPPHPNVVRRVDHDWAWGWYAYNRGIFIKGWDDPPRDSRRIMIMGIGGMGTDDIDMRDGDD/DDKFWWFWKWFFLAIEIEHEPVRADPPPVRRLQVLCQQQLAQDQCSPRHPARNDQRRSKYWYKYQDPDPQFLIEIFIWGQHRNDSDIDRLADFPRVVLCRVLVCLVVPSDFFDPQWDWGWYQYPNQRWIKIKIAGQHVRHGFFADQDDDFNDPDDTDKIKIKTFFFFCSRLNHQQLLPDLWDAFPNFIWGFGRGNATETEGAQVSLPHQLQDAQVVCLPDPVSLVVQVRRQQVSCVSSPNHGCVVPQPPWYKYWHQDDPPFQIEIFTPSHNTTDRFDTPRRVRSLQLSCADPPHPNVVRRVDHDWAWGWYAYNRGIFIKGWDDPPRDSRRIMIMGIGGMGTDDIDMRDGDD

Sequence (702 aa):
MKQIPCVLMRGGTSKGAFLLADDLPEDIQKRDETLLTIMGSGHELEIDGIGGGSPQTSKVAIVSKSTSQQADIDYLFVQVIVNERRVDITPNCGNMLCAVGGFAIEKGLVAANSPVTRVRIRNVNTNTFVDADIQTPDGQVVYEGDTHIDGVPGHAAPVGLTFLNAAGAKSGQLFPTGNRVDIFDDTRVTCIDMAMPMVIIPAHSLGKTGYESAAELDQDKEFFQRLESIRKQAGVAMGFGDVSNMVIPKPVLVAPPQHGGTLSVRYFMPHNCHKSLAITGAIGLASSCIIADTVVNELTRMSGEGLIRVEHPSGSIDVSLSNANETPENIRASVIRTARKILSGMVYLPEMKQIPCVLMRGGTSKGAFLLADDLPEDIQKRDETLLTIMGSGHELEIDGIGGGSPQTSKVAIVSKSTSQQADIDYLFVQVIVNERRVDITPNCGNMLCAVGGFAIEKGLVAANSPVTRVRIRNVNTNTFVDADIQTPDGQVVYEGDTHIDGVPGHAAPVGLTFLNAAGAKSGQLFPTGNRVDIFDDTRVTCIDMAMPMVIIPAHSLGKTGYESAAELDQDKEFFQRLESIRKQAGVAMGFGDVSNMVIPKPVLVAPPQHGGTLSVRYFMPHNCHKSLAITGAIGLASSCIIADTVVNELTRMSGEGLIRVEHPSGSIDVSLSNANETPENIRASVIRTARKILSGMVYLPE

Nearest PDB structures (foldseek):
  6otv-assembly1_A  TM=9.355E-01  e=1.868E-64  Escherichia coli K-12
  6p3j-assembly1_A  TM=9.571E-01  e=1.731E-51  Novosphingobium sp. KA1
  6p3h-assembly2_D  TM=9.669E-01  e=5.930E-50  Novosphingobium sp. KA1
  6p3k-assembly2_B  TM=9.569E-01  e=1.572E-49  Novosphingobium sp. KA1
  6p3j-assembly1_B  TM=9.505E-01  e=1.105E-48  Novosphingobium sp. KA1